Protein AF-0000000066668409 (afdb_homodimer)

Organism: Nocardia brasiliensis (strain ATCC 700358 / HUJEG-1) (NCBI:txid1133849)

Sequence (426 aa):
MSKTYSSAEQAYREVKERILTGTLAGGELISEGEIAADLGTSRTPVREAFLRLETEGWMKLYPKRGALVVPIPPDEAEHVAYARYVVEAAAVRALASTDRTALTTQFRDSLDRQRALAAAGDLDQFALVDTDFHRSYVIAAGNPLLASFYDSLRERQRRMNSVALRHGPIDIDRIIEQHAHLAGLIETGAVDRFASALAEHLSGVHQLELKGLMSKTYSSAEQAYREVKERILTGTLAGGELISEGEIAADLGTSRTPVREAFLRLETEGWMKLYPKRGALVVPIPPDEAEHVAYARYVVEAAAVRALASTDRTALTTQFRDSLDRQRALAAAGDLDQFALVDTDFHRSYVIAAGNPLLASFYDSLRERQRRMNSVALRHGPIDIDRIIEQHAHLAGLIETGAVDRFASALAEHLSGVHQLELKGL

InterPro domains:
  IPR000524 Transcription regulator HTH, GntR [PF00392] (8-69)
  IPR000524 Transcription regulator HTH, GntR [PR00035] (29-43)
  IPR000524 Transcription regulator HTH, GntR [PR00035] (43-59)
  IPR000524 Transcription regulator HTH, GntR [PS50949] (5-72)
  IPR000524 Transcription regulator HTH, GntR [SM00345] (11-69)
  IPR000524 Transcription regulator HTH, GntR [cd07377] (6-69)
  IPR008920 Transcription regulator FadR/GntR, C-terminal [G3DSA:1.20.120.530] (74-211)
  IPR008920 Transcription regulator FadR/GntR, C-terminal [SSF48008] (74-208)
  IPR011711 GntR, C-terminal [PF07729] (83-203)
  IPR011711 GntR, C-terminal [SM00895] (79-204)
  IPR036388 Winged helix-like DNA-binding domain superfamily [G3DSA:1.10.10.10] (3-70)
  IPR036390 Winged helix DNA-binding domain superfamily [SSF46785] (4-73)

Structure (mmCIF, N/CA/C/O backbone):
data_AF-0000000066668409-model_v1
#
loop_
_entity.id
_entity.type
_entity.pdbx_description
1 polymer 'Transcriptional regulator'
#
loop_
_atom_site.group_PDB
_atom_site.id
_atom_site.type_symbol
_atom_site.label_atom_id
_atom_site.label_alt_id
_atom_site.label_comp_id
_atom_site.label_asym_id
_atom_site.label_entity_id
_atom_site.label_seq_id
_atom_site.pdbx_PDB_ins_code
_atom_site.Cartn_x
_atom_site.Cartn_y
_atom_site.Cartn_z
_atom_site.occupancy
_atom_site.B_iso_or_equiv
_atom_site.auth_seq_id
_atom_site.auth_comp_id
_atom_site.auth_asym_id
_atom_site.auth_atom_id
_atom_site.pdbx_PDB_model_num
ATOM 1 N N . MET A 1 1 ? 15.75 -3.617 -28.359 1 33.84 1 MET A N 1
ATOM 2 C CA . MET A 1 1 ? 17.016 -3.471 -27.641 1 33.84 1 MET A CA 1
ATOM 3 C C . MET A 1 1 ? 16.844 -3.73 -26.156 1 33.84 1 MET A C 1
ATOM 5 O O . MET A 1 1 ? 15.891 -3.23 -25.531 1 33.84 1 MET A O 1
ATOM 9 N N . SER A 1 2 ? 17.266 -4.812 -25.594 1 43.72 2 SER A N 1
ATOM 10 C CA . SER A 1 2 ? 17.062 -5.277 -24.219 1 43.72 2 SER A CA 1
ATOM 11 C C . SER A 1 2 ? 17.344 -4.164 -23.219 1 43.72 2 SER A C 1
ATOM 13 O O . SER A 1 2 ? 18.344 -3.459 -23.312 1 43.72 2 SER A O 1
ATOM 15 N N . LYS A 1 3 ? 16.359 -3.512 -22.75 1 54.22 3 LYS A N 1
ATOM 16 C CA . LYS A 1 3 ? 16.578 -2.363 -21.875 1 54.22 3 LYS A CA 1
ATOM 17 C C . LYS A 1 3 ? 17.766 -2.611 -20.938 1 54.22 3 LYS A C 1
ATOM 19 O O . LYS A 1 3 ? 17.734 -3.549 -20.141 1 54.22 3 LYS A O 1
ATOM 24 N N . THR A 1 4 ? 18.906 -2.336 -21.328 1 70.88 4 THR A N 1
ATOM 25 C CA . THR A 1 4 ? 20.125 -2.463 -20.547 1 70.88 4 THR A CA 1
ATOM 26 C C . THR A 1 4 ? 19.969 -1.818 -19.172 1 70.88 4 THR A C 1
ATOM 28 O O . THR A 1 4 ? 19.781 -0.604 -19.062 1 70.88 4 THR A O 1
ATOM 31 N N . TYR A 1 5 ? 19.672 -2.629 -18.203 1 78.88 5 TYR A N 1
ATOM 32 C CA . TYR A 1 5 ? 19.5 -2.162 -16.844 1 78.88 5 TYR A CA 1
ATOM 33 C C . TYR A 1 5 ? 20.828 -1.742 -16.219 1 78.88 5 TYR A C 1
ATOM 35 O O . TYR A 1 5 ? 21.875 -2.314 -16.547 1 78.88 5 TYR A O 1
ATOM 43 N N . SER A 1 6 ? 20.75 -0.658 -15.461 1 87.81 6 SER A N 1
ATOM 44 C CA . SER A 1 6 ? 21.922 -0.335 -14.641 1 87.81 6 SER A CA 1
ATOM 45 C C . SER A 1 6 ? 22.328 -1.515 -13.766 1 87.81 6 SER A C 1
ATOM 47 O O . SER A 1 6 ? 21.531 -2.43 -13.547 1 87.81 6 SER A O 1
ATOM 49 N N . SER A 1 7 ? 23.547 -1.55 -13.406 1 90.75 7 SER A N 1
ATOM 50 C CA . SER A 1 7 ? 24.047 -2.609 -12.531 1 90.75 7 SER A CA 1
ATOM 51 C C . SER A 1 7 ? 23.219 -2.693 -11.25 1 90.75 7 SER A C 1
ATOM 53 O O . SER A 1 7 ? 22.953 -3.787 -10.742 1 90.75 7 SER A O 1
ATOM 55 N N . ALA A 1 8 ? 22.828 -1.558 -10.695 1 91.81 8 ALA A N 1
ATOM 56 C CA . ALA A 1 8 ? 21.984 -1.524 -9.492 1 91.81 8 ALA A CA 1
ATOM 57 C C . ALA A 1 8 ? 20.625 -2.166 -9.75 1 91.81 8 ALA A C 1
ATOM 59 O O . ALA A 1 8 ? 20.125 -2.932 -8.922 1 91.81 8 ALA A O 1
ATOM 60 N N . GLU A 1 9 ? 20.031 -1.838 -10.898 1 94.5 9 GLU A N 1
ATOM 61 C CA . GLU A 1 9 ? 18.75 -2.416 -11.266 1 94.5 9 GLU A CA 1
ATOM 62 C C . GLU A 1 9 ? 18.859 -3.924 -11.484 1 94.5 9 GLU A C 1
ATOM 64 O O . GLU A 1 9 ? 17.984 -4.68 -11.07 1 94.5 9 GLU A O 1
ATOM 69 N N . GLN A 1 10 ? 19.906 -4.316 -12.078 1 95.69 10 GLN A N 1
ATOM 70 C CA . GLN A 1 10 ? 20.141 -5.742 -12.289 1 95.69 10 GLN A CA 1
ATOM 71 C C . GLN A 1 10 ? 20.281 -6.477 -10.961 1 95.69 10 GLN A C 1
ATOM 73 O O . GLN A 1 10 ? 19.688 -7.547 -10.773 1 95.69 10 GLN A O 1
ATOM 78 N N . ALA A 1 11 ? 21.109 -5.922 -10.086 1 97 11 ALA A N 1
ATOM 79 C CA . ALA A 1 11 ? 21.281 -6.512 -8.766 1 97 11 ALA A CA 1
ATOM 80 C C . ALA A 1 11 ? 19.938 -6.602 -8.031 1 97 11 ALA A C 1
ATOM 82 O O . ALA A 1 11 ? 19.625 -7.625 -7.418 1 97 11 ALA A O 1
ATOM 83 N N . TYR A 1 12 ? 19.203 -5.516 -8.102 1 97.56 12 TYR A N 1
ATOM 84 C CA . TYR A 1 12 ? 17.891 -5.461 -7.469 1 97.56 12 TYR A CA 1
ATOM 85 C C . TYR A 1 12 ? 17 -6.578 -7.977 1 97.56 12 TYR A C 1
ATOM 87 O O . TYR A 1 12 ? 16.438 -7.348 -7.184 1 97.56 12 TYR A O 1
ATOM 95 N N . ARG A 1 13 ? 16.844 -6.703 -9.281 1 97.38 13 ARG A N 1
ATOM 96 C CA . ARG A 1 13 ? 15.977 -7.699 -9.891 1 97.38 13 ARG A CA 1
ATOM 97 C C . ARG A 1 13 ? 16.422 -9.117 -9.539 1 97.38 13 ARG A C 1
ATOM 99 O O . ARG A 1 13 ? 15.609 -9.977 -9.219 1 97.38 13 ARG A O 1
ATOM 106 N N . GLU A 1 14 ? 17.688 -9.344 -9.586 1 97.19 14 GLU A N 1
ATOM 107 C CA . GLU A 1 14 ? 18.234 -10.672 -9.328 1 97.19 14 GLU A CA 1
ATOM 108 C C . GLU A 1 14 ? 18.031 -11.086 -7.875 1 97.19 14 GLU A C 1
ATOM 110 O O . GLU A 1 14 ? 17.578 -12.203 -7.598 1 97.19 14 GLU A O 1
ATOM 115 N N . VAL A 1 15 ? 18.359 -10.227 -6.973 1 97.5 15 VAL A N 1
ATOM 116 C CA . VAL A 1 15 ? 18.234 -10.547 -5.555 1 97.5 15 VAL A CA 1
ATOM 117 C C . VAL A 1 15 ? 16.766 -10.727 -5.195 1 97.5 15 VAL A C 1
ATOM 119 O O . VAL A 1 15 ? 16.391 -11.656 -4.473 1 97.5 15 VAL A O 1
ATOM 122 N N . LYS A 1 16 ? 15.969 -9.836 -5.691 1 97.69 16 LYS A N 1
ATOM 123 C CA . LYS A 1 16 ? 14.539 -9.961 -5.434 1 97.69 16 LYS A CA 1
ATOM 124 C C . LYS A 1 16 ? 14.008 -11.305 -5.945 1 97.69 16 LYS A C 1
ATOM 126 O O . LYS A 1 16 ? 13.25 -11.984 -5.246 1 97.69 16 LYS A O 1
ATOM 131 N N . GLU A 1 17 ? 14.367 -11.633 -7.148 1 96.12 17 GLU A N 1
ATOM 132 C CA . GLU A 1 17 ? 13.945 -12.914 -7.723 1 96.12 17 GLU A CA 1
ATOM 133 C C . GLU A 1 17 ? 14.352 -14.078 -6.828 1 96.12 17 GLU A C 1
ATOM 135 O O . GLU A 1 17 ? 13.562 -15 -6.605 1 96.12 17 GLU A O 1
ATOM 140 N N . ARG A 1 18 ? 15.516 -14.023 -6.277 1 95.88 18 ARG A N 1
ATOM 141 C CA . ARG A 1 18 ? 15.992 -15.086 -5.395 1 95.88 18 ARG A CA 1
ATOM 142 C C . ARG A 1 18 ? 15.172 -15.141 -4.109 1 95.88 18 ARG A C 1
ATOM 144 O O . ARG A 1 18 ? 14.945 -16.219 -3.557 1 95.88 18 ARG A O 1
ATOM 151 N N . ILE A 1 19 ? 14.734 -13.984 -3.629 1 96.06 19 ILE A N 1
ATOM 152 C CA . ILE A 1 19 ? 13.891 -13.93 -2.443 1 96.06 19 ILE A CA 1
ATOM 153 C C . ILE A 1 19 ? 12.516 -14.516 -2.76 1 96.06 19 ILE A C 1
ATOM 155 O O . ILE A 1 19 ? 11.992 -15.344 -2.006 1 96.06 19 ILE A O 1
ATOM 159 N N . LEU A 1 20 ? 11.945 -14.148 -3.932 1 93.88 20 LEU A N 1
ATOM 160 C CA . LEU A 1 20 ? 10.586 -14.516 -4.301 1 93.88 20 LEU A CA 1
ATOM 161 C C . LEU A 1 20 ? 10.492 -16 -4.633 1 93.88 20 LEU A C 1
ATOM 163 O O . LEU A 1 20 ? 9.453 -16.625 -4.41 1 93.88 20 LEU A O 1
ATOM 167 N N . THR A 1 21 ? 11.578 -16.578 -5.109 1 90.81 21 THR A N 1
ATOM 168 C CA . THR A 1 21 ? 11.57 -18 -5.492 1 90.81 21 THR A CA 1
ATOM 169 C C . THR A 1 21 ? 12 -18.875 -4.32 1 90.81 21 THR A C 1
ATOM 171 O O . THR A 1 21 ? 11.93 -20.094 -4.402 1 90.81 21 THR A O 1
ATOM 174 N N . GLY A 1 22 ? 12.555 -18.266 -3.25 1 90.69 22 GLY A N 1
ATOM 175 C CA . GLY A 1 22 ? 12.977 -19.016 -2.076 1 90.69 22 GLY A CA 1
ATOM 176 C C . GLY A 1 22 ? 14.43 -19.453 -2.135 1 90.69 22 GLY A C 1
ATOM 177 O O . GLY A 1 22 ? 14.93 -20.078 -1.2 1 90.69 22 GLY A O 1
ATOM 178 N N . THR A 1 23 ? 15.047 -19.141 -3.221 1 92.69 23 THR A N 1
ATOM 179 C CA . THR A 1 23 ? 16.469 -19.422 -3.297 1 92.69 23 THR A CA 1
ATOM 180 C C . THR A 1 23 ? 17.234 -18.719 -2.17 1 92.69 23 THR A C 1
ATOM 182 O O . THR A 1 23 ? 18.188 -19.266 -1.625 1 92.69 23 THR A O 1
ATOM 185 N N . LEU A 1 24 ? 16.906 -17.516 -1.837 1 94.56 24 LEU A N 1
ATOM 186 C CA . LEU A 1 24 ? 17.266 -16.859 -0.585 1 94.56 24 LEU A CA 1
ATOM 187 C C . LEU A 1 24 ? 16.141 -16.984 0.434 1 94.56 24 LEU A C 1
ATOM 189 O O . LEU A 1 24 ? 15.078 -16.375 0.262 1 94.56 24 LEU A O 1
ATOM 193 N N . ALA A 1 25 ? 16.375 -17.734 1.449 1 93.19 25 ALA A N 1
ATOM 194 C CA . ALA A 1 25 ? 15.312 -18.094 2.385 1 93.19 25 ALA A CA 1
ATOM 195 C C . ALA A 1 25 ? 15.07 -16.969 3.389 1 93.19 25 ALA A C 1
ATOM 197 O O . ALA A 1 25 ? 16 -16.266 3.775 1 93.19 25 ALA A O 1
ATOM 198 N N . GLY A 1 26 ? 13.836 -16.875 3.809 1 93.94 26 GLY A N 1
ATOM 199 C CA . GLY A 1 26 ? 13.555 -16 4.93 1 93.94 26 GLY A CA 1
ATOM 200 C C . GLY A 1 26 ? 14.359 -16.328 6.168 1 93.94 26 GLY A C 1
ATOM 201 O O . GLY A 1 26 ? 14.445 -17.5 6.566 1 93.94 26 GLY A O 1
ATOM 202 N N . GLY A 1 27 ? 14.922 -15.266 6.758 1 95.38 27 GLY A N 1
ATOM 203 C CA . GLY A 1 27 ? 15.75 -15.461 7.941 1 95.38 27 GLY A CA 1
ATOM 204 C C . GLY A 1 27 ? 17.219 -15.609 7.617 1 95.38 27 GLY A C 1
ATOM 205 O O . GLY A 1 27 ? 18.062 -15.609 8.516 1 95.38 27 GLY A O 1
ATOM 206 N N . GLU A 1 28 ? 17.562 -15.781 6.434 1 95.62 28 GLU A N 1
ATOM 207 C CA . GLU A 1 28 ? 18.953 -15.906 6.012 1 95.62 28 GLU A CA 1
ATOM 208 C C . GLU A 1 28 ? 19.672 -14.562 6.055 1 95.62 28 GLU A C 1
ATOM 210 O O . GLU A 1 28 ? 19.094 -13.539 5.656 1 95.62 28 GLU A O 1
ATOM 215 N N . LEU A 1 29 ? 20.891 -14.578 6.523 1 96.75 29 LEU A N 1
ATOM 216 C CA . LEU A 1 29 ? 21.766 -13.406 6.516 1 96.75 29 LEU A CA 1
ATOM 217 C C . LEU A 1 29 ? 22.734 -13.469 5.352 1 96.75 29 LEU A C 1
ATOM 219 O O . LEU A 1 29 ? 23.5 -14.438 5.215 1 96.75 29 LEU A O 1
ATOM 223 N N . ILE A 1 30 ? 22.703 -12.461 4.531 1 96.38 30 ILE A N 1
ATOM 224 C CA . ILE A 1 30 ? 23.609 -12.445 3.379 1 96.38 30 ILE A CA 1
ATOM 225 C C . ILE A 1 30 ? 24.453 -11.18 3.404 1 96.38 30 ILE A C 1
ATOM 227 O O . ILE A 1 30 ? 24.109 -10.203 4.074 1 96.38 30 ILE A O 1
ATOM 231 N N . SER A 1 31 ? 25.531 -11.195 2.682 1 95.62 31 SER A N 1
ATOM 232 C CA . SER A 1 31 ? 26.406 -10.023 2.66 1 95.62 31 SER A CA 1
ATOM 233 C C . SER A 1 31 ? 26.453 -9.406 1.269 1 95.62 31 SER A C 1
ATOM 235 O O . SER A 1 31 ? 26.297 -10.102 0.264 1 95.62 31 SER A O 1
ATOM 237 N N . GLU A 1 32 ? 26.672 -8.125 1.232 1 95.19 32 GLU A N 1
ATOM 238 C CA . GLU A 1 32 ? 26.844 -7.395 -0.021 1 95.19 32 GLU A CA 1
ATOM 239 C C . GLU A 1 32 ? 28 -7.949 -0.837 1 95.19 32 GLU A C 1
ATOM 241 O O . GLU A 1 32 ? 27.922 -8.047 -2.064 1 95.19 32 GLU A O 1
ATOM 246 N N . GLY A 1 33 ? 29.062 -8.344 -0.154 1 95.56 33 GLY A N 1
ATOM 247 C CA . GLY A 1 33 ? 30.234 -8.883 -0.82 1 95.56 33 GLY A CA 1
ATOM 248 C C . GLY A 1 33 ? 29.969 -10.18 -1.547 1 95.56 33 GLY A C 1
ATOM 249 O O . GLY A 1 33 ? 30.391 -10.367 -2.688 1 95.56 33 GLY A O 1
ATOM 250 N N . GLU A 1 34 ? 29.328 -11.094 -0.906 1 95 34 GLU A N 1
ATOM 251 C CA . GLU A 1 34 ? 29 -12.383 -1.493 1 95 34 GLU A CA 1
ATOM 252 C C . GLU A 1 34 ? 28.109 -12.211 -2.725 1 95 34 GLU A C 1
ATOM 254 O O . GLU A 1 34 ? 28.344 -12.844 -3.758 1 95 34 GLU A O 1
ATOM 259 N N . ILE A 1 35 ? 27.094 -11.383 -2.625 1 96.25 35 ILE A N 1
ATOM 260 C CA . ILE A 1 35 ? 26.188 -11.156 -3.734 1 96.25 35 ILE A CA 1
ATOM 261 C C . ILE A 1 35 ? 26.906 -10.461 -4.879 1 96.25 35 ILE A C 1
ATOM 263 O O . ILE A 1 35 ? 26.703 -10.789 -6.051 1 96.25 35 ILE A O 1
ATOM 267 N N . ALA A 1 36 ? 27.719 -9.508 -4.559 1 96.88 36 ALA A N 1
ATOM 268 C CA . ALA A 1 36 ? 28.516 -8.812 -5.562 1 96.88 36 ALA A CA 1
ATOM 269 C C . ALA A 1 36 ? 29.391 -9.789 -6.352 1 96.88 36 ALA A C 1
ATOM 271 O O . ALA A 1 36 ? 29.438 -9.727 -7.582 1 96.88 36 ALA A O 1
ATOM 272 N N . ALA A 1 37 ? 30.047 -10.68 -5.672 1 96.94 37 ALA A N 1
ATOM 273 C CA . ALA A 1 37 ? 30.891 -11.695 -6.301 1 96.94 37 ALA A CA 1
ATOM 274 C C . ALA A 1 37 ? 30.062 -12.602 -7.211 1 96.94 37 ALA A C 1
ATOM 276 O O . ALA A 1 37 ? 30.453 -12.875 -8.344 1 96.94 37 ALA A O 1
ATOM 277 N N . ASP A 1 38 ? 28.953 -12.969 -6.719 1 95.31 38 ASP A N 1
ATOM 278 C CA . ASP A 1 38 ? 28.078 -13.859 -7.461 1 95.31 38 ASP A CA 1
ATOM 279 C C . ASP A 1 38 ? 27.594 -13.195 -8.75 1 95.31 38 ASP A C 1
ATOM 281 O O . ASP A 1 38 ? 27.422 -13.867 -9.773 1 95.31 38 ASP A O 1
ATOM 285 N N . LEU A 1 39 ? 27.359 -11.914 -8.672 1 95.44 39 LEU A N 1
ATOM 286 C CA . LEU A 1 39 ? 26.75 -11.211 -9.797 1 95.44 39 LEU A CA 1
ATOM 287 C C . LEU A 1 39 ? 27.828 -10.578 -10.68 1 95.44 39 LEU A C 1
ATOM 289 O O . LEU A 1 39 ? 27.516 -10.016 -11.734 1 95.44 39 LEU A O 1
ATOM 293 N N . GLY A 1 40 ? 29.016 -10.633 -10.273 1 95.75 40 GLY A N 1
ATOM 294 C CA . GLY A 1 40 ? 30.109 -10.055 -11.039 1 95.75 40 GLY A CA 1
ATOM 295 C C . GLY A 1 40 ? 30.078 -8.539 -11.078 1 95.75 40 GLY A C 1
ATOM 296 O O . GLY A 1 40 ? 30.297 -7.934 -12.133 1 95.75 40 GLY A O 1
ATOM 297 N N . THR A 1 41 ? 29.719 -7.922 -10.008 1 95.81 41 THR A N 1
ATOM 298 C CA . THR A 1 41 ? 29.656 -6.469 -9.898 1 95.81 41 THR A CA 1
ATOM 299 C C . THR A 1 41 ? 30.297 -5.996 -8.602 1 95.81 41 THR A C 1
ATOM 301 O O . THR A 1 41 ? 30.797 -6.805 -7.82 1 95.81 41 THR A O 1
ATOM 304 N N . SER A 1 42 ? 30.438 -4.738 -8.461 1 94.69 42 SER A N 1
ATOM 305 C CA . SER A 1 42 ? 30.984 -4.176 -7.234 1 94.69 42 SER A CA 1
ATOM 306 C C . SER A 1 42 ? 29.922 -4.121 -6.133 1 94.69 42 SER A C 1
ATOM 308 O O . SER A 1 42 ? 28.75 -4.398 -6.379 1 94.69 42 SER A O 1
ATOM 310 N N . ARG A 1 43 ? 30.312 -3.701 -4.969 1 94.38 43 ARG A N 1
ATOM 311 C CA . ARG A 1 43 ? 29.438 -3.674 -3.809 1 94.38 43 ARG A CA 1
ATOM 312 C C . ARG A 1 43 ? 28.453 -2.508 -3.891 1 94.38 43 ARG A C 1
ATOM 314 O O . ARG A 1 43 ? 27.344 -2.578 -3.35 1 94.38 43 ARG A O 1
ATOM 321 N N . THR A 1 44 ? 28.797 -1.546 -4.535 1 92.75 44 THR A N 1
ATOM 322 C CA . THR A 1 44 ? 28 -0.324 -4.555 1 92.75 44 THR A CA 1
ATOM 323 C C . THR A 1 44 ? 26.625 -0.586 -5.156 1 92.75 44 THR A C 1
ATOM 325 O O . THR A 1 44 ? 25.609 -0.314 -4.52 1 92.75 44 THR A O 1
ATOM 328 N N . PRO A 1 45 ? 26.531 -1.155 -6.375 1 95.31 45 PRO A N 1
ATOM 329 C CA . PRO A 1 45 ? 25.203 -1.451 -6.93 1 95.31 45 PRO A CA 1
ATOM 330 C C . PRO A 1 45 ? 24.406 -2.43 -6.07 1 95.31 45 PRO A C 1
ATOM 332 O O . PRO A 1 45 ? 23.188 -2.336 -6 1 95.31 45 PRO A O 1
ATOM 335 N N . VAL A 1 46 ? 25.047 -3.318 -5.43 1 96.75 46 VAL A N 1
ATOM 336 C CA . VAL A 1 46 ? 24.391 -4.285 -4.562 1 96.75 46 VAL A CA 1
ATOM 337 C C . VAL A 1 46 ? 23.812 -3.57 -3.338 1 96.75 46 VAL A C 1
ATOM 339 O O . VAL A 1 46 ? 22.688 -3.84 -2.926 1 96.75 46 VAL A O 1
ATOM 342 N N . ARG A 1 47 ? 24.578 -2.691 -2.795 1 94.88 47 ARG A N 1
ATOM 343 C CA . ARG A 1 47 ? 24.094 -1.898 -1.667 1 94.88 47 ARG A CA 1
ATOM 344 C C . ARG A 1 47 ? 22.844 -1.118 -2.037 1 94.88 47 ARG A C 1
ATOM 346 O O . ARG A 1 47 ? 21.891 -1.062 -1.259 1 94.88 47 ARG A O 1
ATOM 353 N N . GLU A 1 48 ? 22.875 -0.53 -3.154 1 95.19 48 GLU A N 1
ATOM 354 C CA . GLU A 1 48 ? 21.719 0.211 -3.627 1 95.19 48 GLU A CA 1
ATOM 355 C C . GLU A 1 48 ? 20.5 -0.705 -3.783 1 95.19 48 GLU A C 1
ATOM 357 O O . GLU A 1 48 ? 19.391 -0.334 -3.416 1 95.19 48 GLU A O 1
ATOM 362 N N . ALA A 1 49 ? 20.719 -1.843 -4.332 1 97.12 49 ALA A N 1
ATOM 363 C CA . ALA A 1 49 ? 19.672 -2.844 -4.461 1 97.12 49 ALA A CA 1
ATOM 364 C C . ALA A 1 49 ? 19.109 -3.24 -3.096 1 97.12 49 ALA A C 1
ATOM 366 O O . ALA A 1 49 ? 17.891 -3.328 -2.914 1 97.12 49 ALA A O 1
ATOM 367 N N . PHE A 1 50 ? 20.031 -3.439 -2.143 1 97.31 50 PHE A N 1
ATOM 368 C CA . PHE A 1 50 ? 19.656 -3.834 -0.793 1 97.31 50 PHE A CA 1
ATOM 369 C C . PHE A 1 50 ? 18.812 -2.75 -0.132 1 97.31 50 PHE A C 1
ATOM 371 O O . PHE A 1 50 ? 17.828 -3.049 0.545 1 97.31 50 PHE A O 1
ATOM 378 N N . LEU A 1 51 ? 19.188 -1.546 -0.335 1 96.25 51 LEU A N 1
ATOM 379 C CA . LEU A 1 51 ? 18.438 -0.432 0.237 1 96.25 51 LEU A CA 1
ATOM 380 C C . LEU A 1 51 ? 17.016 -0.388 -0.319 1 96.25 51 LEU A C 1
ATOM 382 O O . LEU A 1 51 ? 16.062 -0.171 0.428 1 96.25 51 LEU A O 1
ATOM 386 N N . ARG A 1 52 ? 16.859 -0.578 -1.607 1 97.06 52 ARG A N 1
ATOM 387 C CA . ARG A 1 52 ? 15.531 -0.632 -2.225 1 97.06 52 ARG A CA 1
ATOM 388 C C . ARG A 1 52 ? 14.711 -1.787 -1.662 1 97.06 52 ARG A C 1
ATOM 390 O O . ARG A 1 52 ? 13.547 -1.606 -1.29 1 97.06 52 ARG A O 1
ATOM 397 N N . LEU A 1 53 ? 15.344 -2.936 -1.562 1 98.12 53 LEU A N 1
ATOM 398 C CA . LEU A 1 53 ? 14.664 -4.129 -1.069 1 98.12 53 LEU A CA 1
ATOM 399 C C . LEU A 1 53 ? 14.281 -3.973 0.397 1 98.12 53 LEU A C 1
ATOM 401 O O . LEU A 1 53 ? 13.25 -4.496 0.832 1 98.12 53 LEU A O 1
ATOM 405 N N . GLU A 1 54 ? 15.156 -3.256 1.168 1 97.44 54 GLU A N 1
ATOM 406 C CA . GLU A 1 54 ? 14.789 -2.955 2.549 1 97.44 54 GLU A CA 1
ATOM 407 C C . GLU A 1 54 ? 13.57 -2.045 2.613 1 97.44 54 GLU A C 1
ATOM 409 O O . GLU A 1 54 ? 12.648 -2.283 3.402 1 97.44 54 GLU A O 1
ATOM 414 N N . THR A 1 55 ? 13.555 -1.079 1.792 1 96.31 55 THR A N 1
ATOM 415 C CA . THR A 1 55 ? 12.438 -0.142 1.753 1 96.31 55 THR A CA 1
ATOM 416 C C . THR A 1 55 ? 11.141 -0.86 1.386 1 96.31 55 THR A C 1
ATOM 418 O O . THR A 1 55 ? 10.07 -0.533 1.909 1 96.31 55 THR A O 1
ATOM 421 N N . GLU A 1 56 ? 11.227 -1.845 0.503 1 96.69 56 GLU A N 1
ATOM 422 C CA . GLU A 1 56 ? 10.07 -2.617 0.063 1 96.69 56 GLU A CA 1
ATOM 423 C C . GLU A 1 56 ? 9.672 -3.656 1.107 1 96.69 56 GLU A C 1
ATOM 425 O O . GLU A 1 56 ? 8.617 -4.285 0.992 1 96.69 56 GLU A O 1
ATOM 430 N N . GLY A 1 57 ? 10.586 -3.916 2.113 1 96.38 57 GLY A N 1
ATOM 431 C CA . GLY A 1 57 ? 10.234 -4.793 3.223 1 96.38 57 GLY A CA 1
ATOM 432 C C . GLY A 1 57 ? 10.75 -6.211 3.045 1 96.38 57 GLY A C 1
ATOM 433 O O . GLY A 1 57 ? 10.352 -7.113 3.787 1 96.38 57 GLY A O 1
ATOM 434 N N . TRP A 1 58 ? 11.617 -6.445 2.121 1 97.44 58 TRP A N 1
ATOM 435 C CA . TRP A 1 58 ? 12.086 -7.797 1.832 1 97.44 58 TRP A CA 1
ATOM 436 C C . TRP A 1 58 ? 13.328 -8.133 2.65 1 97.44 58 TRP A C 1
ATOM 438 O O . TRP A 1 58 ? 13.656 -9.305 2.846 1 97.44 58 TRP A O 1
ATOM 448 N N . MET A 1 59 ? 14.07 -6.965 3.098 1 97.25 59 MET A N 1
ATOM 449 C CA . MET A 1 59 ? 15.32 -7.148 3.83 1 97.25 59 MET A CA 1
ATOM 450 C C . MET A 1 59 ? 15.422 -6.152 4.98 1 97.25 59 MET A C 1
ATOM 452 O O . MET A 1 59 ? 14.734 -5.133 4.992 1 97.25 59 MET A O 1
ATOM 456 N N . LYS A 1 60 ? 16.219 -6.539 5.902 1 97 60 LYS A N 1
ATOM 457 C CA . LYS A 1 60 ? 16.672 -5.637 6.957 1 97 60 LYS A CA 1
ATOM 458 C C . LYS A 1 60 ? 18.188 -5.527 6.973 1 97 60 LYS A C 1
ATOM 460 O O . LYS A 1 60 ? 18.891 -6.535 7.09 1 97 60 LYS A O 1
ATOM 465 N N . LEU A 1 61 ? 18.641 -4.375 6.824 1 95.75 61 LEU A N 1
ATOM 466 C CA . LEU A 1 61 ? 20.094 -4.164 6.75 1 95.75 61 LEU A CA 1
ATOM 467 C C . LEU A 1 61 ? 20.672 -3.93 8.133 1 95.75 61 LEU A C 1
ATOM 469 O O . LEU A 1 61 ? 20.125 -3.166 8.93 1 95.75 61 LEU A O 1
ATOM 473 N N . TYR A 1 62 ? 21.688 -4.582 8.438 1 93.44 62 TYR A N 1
ATOM 474 C CA . TYR A 1 62 ? 22.453 -4.406 9.664 1 93.44 62 TYR A CA 1
ATOM 475 C C . TYR A 1 62 ? 23.875 -3.955 9.359 1 93.44 62 TYR A C 1
ATOM 477 O O . TYR A 1 62 ? 24.641 -4.695 8.75 1 93.44 62 TYR A O 1
ATOM 485 N N . PRO A 1 63 ? 24.203 -2.807 9.812 1 86.44 63 PRO A N 1
ATOM 486 C CA . PRO A 1 63 ? 25.547 -2.293 9.539 1 86.44 63 PRO A CA 1
ATOM 487 C C . PRO A 1 63 ? 26.641 -3.268 9.953 1 86.44 63 PRO A C 1
ATOM 489 O O . PRO A 1 63 ? 26.641 -3.781 11.07 1 86.44 63 PRO A O 1
ATOM 492 N N . LYS A 1 64 ? 27.531 -3.523 9.078 1 86.19 64 LYS A N 1
ATOM 493 C CA . LYS A 1 64 ? 28.734 -4.324 9.281 1 86.19 64 LYS A CA 1
ATOM 494 C C . LYS A 1 64 ? 28.391 -5.789 9.523 1 86.19 64 LYS A C 1
ATOM 496 O O . LYS A 1 64 ? 29.25 -6.582 9.914 1 86.19 64 LYS A O 1
ATOM 501 N N . ARG A 1 65 ? 27.219 -6.23 9.492 1 90.44 65 ARG A N 1
ATOM 502 C CA . ARG A 1 65 ? 26.812 -7.609 9.734 1 90.44 65 ARG A CA 1
ATOM 503 C C . ARG A 1 65 ? 26.203 -8.227 8.484 1 90.44 65 ARG A C 1
ATOM 505 O O . ARG A 1 65 ? 26.281 -9.445 8.273 1 90.44 65 ARG A O 1
ATOM 512 N N . GLY A 1 66 ? 25.469 -7.387 7.684 1 94.12 66 GLY A N 1
ATOM 513 C CA . GLY A 1 66 ? 24.844 -7.902 6.477 1 94.12 66 GLY A CA 1
ATOM 514 C C . GLY A 1 66 ? 23.375 -7.527 6.355 1 94.12 66 GLY A C 1
ATOM 515 O O . GLY A 1 66 ? 22.953 -6.492 6.871 1 94.12 66 GLY A O 1
ATOM 516 N N . ALA A 1 67 ? 22.703 -8.32 5.484 1 97 67 ALA A N 1
ATOM 517 C CA . ALA A 1 67 ? 21.281 -8.102 5.223 1 97 67 ALA A CA 1
ATOM 518 C C . ALA A 1 67 ? 20.469 -9.359 5.523 1 97 67 ALA A C 1
ATOM 520 O O . ALA A 1 67 ? 20.75 -10.43 4.98 1 97 67 ALA A O 1
ATOM 521 N N . LEU A 1 68 ? 19.531 -9.25 6.414 1 98.06 68 LEU A N 1
ATOM 522 C CA . LEU A 1 68 ? 18.656 -10.359 6.766 1 98.06 68 LEU A CA 1
ATOM 523 C C . LEU A 1 68 ? 17.438 -10.398 5.844 1 98.06 68 LEU A C 1
ATOM 525 O O . LEU A 1 68 ? 16.719 -9.406 5.703 1 98.06 68 LEU A O 1
ATOM 529 N N . VAL A 1 69 ? 17.234 -11.508 5.133 1 97.75 69 VAL A N 1
ATOM 530 C CA . VAL A 1 69 ? 16 -11.695 4.379 1 97.75 69 VAL A CA 1
ATOM 531 C C . VAL A 1 69 ? 14.828 -11.836 5.344 1 97.75 69 VAL A C 1
ATOM 533 O O . VAL A 1 69 ? 14.828 -12.727 6.199 1 97.75 69 VAL A O 1
ATOM 536 N N . VAL A 1 70 ? 13.852 -10.992 5.246 1 97.25 70 VAL A N 1
ATOM 537 C CA . VAL A 1 70 ? 12.734 -10.969 6.184 1 97.25 70 VAL A CA 1
ATOM 538 C C . VAL A 1 70 ? 11.992 -12.305 6.141 1 97.25 70 VAL A C 1
ATOM 540 O O . VAL A 1 70 ? 11.625 -12.781 5.066 1 97.25 70 VAL A O 1
ATOM 543 N N . PRO A 1 71 ? 11.828 -12.945 7.281 1 95.62 71 PRO A N 1
ATOM 544 C CA . PRO A 1 71 ? 11.07 -14.195 7.301 1 95.62 71 PRO A CA 1
ATOM 545 C C . PRO A 1 71 ? 9.609 -14.008 6.902 1 95.62 71 PRO A C 1
ATOM 547 O O . PRO A 1 71 ? 9.086 -12.891 6.961 1 95.62 71 PRO A O 1
ATOM 550 N N . ILE A 1 72 ? 8.969 -15.062 6.492 1 92.31 72 ILE A N 1
ATOM 551 C CA . ILE A 1 72 ? 7.539 -15.047 6.203 1 92.31 72 ILE A CA 1
ATOM 552 C C . ILE A 1 72 ? 6.75 -15.211 7.5 1 92.31 72 ILE A C 1
ATOM 554 O O . ILE A 1 72 ? 6.871 -16.234 8.188 1 92.31 72 ILE A O 1
ATOM 558 N N . PRO A 1 73 ? 6.016 -14.203 7.836 1 92.19 73 PRO A N 1
ATOM 559 C CA . PRO A 1 73 ? 5.211 -14.352 9.047 1 92.19 73 PRO A CA 1
ATOM 560 C C . PRO A 1 73 ? 4.188 -15.484 8.945 1 92.19 73 PRO A C 1
ATOM 562 O O . PRO A 1 73 ? 3.713 -15.789 7.852 1 92.19 73 PRO A O 1
ATOM 565 N N . PRO A 1 74 ? 3.824 -16.109 10.078 1 89.81 74 PRO A N 1
ATOM 566 C CA . PRO A 1 74 ? 2.895 -17.234 10.055 1 89.81 74 PRO A CA 1
ATOM 567 C C . PRO A 1 74 ? 1.523 -16.875 9.5 1 89.81 74 PRO A C 1
ATOM 569 O O . PRO A 1 74 ? 0.846 -17.703 8.898 1 89.81 74 PRO A O 1
ATOM 572 N N . ASP A 1 75 ? 1.117 -15.602 9.68 1 92.5 75 ASP A N 1
ATOM 573 C CA . ASP A 1 75 ? -0.218 -15.195 9.25 1 92.5 75 ASP A CA 1
ATOM 574 C C . ASP A 1 75 ? -0.164 -14.43 7.93 1 92.5 75 ASP A C 1
ATOM 576 O O . ASP A 1 75 ? -1.138 -13.781 7.539 1 92.5 75 ASP A O 1
ATOM 580 N N . GLU A 1 76 ? 0.941 -14.523 7.215 1 92.5 76 GLU A N 1
ATOM 581 C CA . GLU A 1 76 ? 1.141 -13.727 6.008 1 92.5 76 GLU A CA 1
ATOM 582 C C . GLU A 1 76 ? 0.103 -14.07 4.945 1 92.5 76 GLU A C 1
ATOM 584 O O . GLU A 1 76 ? -0.425 -13.18 4.273 1 92.5 76 GLU A O 1
ATOM 589 N N . ALA A 1 77 ? -0.207 -15.367 4.824 1 91.38 77 ALA A N 1
ATOM 590 C CA . ALA A 1 77 ? -1.16 -15.797 3.805 1 91.38 77 ALA A CA 1
ATOM 591 C C . ALA A 1 77 ? -2.531 -15.172 4.035 1 91.38 77 ALA A C 1
ATOM 593 O O . ALA A 1 77 ? -3.166 -14.688 3.094 1 91.38 77 ALA A O 1
ATOM 594 N N . GLU A 1 78 ? -2.949 -15.125 5.266 1 93.56 78 GLU A N 1
ATOM 595 C CA . GLU A 1 78 ? -4.234 -14.531 5.625 1 93.56 78 GLU A CA 1
ATOM 596 C C . GLU A 1 78 ? -4.23 -13.023 5.387 1 93.56 78 GLU A C 1
ATOM 598 O O . GLU A 1 78 ? -5.203 -12.477 4.863 1 93.56 78 GLU A O 1
ATOM 603 N N . HIS A 1 79 ? -3.166 -12.414 5.797 1 95.62 79 HIS A N 1
ATOM 604 C CA . HIS A 1 79 ? -3.043 -10.969 5.621 1 95.62 79 HIS A CA 1
ATOM 605 C C . HIS A 1 79 ? -3.066 -10.594 4.141 1 95.62 79 HIS A C 1
ATOM 607 O O . HIS A 1 79 ? -3.748 -9.648 3.75 1 95.62 79 HIS A O 1
ATOM 613 N N . VAL A 1 80 ? -2.359 -11.352 3.326 1 96.12 80 VAL A N 1
ATOM 614 C CA . VAL A 1 80 ? -2.283 -11.07 1.896 1 96.12 80 VAL A CA 1
ATOM 615 C C . VAL A 1 80 ? -3.646 -11.305 1.25 1 96.12 80 VAL A C 1
ATOM 617 O O . VAL A 1 80 ? -4.137 -10.461 0.493 1 96.12 80 VAL A O 1
ATOM 620 N N . ALA A 1 81 ? -4.285 -12.406 1.547 1 95.56 81 ALA A N 1
ATOM 621 C CA . ALA A 1 81 ? -5.582 -12.742 0.964 1 95.56 81 ALA A CA 1
ATOM 622 C C . ALA A 1 81 ? -6.625 -11.688 1.32 1 95.56 81 ALA A C 1
ATOM 624 O O . ALA A 1 81 ? -7.402 -11.258 0.462 1 95.56 81 ALA A O 1
ATOM 625 N N . TYR A 1 82 ? -6.621 -11.258 2.551 1 96.81 82 TYR A N 1
ATOM 626 C CA . TYR A 1 82 ? -7.586 -10.25 2.977 1 96.81 82 TYR A CA 1
ATOM 627 C C . TYR A 1 82 ? -7.316 -8.906 2.301 1 96.81 82 TYR A C 1
ATOM 629 O O . TYR A 1 82 ? -8.242 -8.219 1.877 1 96.81 82 TYR A O 1
ATOM 637 N N . ALA A 1 83 ? -6.078 -8.516 2.238 1 98.12 83 ALA A N 1
ATOM 638 C CA . ALA A 1 83 ? -5.723 -7.266 1.567 1 98.12 83 ALA A CA 1
ATOM 639 C C . ALA A 1 83 ? -6.105 -7.309 0.09 1 98.12 83 ALA A C 1
ATOM 641 O O . ALA A 1 83 ? -6.578 -6.316 -0.465 1 98.12 83 ALA A O 1
ATOM 642 N N . ARG A 1 84 ? -5.867 -8.438 -0.587 1 98 84 ARG A N 1
ATOM 643 C CA . ARG A 1 84 ? -6.32 -8.609 -1.964 1 98 84 ARG A CA 1
ATOM 644 C C . ARG A 1 84 ? -7.828 -8.414 -2.072 1 98 84 ARG A C 1
ATOM 646 O O . ARG A 1 84 ? -8.305 -7.68 -2.939 1 98 84 ARG A O 1
ATOM 653 N N . TYR A 1 85 ? -8.539 -9.07 -1.178 1 97.88 85 TYR A N 1
ATOM 654 C CA . TYR A 1 85 ? -9.992 -8.938 -1.165 1 97.88 85 TYR A CA 1
ATOM 655 C C . TYR A 1 85 ? -10.398 -7.469 -1.101 1 97.88 85 TYR A C 1
ATOM 657 O O . TYR A 1 85 ? -11.242 -7.016 -1.881 1 97.88 85 TYR A O 1
ATOM 665 N N . VAL A 1 86 ? -9.789 -6.746 -0.183 1 98.19 86 VAL A N 1
ATOM 666 C CA . VAL A 1 86 ? -10.117 -5.348 0.068 1 98.19 86 VAL A CA 1
ATOM 667 C C . VAL A 1 86 ? -9.898 -4.527 -1.201 1 98.19 86 VAL A C 1
ATOM 669 O O . VAL A 1 86 ? -10.789 -3.797 -1.638 1 98.19 86 VAL A O 1
ATOM 672 N N . VAL A 1 87 ? -8.812 -4.656 -1.873 1 98.56 87 VAL A N 1
ATOM 673 C CA . VAL A 1 87 ? -8.445 -3.859 -3.037 1 98.56 87 VAL A CA 1
ATOM 674 C C . VAL A 1 87 ? -9.281 -4.289 -4.242 1 98.56 87 VAL A C 1
ATOM 676 O O . VAL A 1 87 ? -9.797 -3.443 -4.98 1 98.56 87 VAL A O 1
ATOM 679 N N . GLU A 1 88 ? -9.414 -5.574 -4.441 1 98.44 88 GLU A N 1
ATOM 680 C CA . GLU A 1 88 ? -10.125 -6.086 -5.613 1 98.44 88 GLU A CA 1
ATOM 681 C C . GLU A 1 88 ? -11.609 -5.762 -5.543 1 98.44 88 GLU A C 1
ATOM 683 O O . GLU A 1 88 ? -12.219 -5.387 -6.551 1 98.44 88 GLU A O 1
ATOM 688 N N . ALA A 1 89 ? -12.211 -5.922 -4.348 1 97.69 89 ALA A N 1
ATOM 689 C CA . ALA A 1 89 ? -13.617 -5.555 -4.191 1 97.69 89 ALA A CA 1
ATOM 690 C C . ALA A 1 89 ? -13.836 -4.07 -4.461 1 97.69 89 ALA A C 1
ATOM 692 O O . ALA A 1 89 ? -14.805 -3.686 -5.117 1 97.69 89 ALA A O 1
ATOM 693 N N . ALA A 1 90 ? -12.945 -3.266 -3.971 1 97.25 90 ALA A N 1
ATOM 694 C CA . ALA A 1 90 ? -13.031 -1.824 -4.195 1 97.25 90 ALA A CA 1
ATOM 695 C C . ALA A 1 90 ? -12.906 -1.491 -5.68 1 97.25 90 ALA A C 1
ATOM 697 O O . ALA A 1 90 ? -13.586 -0.59 -6.176 1 97.25 90 ALA A O 1
ATOM 698 N N . ALA A 1 91 ? -11.969 -2.152 -6.375 1 97.56 91 ALA A N 1
ATOM 699 C CA . ALA A 1 91 ? -11.781 -1.932 -7.809 1 97.56 91 ALA A CA 1
ATOM 700 C C . ALA A 1 91 ? -13.07 -2.178 -8.578 1 97.56 91 ALA A C 1
ATOM 702 O O . ALA A 1 91 ? -13.469 -1.364 -9.414 1 97.56 91 ALA A O 1
ATOM 703 N N . VAL A 1 92 ? -13.75 -3.24 -8.273 1 97.69 92 VAL A N 1
ATOM 704 C CA . VAL A 1 92 ? -14.961 -3.609 -8.992 1 97.69 92 VAL A CA 1
ATOM 705 C C . VAL A 1 92 ? -16.078 -2.623 -8.664 1 97.69 92 VAL A C 1
ATOM 707 O O . VAL A 1 92 ? -16.875 -2.271 -9.539 1 97.69 92 VAL A O 1
ATOM 710 N N . ARG A 1 93 ? -16.125 -2.166 -7.402 1 96.19 93 ARG A N 1
ATOM 711 C CA . ARG A 1 93 ? -17.094 -1.126 -7.047 1 96.19 93 ARG A CA 1
ATOM 712 C C . ARG A 1 93 ? -16.875 0.129 -7.887 1 96.19 93 ARG A C 1
ATOM 714 O O . ARG A 1 93 ? -17.844 0.726 -8.375 1 96.19 93 ARG A O 1
ATOM 721 N N . ALA A 1 94 ? -15.68 0.514 -8.039 1 95.06 94 ALA A N 1
ATOM 722 C CA . ALA A 1 94 ? -15.352 1.705 -8.812 1 95.06 94 ALA A CA 1
ATOM 723 C C . ALA A 1 94 ? -15.727 1.521 -10.281 1 95.06 94 ALA A C 1
ATOM 725 O O . ALA A 1 94 ? -16.094 2.482 -10.969 1 95.06 94 ALA A O 1
ATOM 726 N N . LEU A 1 95 ? -15.625 0.314 -10.781 1 95.94 95 LEU A N 1
ATOM 727 C CA . LEU A 1 95 ? -15.844 0.012 -12.195 1 95.94 95 LEU A CA 1
ATOM 728 C C . LEU A 1 95 ? -17.328 -0.102 -12.5 1 95.94 95 LEU A C 1
ATOM 730 O O . LEU A 1 95 ? -17.734 -0.071 -13.672 1 95.94 95 LEU A O 1
ATOM 734 N N . ALA A 1 96 ? -18.141 -0.26 -11.477 1 93.19 96 ALA A N 1
ATOM 735 C CA . ALA A 1 96 ? -19.547 -0.591 -11.656 1 93.19 96 ALA A CA 1
ATOM 736 C C . ALA A 1 96 ? -20.266 0.478 -12.484 1 93.19 96 ALA A C 1
ATOM 738 O O . ALA A 1 96 ? -21.219 0.182 -13.203 1 93.19 96 ALA A O 1
ATOM 739 N N . SER A 1 97 ? -19.797 1.708 -12.453 1 89.06 97 SER A N 1
ATOM 740 C CA . SER A 1 97 ? -20.484 2.795 -13.148 1 89.06 97 SER A CA 1
ATOM 741 C C . SER A 1 97 ? -19.734 3.209 -14.406 1 89.06 97 SER A C 1
ATOM 743 O O . SER A 1 97 ? -19.984 4.281 -14.961 1 89.06 97 SER A O 1
ATOM 745 N N . THR A 1 98 ? -18.812 2.457 -14.812 1 91.81 98 THR A N 1
ATOM 746 C CA . THR A 1 98 ? -18 2.789 -15.984 1 91.81 98 THR A CA 1
ATOM 747 C C . THR A 1 98 ? -18.266 1.801 -17.109 1 91.81 98 THR A C 1
ATOM 749 O O . THR A 1 98 ? -18.953 0.794 -16.922 1 91.81 98 THR A O 1
ATOM 752 N N . ASP A 1 99 ? -17.828 2.195 -18.312 1 91.44 99 ASP A N 1
ATOM 753 C CA . ASP A 1 99 ? -17.844 1.272 -19.453 1 91.44 99 ASP A CA 1
ATOM 754 C C . ASP A 1 99 ? -16.828 0.149 -19.25 1 91.44 99 ASP A C 1
ATOM 756 O O . ASP A 1 99 ? -15.648 0.409 -19.062 1 91.44 99 ASP A O 1
ATOM 760 N N . ARG A 1 100 ? -17.312 -1.097 -19.281 1 93.94 100 ARG A N 1
ATOM 761 C CA . ARG A 1 100 ? -16.469 -2.244 -18.969 1 93.94 100 ARG A CA 1
ATOM 762 C C . ARG A 1 100 ? -16.266 -3.127 -20.203 1 93.94 100 ARG A C 1
ATOM 764 O O . ARG A 1 100 ? -15.789 -4.258 -20.094 1 93.94 100 ARG A O 1
ATOM 771 N N . THR A 1 101 ? -16.578 -2.676 -21.344 1 94.44 101 THR A N 1
ATOM 772 C CA . THR A 1 101 ? -16.547 -3.477 -22.562 1 94.44 101 THR A CA 1
ATOM 773 C C . THR A 1 101 ? -15.125 -3.969 -22.844 1 94.44 101 THR A C 1
ATOM 775 O O . THR A 1 101 ? -14.914 -5.152 -23.109 1 94.44 101 THR A O 1
ATOM 778 N N . ALA A 1 102 ? -14.18 -3.08 -22.828 1 94.81 102 ALA A N 1
ATOM 779 C CA . ALA A 1 102 ? -12.789 -3.453 -23.062 1 94.81 102 ALA A CA 1
ATOM 780 C C . ALA A 1 102 ? -12.305 -4.477 -22.047 1 94.81 102 ALA A C 1
ATOM 782 O O . ALA A 1 102 ? -11.602 -5.426 -22.391 1 94.81 102 ALA A O 1
ATOM 783 N N . LEU A 1 103 ? -12.695 -4.27 -20.844 1 96.12 103 LEU A N 1
ATOM 784 C CA . LEU A 1 103 ? -12.305 -5.172 -19.766 1 96.12 103 LEU A CA 1
ATOM 785 C C . LEU A 1 103 ? -12.93 -6.551 -19.953 1 96.12 103 LEU A C 1
ATOM 787 O O . LEU A 1 103 ? -12.281 -7.57 -19.734 1 96.12 103 LEU A O 1
ATOM 791 N N . THR A 1 104 ? -14.125 -6.613 -20.406 1 95.5 104 THR A N 1
ATOM 792 C CA . THR A 1 104 ? -14.828 -7.871 -20.641 1 95.5 104 THR A CA 1
ATOM 793 C C . THR A 1 104 ? -14.148 -8.664 -21.75 1 95.5 104 THR A C 1
ATOM 795 O O . THR A 1 104 ? -14.016 -9.891 -21.672 1 95.5 104 THR A O 1
ATOM 798 N N . THR A 1 105 ? -13.734 -7.984 -22.75 1 96.69 105 THR A N 1
ATOM 799 C CA . THR A 1 105 ? -12.992 -8.633 -23.828 1 96.69 105 THR A CA 1
ATOM 800 C C . THR A 1 105 ? -11.672 -9.203 -23.312 1 96.69 105 THR A C 1
ATOM 802 O O . THR A 1 105 ? -11.305 -10.336 -23.641 1 96.69 105 THR A O 1
ATOM 805 N N . GLN A 1 106 ? -10.961 -8.445 -22.516 1 97.12 106 GLN A N 1
ATOM 806 C CA . GLN A 1 106 ? -9.719 -8.906 -21.891 1 97.12 106 GLN A CA 1
ATOM 807 C C . GLN A 1 106 ? -9.953 -10.164 -21.062 1 97.12 106 GLN A C 1
ATOM 809 O O . GLN A 1 106 ? -9.109 -11.062 -21.031 1 97.12 106 GLN A O 1
ATOM 814 N N . PHE A 1 107 ? -11.125 -10.25 -20.344 1 97.69 107 PHE A N 1
ATOM 815 C CA . PHE A 1 107 ? -11.438 -11.414 -19.531 1 97.69 107 PHE A CA 1
ATOM 816 C C . PHE A 1 107 ? -11.594 -12.664 -20.391 1 97.69 107 PHE A C 1
ATOM 818 O O . PHE A 1 107 ? -11.086 -13.734 -20.047 1 97.69 107 PHE A O 1
ATOM 825 N N . ARG A 1 108 ? -12.273 -12.523 -21.5 1 96.94 108 ARG A N 1
ATOM 826 C CA . ARG A 1 108 ? -12.477 -13.664 -22.391 1 96.94 108 ARG A CA 1
ATOM 827 C C . ARG A 1 108 ? -11.148 -14.219 -22.875 1 96.94 108 ARG A C 1
ATOM 829 O O . ARG A 1 108 ? -10.914 -15.43 -22.828 1 96.94 108 ARG A O 1
ATOM 836 N N . ASP A 1 109 ? -10.328 -13.336 -23.312 1 98 109 ASP A N 1
ATOM 837 C CA . ASP A 1 109 ? -9 -13.742 -23.781 1 98 109 ASP A CA 1
ATOM 838 C C . ASP A 1 109 ? -8.211 -14.422 -22.672 1 98 109 ASP A C 1
ATOM 840 O O . ASP A 1 109 ? -7.559 -15.438 -22.891 1 98 109 ASP A O 1
ATOM 844 N N . SER A 1 110 ? -8.227 -13.844 -21.531 1 98.25 110 SER A N 1
ATOM 845 C CA . SER A 1 110 ? -7.5 -14.375 -20.391 1 98.25 110 SER A CA 1
ATOM 846 C C . SER A 1 110 ? -8.008 -15.766 -20 1 98.25 110 SER A C 1
ATOM 848 O O . SER A 1 110 ? -7.219 -16.672 -19.734 1 98.25 110 SER A O 1
ATOM 850 N N . LEU A 1 111 ? -9.344 -15.922 -19.969 1 98.25 111 LEU A N 1
ATOM 851 C CA . LEU A 1 111 ? -9.938 -17.203 -19.594 1 98.25 111 LEU A CA 1
ATOM 852 C C . LEU A 1 111 ? -9.602 -18.281 -20.625 1 98.25 111 LEU A C 1
ATOM 854 O O . LEU A 1 111 ? -9.328 -19.422 -20.25 1 98.25 111 LEU A O 1
ATOM 858 N N . ASP A 1 112 ? -9.625 -17.906 -21.875 1 98.38 112 ASP A N 1
ATOM 859 C CA . ASP A 1 112 ? -9.219 -18.844 -22.922 1 98.38 112 ASP A CA 1
ATOM 860 C C . ASP A 1 112 ? -7.77 -19.281 -22.719 1 98.38 112 ASP A C 1
ATOM 862 O O . ASP A 1 112 ? -7.453 -20.469 -22.859 1 98.38 112 ASP A O 1
ATOM 866 N N . ARG A 1 113 ? -6.922 -18.375 -22.453 1 98.31 113 ARG A N 1
ATOM 867 C CA . ARG A 1 113 ? -5.52 -18.688 -22.203 1 98.31 113 ARG A CA 1
ATOM 868 C C . ARG A 1 113 ? -5.371 -19.594 -20.984 1 98.31 113 ARG A C 1
ATOM 870 O O . ARG A 1 113 ? -4.566 -20.516 -20.984 1 98.31 113 ARG A O 1
ATOM 877 N N . GLN A 1 114 ? -6.117 -19.328 -19.938 1 97.56 114 GLN A N 1
ATOM 878 C CA . GLN A 1 114 ? -6.078 -20.156 -18.75 1 97.56 114 GLN A CA 1
ATOM 879 C C . GLN A 1 114 ? -6.461 -21.609 -19.062 1 97.56 114 GLN A C 1
ATOM 881 O O . GLN A 1 114 ? -5.777 -22.547 -18.641 1 97.56 114 GLN A O 1
ATOM 886 N N . ARG A 1 115 ? -7.488 -21.766 -19.797 1 98.06 115 ARG A N 1
ATOM 887 C CA . ARG A 1 115 ? -7.941 -23.094 -20.188 1 98.06 115 ARG A CA 1
ATOM 888 C C . ARG A 1 115 ? -6.883 -23.812 -21.016 1 98.06 115 ARG A C 1
ATOM 890 O O . ARG A 1 115 ? -6.625 -25 -20.812 1 98.06 115 ARG A O 1
ATOM 897 N N . ALA A 1 116 ? -6.309 -23.094 -21.938 1 98.25 116 ALA A N 1
ATOM 898 C CA . ALA A 1 116 ? -5.27 -23.672 -22.781 1 98.25 116 ALA A CA 1
ATOM 899 C C . ALA A 1 116 ? -4.07 -24.125 -21.953 1 98.25 116 ALA A C 1
ATOM 901 O O . ALA A 1 116 ? -3.51 -25.188 -22.188 1 98.25 116 ALA A O 1
ATOM 902 N N . LEU A 1 117 ? -3.65 -23.312 -21.016 1 96.81 117 LEU A N 1
ATOM 903 C CA . LEU A 1 117 ? -2.502 -23.609 -20.172 1 96.81 117 LEU A CA 1
ATOM 904 C C . LEU A 1 117 ? -2.807 -24.781 -19.234 1 96.81 117 LEU A C 1
ATOM 906 O O . LEU A 1 117 ? -1.946 -25.625 -19 1 96.81 117 LEU A O 1
ATOM 910 N N . ALA A 1 118 ? -4.043 -24.766 -18.734 1 95 118 ALA A N 1
ATOM 911 C CA . ALA A 1 118 ? -4.469 -25.891 -17.906 1 95 118 ALA A CA 1
ATOM 912 C C . ALA A 1 118 ? -4.406 -27.203 -18.688 1 95 118 ALA A C 1
ATOM 914 O O . ALA A 1 118 ? -3.881 -28.203 -18.203 1 95 118 ALA A O 1
ATOM 915 N N . ALA A 1 119 ? -4.898 -27.188 -19.906 1 96.56 119 ALA A N 1
ATOM 916 C CA . ALA A 1 119 ? -4.895 -28.359 -20.766 1 96.56 119 ALA A CA 1
ATOM 917 C C . ALA A 1 119 ? -3.471 -28.812 -21.094 1 96.56 119 ALA A C 1
ATOM 919 O O . ALA A 1 119 ? -3.199 -30 -21.203 1 96.56 119 ALA A O 1
ATOM 920 N N . ALA A 1 120 ? -2.594 -27.859 -21.219 1 96.69 120 ALA A N 1
ATOM 921 C CA . ALA A 1 120 ? -1.199 -28.141 -21.547 1 96.69 120 ALA A CA 1
ATOM 922 C C . ALA A 1 120 ? -0.407 -28.531 -20.312 1 96.69 120 ALA A C 1
ATOM 924 O O . ALA A 1 120 ? 0.735 -28.984 -20.406 1 96.69 120 ALA A O 1
ATOM 925 N N . GLY A 1 121 ? -0.962 -28.359 -19.156 1 92.81 121 GLY A N 1
ATOM 926 C CA . GLY A 1 121 ? -0.285 -28.656 -17.906 1 92.81 121 GLY A CA 1
ATOM 927 C C . GLY A 1 121 ? 0.826 -27.688 -17.578 1 92.81 121 GLY A C 1
ATOM 928 O O . GLY A 1 121 ? 1.753 -28.016 -16.844 1 92.81 121 GLY A O 1
ATOM 929 N N . ASP A 1 122 ? 0.795 -26.547 -18.188 1 93.19 122 ASP A N 1
ATOM 930 C CA . ASP A 1 122 ? 1.786 -25.5 -17.906 1 93.19 122 ASP A CA 1
ATOM 931 C C . ASP A 1 122 ? 1.38 -24.656 -16.703 1 93.19 122 ASP A C 1
ATOM 933 O O . ASP A 1 122 ? 0.898 -23.531 -16.859 1 93.19 122 ASP A O 1
ATOM 937 N N . LEU A 1 123 ? 1.662 -25.156 -15.539 1 86.75 123 LEU A N 1
ATOM 938 C CA . LEU A 1 123 ? 1.194 -24.562 -14.289 1 86.75 123 LEU A CA 1
ATOM 939 C C . LEU A 1 123 ? 1.919 -23.25 -14 1 86.75 123 LEU A C 1
ATOM 941 O O . LEU A 1 123 ? 1.339 -22.328 -13.414 1 86.75 123 LEU A O 1
ATOM 945 N N . ASP A 1 124 ? 3.137 -23.172 -14.398 1 85.56 124 ASP A N 1
ATOM 946 C CA . ASP A 1 124 ? 3.9 -21.938 -14.172 1 85.56 124 ASP A CA 1
ATOM 947 C C . ASP A 1 124 ? 3.293 -20.766 -14.945 1 85.56 124 ASP A C 1
ATOM 949 O O . ASP A 1 124 ? 3.066 -19.703 -14.375 1 85.56 124 ASP A O 1
ATOM 953 N N . GLN A 1 125 ? 3.074 -21.016 -16.172 1 92.88 125 GLN A N 1
ATOM 954 C CA . GLN A 1 125 ? 2.459 -19.953 -16.969 1 92.88 125 GLN A CA 1
ATOM 955 C C . GLN A 1 125 ? 1.026 -19.688 -16.516 1 92.88 125 GLN A C 1
ATOM 957 O O . GLN A 1 125 ? 0.557 -18.547 -16.578 1 92.88 125 GLN A O 1
ATOM 962 N N . PHE A 1 126 ? 0.295 -20.703 -16.094 1 93.19 126 PHE A N 1
ATOM 963 C CA . PHE A 1 126 ? -1.05 -20.516 -15.562 1 93.19 126 PHE A CA 1
ATOM 964 C C . PHE A 1 126 ? -1.037 -19.547 -14.391 1 93.19 126 PHE A C 1
ATOM 966 O O . PHE A 1 126 ? -1.881 -18.656 -14.305 1 93.19 126 PHE A O 1
ATOM 973 N N . ALA A 1 127 ? -0.078 -19.703 -13.484 1 89.19 127 ALA A N 1
ATOM 974 C CA . ALA A 1 127 ? 0.018 -18.844 -12.312 1 89.19 127 ALA A CA 1
ATOM 975 C C . ALA A 1 127 ? 0.182 -17.375 -12.711 1 89.19 127 ALA A C 1
ATOM 977 O O . ALA A 1 127 ? -0.394 -16.484 -12.086 1 89.19 127 ALA A O 1
ATOM 978 N N . LEU A 1 128 ? 0.965 -17.125 -13.742 1 91.31 128 LEU A N 1
ATOM 979 C CA . LEU A 1 128 ? 1.187 -15.766 -14.227 1 91.31 128 LEU A CA 1
ATOM 980 C C . LEU A 1 128 ? -0.097 -15.18 -14.812 1 91.31 128 LEU A C 1
ATOM 982 O O . LEU A 1 128 ? -0.463 -14.047 -14.492 1 91.31 128 LEU A O 1
ATOM 986 N N . VAL A 1 129 ? -0.78 -15.953 -15.602 1 95.31 129 VAL A N 1
ATOM 987 C CA . VAL A 1 129 ? -2.014 -15.508 -16.234 1 95.31 129 VAL A CA 1
ATOM 988 C C . VAL A 1 129 ? -3.102 -15.312 -15.188 1 95.31 129 VAL A C 1
ATOM 990 O O . VAL A 1 129 ? -3.93 -14.406 -15.297 1 95.31 129 VAL A O 1
ATOM 993 N N . ASP A 1 130 ? -3.135 -16.156 -14.195 1 94.19 130 ASP A N 1
ATOM 994 C CA . ASP A 1 130 ? -4.039 -16.047 -13.055 1 94.19 130 ASP A CA 1
ATOM 995 C C . ASP A 1 130 ? -3.854 -14.711 -12.344 1 94.19 130 ASP A C 1
ATOM 997 O O . ASP A 1 130 ? -4.82 -13.984 -12.109 1 94.19 130 ASP A O 1
ATOM 1001 N N . THR A 1 131 ? -2.668 -14.383 -12.008 1 93.81 131 THR A N 1
ATOM 1002 C CA . THR A 1 131 ? -2.359 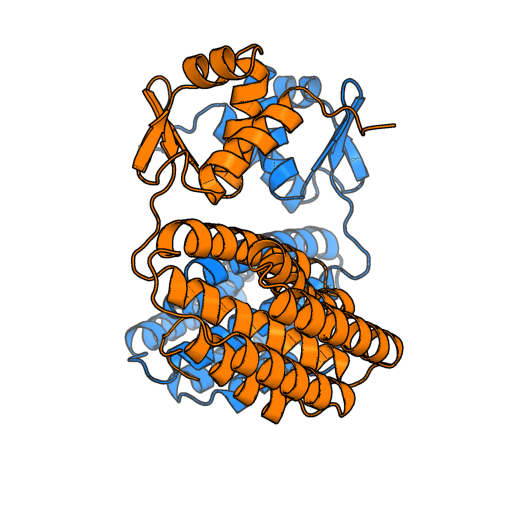-13.133 -11.32 1 93.81 131 THR A CA 1
ATOM 1003 C C . THR A 1 131 ? -2.729 -11.938 -12.188 1 93.81 131 THR A C 1
ATOM 1005 O O . THR A 1 131 ? -3.234 -10.93 -11.68 1 93.81 131 THR A O 1
ATOM 1008 N N . ASP A 1 132 ? -2.455 -12.031 -13.453 1 96.44 132 ASP A N 1
ATOM 1009 C CA . ASP A 1 132 ? -2.762 -10.945 -14.383 1 96.44 132 ASP A CA 1
ATOM 1010 C C . ASP A 1 132 ? -4.27 -10.734 -14.492 1 96.44 132 ASP A C 1
ATOM 1012 O O . ASP A 1 132 ? -4.727 -9.602 -14.68 1 96.44 132 ASP A O 1
ATOM 1016 N N . PHE A 1 133 ? -5.027 -11.836 -14.438 1 98.12 133 PHE A N 1
ATOM 1017 C CA . PHE A 1 133 ? -6.484 -11.75 -14.469 1 98.12 133 PHE A CA 1
ATOM 1018 C C . PHE A 1 133 ? -6.996 -10.844 -13.359 1 98.12 133 PHE A C 1
ATOM 1020 O O . PHE A 1 133 ? -7.734 -9.891 -13.617 1 98.12 133 PHE A O 1
ATOM 1027 N N . HIS A 1 134 ? -6.562 -11.016 -12.18 1 98.19 134 HIS A N 1
ATOM 1028 C CA . HIS A 1 134 ? -7.008 -10.227 -11.039 1 98.19 134 HIS A CA 1
ATOM 1029 C C . HIS A 1 134 ? -6.496 -8.789 -11.133 1 98.19 134 HIS A C 1
ATOM 1031 O O . HIS A 1 134 ? -7.227 -7.844 -10.828 1 98.19 134 HIS A O 1
ATOM 1037 N N . ARG A 1 135 ? -5.305 -8.641 -11.547 1 98.06 135 ARG A N 1
ATOM 1038 C CA . ARG A 1 135 ? -4.684 -7.32 -11.656 1 98.06 135 ARG A CA 1
ATOM 1039 C C . ARG A 1 135 ? -5.406 -6.457 -12.688 1 98.06 135 ARG A C 1
ATOM 1041 O O . ARG A 1 135 ? -5.484 -5.238 -12.531 1 98.06 135 ARG A O 1
ATOM 1048 N N . SER A 1 136 ? -5.918 -7.07 -13.734 1 98 136 SER A N 1
ATOM 1049 C CA . SER A 1 136 ? -6.473 -6.34 -14.867 1 98 136 SER A CA 1
ATOM 1050 C C . SER A 1 136 ? -7.598 -5.41 -14.43 1 98 136 SER A C 1
ATOM 1052 O O . SER A 1 136 ? -7.645 -4.25 -14.844 1 98 136 SER A O 1
ATOM 1054 N N . TYR A 1 137 ? -8.492 -5.84 -13.602 1 98.19 137 TYR A N 1
ATOM 1055 C CA . TYR A 1 137 ? -9.594 -4.965 -13.219 1 98.19 137 TYR A CA 1
ATOM 1056 C C . TYR A 1 137 ? -9.164 -4.004 -12.117 1 98.19 137 TYR A C 1
ATOM 1058 O O . TYR A 1 137 ? -9.789 -2.957 -11.922 1 98.19 137 TYR A O 1
ATOM 1066 N N . VAL A 1 138 ? -8.148 -4.32 -11.328 1 98.25 138 VAL A N 1
ATOM 1067 C CA . VAL A 1 138 ? -7.586 -3.373 -10.375 1 98.25 138 VAL A CA 1
ATOM 1068 C C . VAL A 1 138 ? -6.988 -2.182 -11.117 1 98.25 138 VAL A C 1
ATOM 1070 O O . VAL A 1 138 ? -7.227 -1.028 -10.75 1 98.25 138 VAL A O 1
ATOM 1073 N N . ILE A 1 139 ? -6.258 -2.451 -12.203 1 97.69 139 ILE A N 1
ATOM 1074 C CA . ILE A 1 139 ? -5.672 -1.401 -13.023 1 97.69 139 ILE A CA 1
ATOM 1075 C C . ILE A 1 139 ? -6.777 -0.593 -13.703 1 97.69 139 ILE A C 1
ATOM 1077 O O . ILE A 1 139 ? -6.734 0.639 -13.719 1 97.69 139 ILE A O 1
ATOM 1081 N N . ALA A 1 140 ? -7.758 -1.258 -14.188 1 97.12 140 ALA A N 1
ATOM 1082 C CA . ALA A 1 140 ? -8.844 -0.614 -14.922 1 97.12 140 ALA A CA 1
ATOM 1083 C C . ALA A 1 140 ? -9.617 0.343 -14.016 1 97.12 140 ALA A C 1
ATOM 1085 O O . ALA A 1 140 ? -10.219 1.309 -14.5 1 97.12 140 ALA A O 1
ATOM 1086 N N . ALA A 1 141 ? -9.641 0.062 -12.703 1 96.38 141 ALA A N 1
ATOM 1087 C CA . ALA A 1 141 ? -10.391 0.875 -11.742 1 96.38 141 ALA A CA 1
ATOM 1088 C C . ALA A 1 141 ? -9.789 2.273 -11.633 1 96.38 141 ALA A C 1
ATOM 1090 O O . ALA A 1 141 ? -10.43 3.189 -11.102 1 96.38 141 ALA A O 1
ATOM 1091 N N . GLY A 1 142 ? -8.5 2.467 -11.992 1 95.19 142 GLY A N 1
ATOM 1092 C CA . GLY A 1 142 ? -7.973 3.789 -12.289 1 95.19 142 GLY A CA 1
ATOM 1093 C C . GLY A 1 142 ? -7.387 4.484 -11.078 1 95.19 142 GLY A C 1
ATOM 1094 O O . GLY A 1 142 ? -7.129 5.691 -11.109 1 95.19 142 GLY A O 1
ATOM 1095 N N . ASN A 1 143 ? -7.203 3.902 -9.945 1 96.94 143 ASN A N 1
ATOM 1096 C CA . ASN A 1 143 ? -6.504 4.469 -8.797 1 96.94 143 ASN A CA 1
ATOM 1097 C C . ASN A 1 143 ? -5.07 3.957 -8.703 1 96.94 143 ASN A C 1
ATOM 1099 O O . ASN A 1 143 ? -4.84 2.812 -8.312 1 96.94 143 ASN A O 1
ATOM 1103 N N . PRO A 1 144 ? -4.125 4.766 -9.023 1 97.12 144 PRO A N 1
ATOM 1104 C CA . PRO A 1 144 ? -2.744 4.281 -9.109 1 97.12 144 PRO A CA 1
ATOM 1105 C C . PRO A 1 144 ? -2.174 3.881 -7.75 1 97.12 144 PRO A C 1
ATOM 1107 O O . PRO A 1 144 ? -1.283 3.029 -7.676 1 97.12 144 PRO A O 1
ATOM 1110 N N . LEU A 1 145 ? -2.627 4.441 -6.625 1 97.69 145 LEU A N 1
ATOM 1111 C CA . LEU A 1 145 ? -2.166 4.078 -5.289 1 97.69 145 LEU A CA 1
ATOM 1112 C C . LEU A 1 145 ? -2.6 2.662 -4.93 1 97.69 145 LEU A C 1
ATOM 1114 O O . LEU A 1 145 ? -1.787 1.861 -4.461 1 97.69 145 LEU A O 1
ATOM 1118 N N . LEU A 1 146 ? -3.818 2.34 -5.227 1 98.44 146 LEU A N 1
ATOM 1119 C CA . LEU A 1 146 ? -4.324 0.993 -4.98 1 98.44 146 LEU A CA 1
ATOM 1120 C C . LEU A 1 146 ? -3.654 -0.016 -5.906 1 98.44 146 LEU A C 1
ATOM 1122 O O . LEU A 1 14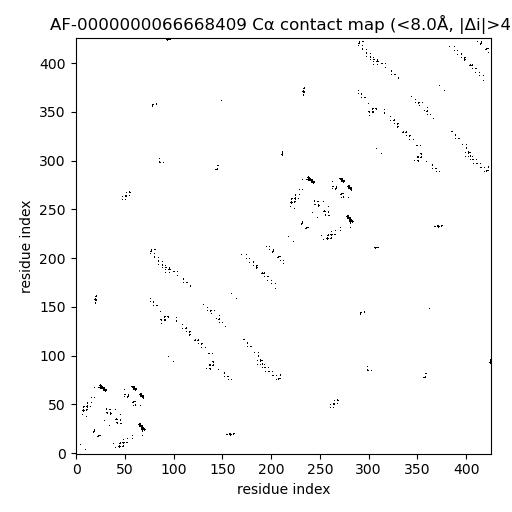6 ? -3.361 -1.142 -5.5 1 98.44 146 LEU A O 1
ATOM 1126 N N . ALA A 1 147 ? -3.416 0.404 -7.164 1 98.25 147 ALA A N 1
ATOM 1127 C CA . ALA A 1 147 ? -2.748 -0.474 -8.125 1 98.25 147 ALA A CA 1
ATOM 1128 C C . ALA A 1 147 ? -1.332 -0.809 -7.66 1 98.25 147 ALA A C 1
ATOM 1130 O O . ALA A 1 147 ? -0.913 -1.968 -7.715 1 98.25 147 ALA A O 1
ATOM 1131 N N . SER A 1 148 ? -0.646 0.185 -7.195 1 97.56 148 SER A N 1
ATOM 1132 C CA . SER A 1 148 ? 0.717 -0.024 -6.719 1 97.56 148 SER A CA 1
ATOM 1133 C C . SER A 1 148 ? 0.736 -0.91 -5.477 1 97.56 148 SER A C 1
ATOM 1135 O O . SER A 1 148 ? 1.579 -1.802 -5.355 1 97.56 148 SER A O 1
ATOM 1137 N N . PHE A 1 149 ? -0.134 -0.664 -4.527 1 98.38 149 PHE A N 1
ATOM 1138 C CA . PHE A 1 149 ? -0.251 -1.514 -3.348 1 98.38 149 PHE A CA 1
ATOM 1139 C C . PHE A 1 149 ? -0.557 -2.953 -3.746 1 98.38 149 PHE A C 1
ATOM 1141 O O . PHE A 1 149 ? 0.062 -3.889 -3.234 1 98.38 149 PHE A O 1
ATOM 1148 N N . TYR A 1 150 ? -1.455 -3.164 -4.715 1 98.62 150 TYR A N 1
ATOM 1149 C CA . TYR A 1 150 ? -1.833 -4.492 -5.188 1 98.62 150 TYR A CA 1
ATOM 1150 C C . TYR A 1 150 ? -0.631 -5.227 -5.77 1 98.62 150 TYR A C 1
ATOM 1152 O O . TYR A 1 150 ? -0.473 -6.434 -5.562 1 98.62 150 TYR A O 1
ATOM 1160 N N . ASP A 1 151 ? 0.194 -4.52 -6.543 1 97.56 151 ASP A N 1
ATOM 1161 C CA . ASP A 1 151 ? 1.393 -5.121 -7.121 1 97.56 151 ASP A CA 1
ATOM 1162 C C . ASP A 1 151 ? 2.316 -5.664 -6.035 1 97.56 151 ASP A C 1
ATOM 1164 O O . ASP A 1 151 ? 2.949 -6.703 -6.215 1 97.56 151 ASP A O 1
ATOM 1168 N N . SER A 1 152 ? 2.385 -4.922 -4.906 1 97.12 152 SER A N 1
ATOM 1169 C CA . SER A 1 152 ? 3.199 -5.418 -3.805 1 97.12 152 SER A CA 1
ATOM 1170 C C . SER A 1 152 ? 2.609 -6.695 -3.213 1 97.12 152 SER A C 1
ATOM 1172 O O . SER A 1 152 ? 3.346 -7.582 -2.781 1 97.12 152 SER A O 1
ATOM 1174 N N . LEU A 1 153 ? 1.272 -6.812 -3.172 1 97.44 153 LEU A N 1
ATOM 1175 C CA . LEU A 1 153 ? 0.605 -8.016 -2.689 1 97.44 153 LEU A CA 1
ATOM 1176 C C . LEU A 1 153 ? 0.891 -9.203 -3.605 1 97.44 153 LEU A C 1
ATOM 1178 O O . LEU A 1 153 ? 1.084 -10.328 -3.135 1 97.44 153 LEU A O 1
ATOM 1182 N N . ARG A 1 154 ? 0.918 -8.906 -4.902 1 94.75 154 ARG A N 1
ATOM 1183 C CA . ARG A 1 154 ? 1.216 -9.938 -5.895 1 94.75 154 ARG A CA 1
ATOM 1184 C C . ARG A 1 154 ? 2.594 -10.539 -5.652 1 94.75 154 ARG A C 1
ATOM 1186 O O . ARG A 1 154 ? 2.771 -11.758 -5.773 1 94.75 154 ARG A O 1
ATOM 1193 N N . GLU A 1 155 ? 3.52 -9.766 -5.316 1 95.06 155 GLU A N 1
ATOM 1194 C CA . GLU A 1 155 ? 4.871 -10.25 -5.043 1 95.06 155 GLU A CA 1
ATOM 1195 C C . GLU A 1 155 ? 4.898 -11.133 -3.797 1 95.06 155 GLU A C 1
ATOM 1197 O O . GLU A 1 155 ? 5.566 -12.164 -3.777 1 95.06 155 GLU A O 1
ATOM 1202 N N . ARG A 1 156 ? 4.191 -10.75 -2.795 1 94.44 156 ARG A N 1
ATOM 1203 C CA . ARG A 1 156 ? 4.117 -11.555 -1.584 1 94.44 156 ARG A CA 1
ATOM 1204 C C . ARG A 1 156 ? 3.432 -12.891 -1.859 1 94.44 156 ARG A C 1
ATOM 1206 O O . ARG A 1 156 ? 3.854 -13.93 -1.345 1 94.44 156 ARG A O 1
ATOM 1213 N N . GLN A 1 157 ? 2.432 -12.805 -2.662 1 91 157 GLN A N 1
ATOM 1214 C CA . GLN A 1 157 ? 1.738 -14.023 -3.059 1 91 157 GLN A CA 1
ATOM 1215 C C . GLN A 1 157 ? 2.666 -14.961 -3.834 1 91 157 GLN A C 1
ATOM 1217 O O . GLN A 1 157 ? 2.664 -16.172 -3.613 1 91 157 GLN A O 1
ATOM 1222 N N . ARG A 1 158 ? 3.383 -14.383 -4.77 1 89.94 158 ARG A N 1
ATOM 1223 C CA . ARG A 1 158 ? 4.344 -15.18 -5.523 1 89.94 158 ARG A CA 1
ATOM 1224 C C . ARG A 1 158 ? 5.332 -15.875 -4.594 1 89.94 158 ARG A C 1
ATOM 1226 O O . ARG A 1 158 ? 5.617 -17.062 -4.758 1 89.94 158 ARG A O 1
ATOM 1233 N N . ARG A 1 159 ? 5.832 -15.148 -3.625 1 91 159 ARG A N 1
ATOM 1234 C CA . ARG A 1 159 ? 6.754 -15.734 -2.656 1 91 159 ARG A CA 1
ATOM 1235 C C . ARG A 1 159 ? 6.102 -16.891 -1.915 1 91 159 ARG A C 1
ATOM 1237 O O . ARG A 1 159 ? 6.703 -17.969 -1.774 1 91 159 ARG A O 1
ATOM 1244 N N . MET A 1 160 ? 4.93 -16.719 -1.468 1 86.31 160 MET A N 1
ATOM 1245 C CA . MET A 1 160 ? 4.207 -17.734 -0.723 1 86.31 160 MET A CA 1
ATOM 1246 C C . MET A 1 160 ? 3.998 -18.984 -1.577 1 86.31 160 MET A C 1
ATOM 1248 O O . MET A 1 160 ? 4.16 -20.109 -1.096 1 86.31 160 MET A O 1
ATOM 1252 N N . ASN A 1 161 ? 3.59 -18.75 -2.771 1 82.44 161 ASN A N 1
ATOM 1253 C CA . ASN A 1 161 ? 3.346 -19.859 -3.676 1 82.44 161 ASN A CA 1
ATOM 1254 C C . ASN A 1 161 ? 4.633 -20.625 -3.982 1 82.44 161 ASN A C 1
ATOM 1256 O O . ASN A 1 161 ? 4.609 -21.844 -4.16 1 82.44 161 ASN A O 1
ATOM 1260 N N . SER A 1 162 ? 5.648 -19.984 -4.137 1 80.19 162 SER A N 1
ATOM 1261 C CA . SER A 1 162 ? 6.93 -20.609 -4.457 1 80.19 162 SER A CA 1
ATOM 1262 C C . SER A 1 162 ? 7.449 -21.438 -3.287 1 80.19 162 SER A C 1
ATOM 1264 O O . SER A 1 162 ? 8.016 -22.516 -3.486 1 80.19 162 SER A O 1
ATOM 1266 N N . VAL A 1 163 ? 7.172 -20.938 -2.092 1 72 163 VAL A 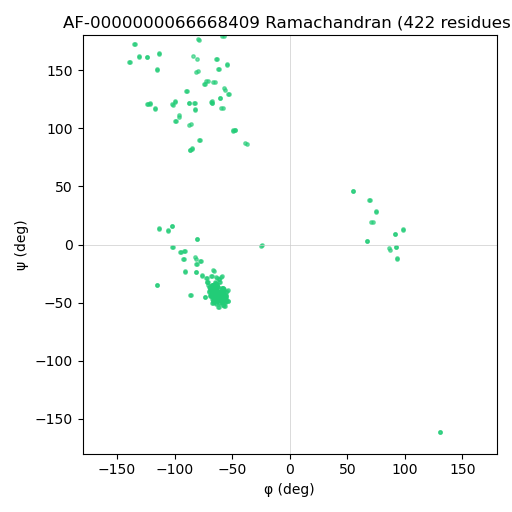N 1
ATOM 1267 C CA . VAL A 1 163 ? 7.676 -21.625 -0.91 1 72 163 VAL A CA 1
ATOM 1268 C C . VAL A 1 163 ? 6.699 -22.719 -0.492 1 72 163 VAL A C 1
ATOM 1270 O O . VAL A 1 163 ? 7.113 -23.797 -0.03 1 72 163 VAL A O 1
ATOM 1273 N N . ALA A 1 164 ? 5.305 -22.359 -0.519 1 57.88 164 ALA A N 1
ATOM 1274 C CA . ALA A 1 164 ? 4.254 -23.312 -0.185 1 57.88 164 ALA A CA 1
ATOM 1275 C C . ALA A 1 164 ? 4.105 -24.375 -1.28 1 57.88 164 ALA A C 1
ATOM 1277 O O . ALA A 1 164 ? 3.402 -25.359 -1.101 1 57.88 164 ALA A O 1
ATOM 1278 N N . LEU A 1 165 ? 4.312 -23.969 -2.611 1 53.94 165 LEU A N 1
ATOM 1279 C CA . LEU A 1 165 ? 4.191 -25.031 -3.596 1 53.94 165 LEU A CA 1
ATOM 1280 C C . LEU A 1 165 ? 4.484 -26.391 -2.963 1 53.94 165 LEU A C 1
ATOM 1282 O O . LEU A 1 165 ? 4.246 -27.438 -3.58 1 53.94 165 LEU A O 1
ATOM 1286 N N . ARG A 1 166 ? 4.82 -26.359 -1.62 1 50.09 166 ARG A N 1
ATOM 1287 C CA . ARG A 1 166 ? 4.723 -27.688 -0.999 1 50.09 166 ARG A CA 1
ATOM 1288 C C . ARG A 1 166 ? 3.277 -28.016 -0.65 1 50.09 166 ARG A C 1
ATOM 1290 O O . ARG A 1 166 ? 3.004 -29.062 -0.044 1 50.09 166 ARG A O 1
ATOM 1297 N N . HIS A 1 167 ? 2.434 -27.031 -1.106 1 52 167 HIS A N 1
ATOM 1298 C CA . HIS A 1 167 ? 1.075 -27.359 -0.686 1 52 167 HIS A CA 1
ATOM 1299 C C . HIS A 1 167 ? 0.414 -28.328 -1.653 1 52 167 HIS A C 1
ATOM 1301 O O . HIS A 1 167 ? 0.867 -28.484 -2.789 1 52 167 HIS A O 1
ATOM 1307 N N . GLY A 1 168 ? -0.675 -29 -1.248 1 56.66 168 GLY A N 1
ATOM 1308 C CA . GLY A 1 168 ? -1.439 -30.094 -1.825 1 56.66 168 GLY A CA 1
ATOM 1309 C C . GLY A 1 168 ? -2.002 -29.781 -3.197 1 56.66 168 GLY A C 1
ATOM 1310 O O . GLY A 1 168 ? -1.771 -28.688 -3.727 1 56.66 168 GLY A O 1
ATOM 1311 N N . PRO A 1 169 ? -2.688 -30.562 -3.906 1 64 169 PRO A N 1
ATOM 1312 C CA . PRO A 1 169 ? -3.213 -30.484 -5.27 1 64 169 PRO A CA 1
ATOM 1313 C C . PRO A 1 169 ? -4.152 -29.297 -5.469 1 64 169 PRO A C 1
ATOM 1315 O O . PRO A 1 169 ? -4.992 -29.016 -4.613 1 64 169 PRO A O 1
ATOM 1318 N N . ILE A 1 170 ? -3.781 -28.375 -6.34 1 74.56 170 ILE A N 1
ATOM 1319 C CA . ILE A 1 170 ? -4.621 -27.25 -6.746 1 74.56 170 ILE A CA 1
ATOM 1320 C C . ILE A 1 170 ? -5.586 -27.703 -7.84 1 74.56 170 ILE A C 1
ATOM 1322 O O . ILE A 1 170 ? -5.18 -28.359 -8.805 1 74.56 170 ILE A O 1
ATOM 1326 N N . ASP A 1 171 ? -6.93 -27.547 -7.57 1 87.81 171 ASP A N 1
ATOM 1327 C CA . ASP A 1 171 ? -7.949 -27.812 -8.578 1 87.81 171 ASP A CA 1
ATOM 1328 C C . ASP A 1 171 ? -8.047 -26.656 -9.578 1 87.81 171 ASP A C 1
ATOM 1330 O O . ASP A 1 171 ? -8.875 -25.766 -9.422 1 87.81 171 ASP A O 1
ATOM 1334 N N . ILE A 1 172 ? -7.273 -26.734 -10.641 1 91.81 172 ILE A N 1
ATOM 1335 C CA . ILE A 1 172 ? -7.117 -25.672 -11.617 1 91.81 172 ILE A CA 1
ATOM 1336 C C . ILE A 1 172 ? -8.445 -25.422 -12.336 1 91.81 172 ILE A C 1
ATOM 1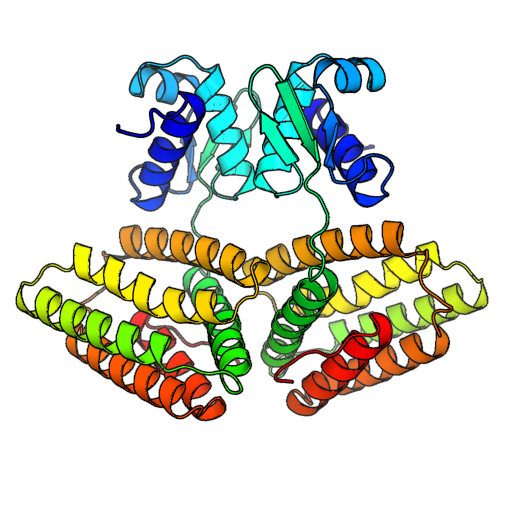338 O O . ILE A 1 172 ? -8.797 -24.281 -12.641 1 91.81 172 ILE A O 1
ATOM 1342 N N . ASP A 1 173 ? -9.148 -26.484 -12.594 1 93.81 173 ASP A N 1
ATOM 1343 C CA . ASP A 1 173 ? -10.43 -26.359 -13.273 1 93.81 173 ASP A CA 1
ATOM 1344 C C . ASP A 1 173 ? -11.422 -25.562 -12.43 1 93.81 173 ASP A C 1
ATOM 1346 O O . ASP A 1 173 ? -12.156 -24.719 -12.945 1 93.81 173 ASP A O 1
ATOM 1350 N N . ARG A 1 174 ? -11.422 -25.859 -11.227 1 94.62 174 ARG A N 1
ATOM 1351 C CA . ARG A 1 174 ? -12.289 -25.109 -10.32 1 94.62 174 ARG A CA 1
ATOM 1352 C C . ARG A 1 174 ? -11.898 -23.641 -10.289 1 94.62 174 ARG A C 1
ATOM 1354 O O . ARG A 1 174 ? -12.773 -22.766 -10.281 1 94.62 174 ARG A O 1
ATOM 1361 N N . ILE A 1 175 ? -10.688 -23.375 -10.281 1 95.5 175 ILE A N 1
ATOM 1362 C CA . ILE A 1 175 ? -10.195 -22 -10.25 1 95.5 175 ILE A CA 1
ATOM 1363 C C . ILE A 1 175 ? -10.648 -21.266 -11.508 1 95.5 175 ILE A C 1
ATOM 1365 O O . ILE A 1 175 ? -11.125 -20.125 -11.43 1 95.5 175 ILE A O 1
ATOM 1369 N N . ILE A 1 176 ? -10.516 -21.906 -12.625 1 97.5 176 ILE A N 1
ATOM 1370 C CA . ILE A 1 176 ? -10.906 -21.297 -13.891 1 97.5 176 ILE A CA 1
ATOM 1371 C C . ILE A 1 176 ? -12.406 -21.016 -13.891 1 97.5 176 ILE A C 1
ATOM 1373 O O . ILE A 1 176 ? -12.852 -19.953 -14.344 1 97.5 176 ILE A O 1
ATOM 1377 N N . GLU A 1 177 ? -13.188 -21.938 -13.352 1 97.56 177 GLU A N 1
ATOM 1378 C CA . GLU A 1 177 ? -14.625 -21.734 -13.234 1 97.56 177 GLU A CA 1
ATOM 1379 C C . GLU A 1 177 ? -14.945 -20.547 -12.336 1 97.56 177 GLU A C 1
ATOM 1381 O O . GLU A 1 177 ? -15.852 -19.766 -12.625 1 97.56 177 GLU A O 1
ATOM 1386 N N . GLN A 1 178 ? -14.273 -20.469 -11.305 1 97.75 178 GLN A N 1
ATOM 1387 C CA . GLN A 1 178 ? -14.453 -19.344 -10.398 1 97.75 178 GLN A CA 1
ATOM 1388 C C . GLN A 1 178 ? -14.078 -18.016 -11.062 1 97.75 178 GLN A C 1
ATOM 1390 O O . GLN A 1 178 ? -14.766 -17.016 -10.891 1 97.75 178 GLN A O 1
ATOM 1395 N N . HIS A 1 179 ? -12.961 -18 -11.812 1 98.44 179 HIS A N 1
ATOM 1396 C CA . HIS A 1 179 ? -12.594 -16.797 -12.555 1 98.44 179 HIS A CA 1
ATOM 1397 C C . HIS A 1 179 ? -13.68 -16.422 -13.547 1 98.44 179 HIS A C 1
ATOM 1399 O O . HIS A 1 179 ? -14.008 -15.234 -13.688 1 98.44 179 HIS A O 1
ATOM 1405 N N . ALA A 1 180 ? -14.18 -17.406 -14.219 1 98.5 180 ALA A N 1
ATOM 1406 C CA . ALA A 1 180 ? -15.258 -17.156 -15.164 1 98.5 180 ALA A CA 1
ATOM 1407 C C . ALA A 1 180 ? -16.469 -16.531 -14.461 1 98.5 180 ALA A C 1
ATOM 1409 O O . ALA A 1 180 ? -17.078 -15.594 -14.977 1 98.5 180 ALA A O 1
ATOM 1410 N N . HIS A 1 181 ? -16.828 -17.078 -13.344 1 98.5 181 HIS A N 1
ATOM 1411 C CA . HIS A 1 181 ? -17.938 -16.547 -12.539 1 98.5 181 HIS A CA 1
ATOM 1412 C C . HIS A 1 181 ? -17.656 -15.109 -12.125 1 98.5 181 HIS A C 1
ATOM 1414 O O . HIS A 1 181 ? -18.531 -14.242 -12.25 1 98.5 181 HIS A O 1
ATOM 1420 N N . LEU A 1 182 ? -16.484 -14.797 -11.625 1 98.56 182 LEU A N 1
ATOM 1421 C CA . LEU A 1 182 ? -16.094 -13.453 -11.227 1 98.56 182 LEU A CA 1
ATOM 1422 C C . LEU A 1 182 ? -16.172 -12.484 -12.406 1 98.56 182 LEU A C 1
ATOM 1424 O O . LEU A 1 182 ? -16.688 -11.375 -12.266 1 98.56 182 LEU A O 1
ATOM 1428 N N . ALA A 1 183 ? -15.641 -12.938 -13.562 1 98.44 183 ALA A N 1
ATOM 1429 C CA . ALA A 1 183 ? -15.695 -12.109 -14.766 1 98.44 183 ALA A CA 1
ATOM 1430 C C . ALA A 1 183 ? -17.141 -11.742 -15.117 1 98.44 183 ALA A C 1
ATOM 1432 O O . ALA A 1 183 ? -17.422 -10.594 -15.461 1 98.44 183 ALA A O 1
ATOM 1433 N N . GLY A 1 184 ? -18 -12.719 -15.047 1 98 184 GLY A N 1
ATOM 1434 C CA . GLY A 1 184 ? -19.406 -12.477 -15.312 1 98 184 GLY A CA 1
ATOM 1435 C C . GLY A 1 184 ? -20.016 -11.461 -14.367 1 98 184 GLY A C 1
ATOM 1436 O O . GLY A 1 184 ? -20.812 -10.609 -14.789 1 98 184 GLY A O 1
ATOM 1437 N N . LEU A 1 185 ? -19.672 -11.523 -13.094 1 98.06 185 LEU A N 1
ATOM 1438 C CA . LEU A 1 185 ? -20.188 -10.602 -12.094 1 98.06 185 LEU A CA 1
ATOM 1439 C C . LEU A 1 185 ? -19.672 -9.18 -12.344 1 98.06 185 LEU A C 1
ATOM 1441 O O . LEU A 1 185 ? -20.406 -8.211 -12.141 1 98.06 185 LEU A O 1
ATOM 1445 N N . ILE A 1 186 ? -18.438 -9.031 -12.758 1 97.88 186 ILE A N 1
ATOM 1446 C CA . ILE A 1 186 ? -17.891 -7.719 -13.102 1 97.88 186 ILE A CA 1
ATOM 1447 C C . ILE A 1 186 ? -18.641 -7.148 -14.305 1 97.88 186 ILE A C 1
ATOM 1449 O O . ILE A 1 186 ? -19.016 -5.977 -14.312 1 97.88 186 ILE A O 1
ATOM 1453 N N . GLU A 1 187 ? -18.859 -7.957 -15.305 1 96.31 187 GLU A N 1
ATOM 1454 C CA . GLU A 1 187 ? -19.516 -7.539 -16.531 1 96.31 187 GLU A CA 1
ATOM 1455 C C . GLU A 1 187 ? -20.922 -6.992 -16.25 1 96.31 187 GLU A C 1
ATOM 1457 O O . GLU A 1 187 ? -21.328 -6 -16.844 1 96.31 187 GLU A O 1
ATOM 1462 N N . THR A 1 188 ? -21.609 -7.605 -15.328 1 95 188 THR A N 1
ATOM 1463 C CA . THR A 1 188 ? -23 -7.223 -15.062 1 95 188 THR A CA 1
ATOM 1464 C C . THR A 1 188 ? -23.047 -6.156 -13.969 1 95 188 THR A C 1
ATOM 1466 O O . THR A 1 188 ? -24.141 -5.676 -13.625 1 95 188 THR A O 1
ATOM 1469 N N . GLY A 1 189 ? -21.938 -5.863 -13.406 1 94.19 189 GLY A N 1
ATOM 1470 C CA . GLY A 1 189 ? -21.891 -4.84 -12.375 1 94.19 189 GLY A CA 1
ATOM 1471 C C . GLY A 1 189 ? -22.453 -5.297 -11.047 1 94.19 189 GLY A C 1
ATOM 1472 O O . GLY A 1 189 ? -23 -4.488 -10.289 1 94.19 189 GLY A O 1
ATOM 1473 N N . ALA A 1 190 ? -22.406 -6.547 -10.742 1 96.5 190 ALA A N 1
ATOM 1474 C CA . ALA A 1 190 ? -22.922 -7.121 -9.508 1 96.5 190 ALA A CA 1
ATOM 1475 C C . ALA A 1 190 ? -21.891 -7.059 -8.391 1 96.5 190 ALA A C 1
ATOM 1477 O O . ALA A 1 190 ? -21.375 -8.094 -7.949 1 96.5 190 ALA A O 1
ATOM 1478 N N . VAL A 1 191 ? -21.781 -5.922 -7.762 1 96.62 191 VAL A N 1
ATOM 1479 C CA . VAL A 1 191 ? -20.688 -5.582 -6.871 1 96.62 191 VAL A CA 1
ATOM 1480 C C . VAL A 1 191 ? -20.734 -6.461 -5.625 1 96.62 191 VAL A C 1
ATOM 1482 O O . VAL A 1 191 ? -19.734 -7.082 -5.254 1 96.62 191 VAL A O 1
ATOM 1485 N N . ASP A 1 192 ? -21.875 -6.559 -4.965 1 95.88 192 ASP A N 1
ATOM 1486 C CA . ASP A 1 192 ? -21.984 -7.305 -3.717 1 95.88 192 ASP A CA 1
ATOM 1487 C C . ASP A 1 192 ? -21.781 -8.797 -3.953 1 95.88 192 ASP A C 1
ATOM 1489 O O . ASP A 1 192 ? -21.109 -9.477 -3.168 1 95.88 192 ASP A O 1
ATOM 1493 N N . ARG A 1 193 ? -22.359 -9.32 -4.992 1 97.88 193 ARG A N 1
ATOM 1494 C CA . ARG A 1 193 ? -22.188 -10.727 -5.328 1 97.88 193 ARG A CA 1
ATOM 1495 C C . ARG A 1 193 ? -20.734 -11.016 -5.691 1 97.88 193 ARG A C 1
ATOM 1497 O O . ARG A 1 193 ? -20.203 -12.086 -5.355 1 97.88 193 ARG A O 1
ATOM 1504 N N . PHE A 1 194 ? -20.109 -10.117 -6.402 1 98.31 194 PHE A N 1
ATOM 1505 C CA . PHE A 1 194 ? -18.688 -10.266 -6.703 1 98.31 194 PHE A CA 1
ATOM 1506 C C . PHE A 1 194 ? -17.875 -10.406 -5.426 1 98.31 194 PHE A C 1
ATOM 1508 O O . PHE A 1 194 ? -17.031 -11.289 -5.312 1 98.31 194 PHE A O 1
ATOM 1515 N N . ALA A 1 195 ? -18.078 -9.477 -4.449 1 97.31 195 ALA A N 1
ATOM 1516 C CA . ALA A 1 195 ? -17.328 -9.5 -3.197 1 97.31 195 ALA A CA 1
ATOM 1517 C C . ALA A 1 195 ? -17.469 -10.844 -2.496 1 97.31 195 ALA A C 1
ATOM 1519 O O . ALA A 1 195 ? -16.469 -11.406 -2.018 1 97.31 195 ALA A O 1
ATOM 1520 N N . SER A 1 196 ? -18.641 -11.336 -2.467 1 97.5 196 SER A N 1
ATOM 1521 C CA . SER A 1 196 ? -18.875 -12.633 -1.841 1 97.5 196 SER A CA 1
ATOM 1522 C C . SER A 1 196 ? -18.156 -13.75 -2.596 1 97.5 196 SER A C 1
ATOM 1524 O O . SER A 1 196 ? -17.516 -14.617 -1.983 1 97.5 196 SER A O 1
ATOM 1526 N N . ALA A 1 197 ? -18.266 -13.742 -3.898 1 98.12 197 ALA A N 1
ATOM 1527 C CA . ALA A 1 197 ? -17.625 -14.75 -4.73 1 98.12 197 ALA A CA 1
ATOM 1528 C C . ALA A 1 197 ? -16.094 -14.68 -4.605 1 98.12 197 ALA A C 1
ATOM 1530 O O . ALA A 1 197 ? -15.422 -15.711 -4.59 1 98.12 197 ALA A O 1
ATOM 1531 N N . LEU A 1 198 ? -15.562 -13.484 -4.562 1 97.94 198 LEU A N 1
ATOM 1532 C CA . LEU A 1 198 ? -14.125 -13.297 -4.414 1 97.94 198 LEU A CA 1
ATOM 1533 C C . LEU A 1 198 ? -13.641 -13.844 -3.08 1 97.94 198 LEU A C 1
ATOM 1535 O O . LEU A 1 198 ? -12.594 -14.5 -3.018 1 97.94 198 LEU A O 1
ATOM 1539 N N . ALA A 1 199 ? -14.375 -13.555 -2.008 1 96.38 199 ALA A N 1
ATOM 1540 C CA . ALA A 1 199 ? -14.023 -14.086 -0.695 1 96.38 199 ALA A CA 1
ATOM 1541 C C . ALA A 1 199 ? -13.938 -15.609 -0.732 1 96.38 199 ALA A C 1
ATOM 1543 O O . ALA A 1 199 ? -12.992 -16.203 -0.206 1 96.38 199 ALA A O 1
ATOM 1544 N N . GLU A 1 200 ? -14.906 -16.203 -1.348 1 95.19 200 GLU A N 1
ATOM 1545 C CA . GLU A 1 200 ? -14.922 -17.656 -1.483 1 95.19 200 GLU A CA 1
ATOM 1546 C C . GLU A 1 200 ? -13.734 -18.156 -2.305 1 95.19 200 GLU A C 1
ATOM 1548 O O . GLU A 1 200 ? -13.078 -19.125 -1.936 1 95.19 200 GLU A O 1
ATOM 1553 N N . HIS A 1 201 ? -13.469 -17.516 -3.422 1 95.69 201 HIS A N 1
ATOM 1554 C CA . HIS A 1 201 ? -12.367 -17.875 -4.305 1 95.69 201 HIS A CA 1
ATOM 1555 C C . HIS A 1 201 ? -11.023 -17.797 -3.574 1 95.69 201 HIS A C 1
ATOM 1557 O O . HIS A 1 201 ? -10.266 -18.766 -3.574 1 95.69 201 HIS A O 1
ATOM 1563 N N . LEU A 1 202 ? -10.75 -16.672 -2.871 1 94.12 202 LEU A N 1
ATOM 1564 C CA . LEU A 1 202 ? -9.477 -16.469 -2.188 1 94.12 202 LEU A CA 1
ATOM 1565 C C . LEU A 1 202 ? -9.328 -17.406 -1.004 1 94.12 202 LEU A C 1
ATOM 1567 O O . LEU A 1 202 ? -8.234 -17.922 -0.739 1 94.12 202 LEU A O 1
ATOM 1571 N N . SER A 1 203 ? -10.438 -17.641 -0.293 1 91 203 SER A N 1
ATOM 1572 C CA . SER A 1 203 ? -10.414 -18.594 0.812 1 91 203 SER A CA 1
ATOM 1573 C C . SER A 1 203 ? -10.07 -20 0.322 1 91 203 SER A C 1
ATOM 1575 O O . SER A 1 203 ? -9.305 -20.703 0.965 1 91 203 SER A O 1
ATOM 1577 N N . GLY A 1 204 ? -10.664 -20.391 -0.734 1 84.81 204 GLY A N 1
ATOM 1578 C CA . GLY A 1 204 ? -10.445 -21.719 -1.295 1 84.81 204 GLY A CA 1
ATOM 1579 C C . GLY A 1 204 ? -9.031 -21.922 -1.807 1 84.81 204 GLY A C 1
ATOM 1580 O O . GLY A 1 204 ? -8.383 -22.906 -1.482 1 84.81 204 GLY A O 1
ATOM 1581 N N . VAL A 1 205 ? -8.539 -20.984 -2.598 1 83.44 205 VAL A N 1
ATOM 1582 C CA . VAL A 1 205 ? -7.234 -21.109 -3.246 1 83.44 205 VAL A CA 1
ATOM 1583 C C . VAL A 1 205 ? -6.133 -21.141 -2.191 1 83.44 205 VAL A C 1
ATOM 1585 O O . VAL A 1 205 ? -5.141 -21.859 -2.342 1 83.44 205 VAL A O 1
ATOM 1588 N N . HIS A 1 206 ? -6.355 -20.422 -1.119 1 79.44 206 HIS A N 1
ATOM 1589 C CA . HIS A 1 206 ? -5.312 -20.328 -0.104 1 79.44 206 HIS A CA 1
ATOM 1590 C C . HIS A 1 206 ? -5.617 -21.234 1.086 1 79.44 206 HIS A C 1
ATOM 1592 O O . HIS A 1 206 ? -4.828 -21.312 2.031 1 79.44 206 HIS A O 1
ATOM 1598 N N . GLN A 1 207 ? -6.766 -21.875 0.997 1 78.25 207 GLN A N 1
ATOM 1599 C CA . GLN A 1 207 ? -7.191 -22.781 2.049 1 78.25 207 GLN A CA 1
ATOM 1600 C C . GLN A 1 207 ? -7.207 -22.094 3.408 1 78.25 207 GLN A C 1
ATOM 1602 O O . GLN A 1 207 ? -6.617 -22.594 4.371 1 78.25 207 GLN A O 1
ATOM 1607 N N . LEU A 1 208 ? -7.785 -20.906 3.408 1 82.69 208 LEU A N 1
ATOM 1608 C CA . LEU A 1 208 ? -7.844 -20.078 4.605 1 82.69 208 LEU A CA 1
ATOM 1609 C C . LEU A 1 208 ? -9.266 -19.562 4.848 1 82.69 208 LEU A C 1
ATOM 1611 O O . LEU A 1 208 ? -10.141 -19.734 3.99 1 82.69 208 LEU A O 1
ATOM 1615 N N . GLU A 1 209 ? -9.477 -19.125 6.121 1 76.38 209 GLU A N 1
ATOM 1616 C CA . GLU A 1 209 ? -10.695 -18.406 6.457 1 76.38 209 GLU A CA 1
ATOM 1617 C C . GLU A 1 209 ? -10.438 -16.906 6.559 1 76.38 209 GLU A C 1
ATOM 1619 O O . GLU A 1 209 ? -9.523 -16.469 7.27 1 76.38 209 GLU A O 1
ATOM 1624 N N . LEU A 1 210 ? -11.133 -16.203 5.762 1 83.69 210 LEU A N 1
ATOM 1625 C CA . LEU A 1 210 ? -11.039 -14.75 5.852 1 83.69 210 LEU A CA 1
ATOM 1626 C C . LEU A 1 210 ? -12.031 -14.203 6.875 1 83.69 210 LEU A C 1
ATOM 1628 O O . LEU A 1 210 ? -13.234 -14.133 6.602 1 83.69 210 LEU A O 1
ATOM 1632 N N . LYS A 1 211 ? -11.469 -13.891 7.98 1 74.62 211 LYS A N 1
ATOM 1633 C CA . LYS A 1 211 ? -12.305 -13.461 9.102 1 74.62 211 LYS A CA 1
ATOM 1634 C C . LYS A 1 211 ? -13.016 -12.148 8.789 1 74.62 211 LYS A C 1
ATOM 1636 O O . LYS A 1 211 ? -12.422 -11.242 8.195 1 74.62 211 LYS A O 1
ATOM 1641 N N . GLY A 1 212 ? -14.305 -12.078 9.211 1 70.94 212 GLY A N 1
ATOM 1642 C CA . GLY A 1 212 ? -15.117 -10.883 9.039 1 70.94 212 GLY A CA 1
ATOM 1643 C C . GLY A 1 212 ? -15.82 -10.836 7.695 1 70.94 212 GLY A C 1
ATOM 1644 O O . GLY A 1 212 ? -16.484 -9.852 7.371 1 70.94 212 GLY A O 1
ATOM 1645 N N . LEU A 1 213 ? -15.484 -11.852 6.871 1 81.38 213 LEU A N 1
ATOM 1646 C CA . LEU A 1 213 ? -16.125 -11.875 5.562 1 81.38 213 LEU A CA 1
ATOM 1647 C C . LEU A 1 213 ? -17.094 -13.039 5.453 1 81.38 213 LEU A C 1
ATOM 1649 O O . LEU A 1 213 ? -16.922 -14.07 6.113 1 81.38 213 LEU A O 1
ATOM 1653 N N . MET B 1 1 ? 17.531 8.766 25.609 1 33.91 1 MET B N 1
ATOM 1654 C CA . MET B 1 1 ? 18.672 9 24.719 1 33.91 1 MET B CA 1
ATOM 1655 C C . MET B 1 1 ? 18.203 9.156 23.281 1 33.91 1 MET B C 1
ATOM 1657 O O . MET B 1 1 ? 17.391 8.367 22.797 1 33.91 1 MET B O 1
ATOM 1661 N N . SER B 1 2 ? 18.203 10.312 22.688 1 43.94 2 SER B N 1
ATOM 1662 C CA . SER B 1 2 ? 17.703 10.656 21.359 1 43.94 2 SER B CA 1
ATOM 1663 C C . SER B 1 2 ? 18.188 9.664 20.312 1 43.94 2 SER B C 1
ATOM 1665 O O . SER B 1 2 ? 19.359 9.32 20.266 1 43.94 2 SER B O 1
ATOM 1667 N N . LYS B 1 3 ? 17.406 8.727 19.953 1 54.09 3 LYS B N 1
ATOM 1668 C CA . LYS B 1 3 ? 17.875 7.688 19.031 1 54.09 3 LYS B CA 1
ATOM 1669 C C . LYS B 1 3 ? 18.781 8.273 17.953 1 54.09 3 LYS B C 1
ATOM 1671 O O . LYS B 1 3 ? 18.359 9.141 17.188 1 54.09 3 LYS B O 1
ATOM 1676 N N . THR B 1 4 ? 20 8.375 18.172 1 70.62 4 THR B N 1
ATOM 1677 C CA . THR B 1 4 ? 21 8.867 17.234 1 70.62 4 THR B CA 1
ATOM 1678 C C . THR B 1 4 ? 20.859 8.18 15.883 1 70.62 4 THR B C 1
ATOM 1680 O O . THR B 1 4 ? 21.062 6.965 15.773 1 70.62 4 THR B O 1
ATOM 1683 N N . TYR B 1 5 ? 20.219 8.836 14.977 1 78.88 5 TYR B N 1
ATOM 1684 C CA . TYR B 1 5 ? 20 8.312 13.633 1 78.88 5 TYR B CA 1
ATOM 1685 C C . TYR B 1 5 ? 21.297 8.328 12.828 1 78.88 5 TYR B C 1
ATOM 1687 O O . TYR B 1 5 ? 22.141 9.211 13.008 1 78.88 5 TYR B O 1
ATOM 1695 N N . SER B 1 6 ? 21.453 7.258 12.055 1 87.69 6 SER B N 1
ATOM 1696 C CA . SER B 1 6 ? 22.531 7.309 11.07 1 87.69 6 SER B CA 1
ATOM 1697 C C . SER B 1 6 ? 22.422 8.539 10.172 1 87.69 6 SER B C 1
ATOM 1699 O O . SER B 1 6 ? 21.344 9.148 10.094 1 87.69 6 SER B O 1
ATOM 1701 N N . SER B 1 7 ? 23.516 8.945 9.664 1 90.81 7 SER B N 1
ATOM 1702 C CA . SER B 1 7 ? 23.516 10.086 8.75 1 90.81 7 SER B CA 1
ATOM 1703 C C . SER B 1 7 ? 22.531 9.875 7.602 1 90.81 7 SER B C 1
ATOM 1705 O O . SER B 1 7 ? 21.859 10.812 7.164 1 90.81 7 SER B O 1
ATOM 1707 N N . ALA B 1 8 ? 22.438 8.664 7.086 1 91.81 8 ALA B N 1
ATOM 1708 C CA . ALA B 1 8 ? 21.5 8.336 6.016 1 91.81 8 ALA B CA 1
ATOM 1709 C C . ALA B 1 8 ? 20.062 8.523 6.477 1 91.81 8 ALA B C 1
ATOM 1711 O O . ALA B 1 8 ? 19.234 9.062 5.742 1 91.81 8 ALA B O 1
ATOM 1712 N N . GLU B 1 9 ? 19.781 8.047 7.684 1 94.44 9 GLU B N 1
ATOM 1713 C CA . GLU B 1 9 ? 18.438 8.188 8.242 1 94.44 9 GLU B CA 1
ATOM 1714 C C . GLU B 1 9 ? 18.094 9.656 8.477 1 94.44 9 GLU B C 1
ATOM 1716 O O . GLU B 1 9 ? 16.969 10.086 8.211 1 94.44 9 GLU B O 1
ATOM 1721 N N . GLN B 1 10 ? 19.031 10.391 8.93 1 95.69 10 GLN B N 1
ATOM 1722 C CA . GLN B 1 10 ? 18.828 11.812 9.141 1 95.69 10 GLN B CA 1
ATOM 1723 C C . GLN B 1 10 ? 18.531 12.523 7.816 1 95.69 10 GLN B C 1
ATOM 1725 O O . GLN B 1 10 ? 17.625 13.352 7.738 1 95.69 10 GLN B O 1
ATOM 1730 N N . ALA B 1 11 ? 19.359 12.234 6.816 1 97 11 ALA B N 1
ATOM 1731 C CA . ALA B 1 11 ? 19.141 12.82 5.496 1 97 11 ALA B CA 1
ATOM 1732 C C . ALA B 1 11 ? 17.766 12.461 4.957 1 97 11 ALA B C 1
ATOM 1734 O O . ALA B 1 11 ? 17.062 13.32 4.422 1 97 11 ALA B O 1
ATOM 1735 N N . TYR B 1 12 ? 17.422 11.203 5.109 1 97.56 12 TYR B N 1
ATOM 1736 C CA . TYR B 1 12 ? 16.125 10.719 4.664 1 97.56 12 TYR B CA 1
ATOM 1737 C C . TYR B 1 12 ? 15 11.508 5.32 1 97.56 12 TYR B C 1
ATOM 1739 O O . TYR B 1 12 ? 14.125 12.039 4.633 1 97.56 12 TYR B O 1
ATOM 1747 N N . ARG B 1 13 ? 15.008 11.609 6.637 1 97.38 13 ARG B N 1
ATOM 1748 C CA . ARG B 1 13 ? 13.961 12.289 7.387 1 97.38 13 ARG B CA 1
ATOM 1749 C C . ARG B 1 13 ? 13.883 13.766 7.008 1 97.38 13 ARG B C 1
ATOM 1751 O O . ARG B 1 13 ? 12.789 14.305 6.824 1 97.38 13 ARG B O 1
ATOM 1758 N N . GLU B 1 14 ? 14.992 14.375 6.883 1 97.12 14 GLU B N 1
ATOM 1759 C CA . GLU B 1 14 ? 15.055 15.805 6.582 1 97.12 14 GLU B CA 1
ATOM 1760 C C . GLU B 1 14 ? 14.523 16.094 5.18 1 97.12 14 GLU B C 1
ATOM 1762 O O . GLU B 1 14 ? 13.703 17 4.996 1 97.12 14 GLU B O 1
ATOM 1767 N N . VAL B 1 15 ? 14.984 15.359 4.211 1 97.44 15 VAL B N 1
ATOM 1768 C CA . VAL B 1 15 ? 14.562 15.594 2.834 1 97.44 15 VAL B CA 1
ATOM 1769 C C . VAL B 1 15 ? 13.078 15.289 2.688 1 97.44 15 VAL B C 1
ATOM 1771 O O . VAL B 1 15 ? 12.336 16.031 2.043 1 97.44 15 VAL B O 1
ATOM 1774 N N . LYS B 1 16 ? 12.648 14.211 3.264 1 97.75 16 LYS B N 1
ATOM 1775 C CA . LYS B 1 16 ? 11.227 13.875 3.215 1 97.75 16 LYS B CA 1
ATOM 1776 C C . LYS B 1 16 ? 10.383 14.984 3.826 1 97.75 16 LYS B C 1
ATOM 1778 O O . LYS B 1 16 ? 9.352 15.367 3.264 1 97.75 16 LYS B O 1
ATOM 1783 N N . GLU B 1 17 ? 10.812 15.445 4.977 1 96.06 17 GLU B N 1
ATOM 1784 C CA . GLU B 1 17 ? 10.086 16.531 5.633 1 96.06 17 GLU B CA 1
ATOM 1785 C C . GLU B 1 17 ? 9.977 17.75 4.715 1 96.06 17 GLU B C 1
ATOM 1787 O O . GLU B 1 17 ? 8.914 18.375 4.633 1 96.06 17 GLU B O 1
ATOM 1792 N N . ARG B 1 18 ? 11.016 18.047 4.004 1 95.94 18 ARG B N 1
ATOM 1793 C CA . ARG B 1 18 ? 11 19.172 3.088 1 95.94 18 ARG B CA 1
ATOM 1794 C C . ARG B 1 18 ? 10.031 18.938 1.934 1 95.94 18 ARG B C 1
ATOM 1796 O O . ARG B 1 18 ? 9.398 19.875 1.443 1 95.94 18 ARG B O 1
ATOM 1803 N N . ILE B 1 19 ? 9.914 17.703 1.504 1 96.06 19 ILE B N 1
ATOM 1804 C CA . ILE B 1 19 ? 8.969 17.344 0.448 1 96.06 19 ILE B CA 1
ATOM 1805 C C . ILE B 1 19 ? 7.543 17.469 0.97 1 96.06 19 ILE B C 1
ATOM 1807 O O . ILE B 1 19 ? 6.688 18.078 0.316 1 96.06 19 ILE B O 1
ATOM 1811 N N . LEU B 1 20 ? 7.297 16.984 2.203 1 93.88 20 LEU B N 1
ATOM 1812 C CA . LEU B 1 20 ? 5.953 16.906 2.77 1 93.88 20 LEU B CA 1
ATOM 1813 C C . LEU B 1 20 ? 5.441 18.297 3.141 1 93.88 20 LEU B C 1
ATOM 1815 O O . LEU B 1 20 ? 4.238 18.547 3.082 1 93.88 20 LEU B O 1
ATOM 1819 N N . THR B 1 21 ? 6.332 19.203 3.465 1 90.88 21 THR B N 1
ATOM 1820 C CA . THR B 1 21 ? 5.93 20.531 3.875 1 90.88 21 THR B CA 1
ATOM 1821 C C . THR B 1 21 ? 5.895 21.484 2.676 1 90.88 21 THR B C 1
ATOM 1823 O O . THR B 1 21 ? 5.453 22.625 2.793 1 90.88 21 THR B O 1
ATOM 1826 N N . GLY B 1 22 ? 6.457 21.062 1.526 1 90.75 22 GLY B N 1
ATOM 1827 C CA . GLY B 1 22 ? 6.449 21.875 0.321 1 90.75 22 GLY B CA 1
ATOM 1828 C C . GLY B 1 22 ? 7.684 22.75 0.182 1 90.75 22 GLY B C 1
ATOM 1829 O O . GLY B 1 22 ? 7.82 23.484 -0.796 1 90.75 22 GLY B O 1
ATOM 1830 N N . THR B 1 23 ? 8.508 22.656 1.166 1 92.69 23 THR B N 1
ATOM 1831 C CA . THR B 1 23 ? 9.773 23.391 1.049 1 92.69 23 THR B CA 1
ATOM 1832 C C . THR B 1 23 ? 10.539 22.938 -0.191 1 92.69 23 THR B C 1
ATOM 1834 O O . THR B 1 23 ? 11.195 23.75 -0.853 1 92.69 23 THR B O 1
ATOM 1837 N N . LEU B 1 24 ? 10.57 21.688 -0.503 1 94.62 24 LEU B N 1
ATOM 1838 C CA . LEU B 1 24 ? 10.945 21.141 -1.81 1 94.62 24 LEU B CA 1
ATOM 1839 C C . LEU B 1 24 ? 9.703 20.875 -2.656 1 94.62 24 LEU B C 1
ATOM 1841 O O . LEU B 1 24 ? 8.922 19.969 -2.35 1 94.62 24 LEU B O 1
ATOM 1845 N N . ALA B 1 25 ? 9.547 21.672 -3.668 1 93.12 25 ALA B N 1
ATOM 1846 C CA . ALA B 1 25 ? 8.305 21.641 -4.438 1 93.12 25 ALA B CA 1
ATOM 1847 C C . ALA B 1 25 ? 8.297 20.484 -5.422 1 93.12 25 ALA B C 1
ATOM 1849 O O . ALA B 1 25 ? 9.336 20.094 -5.949 1 93.12 25 ALA B O 1
ATOM 1850 N N . GLY B 1 26 ? 7.102 20 -5.676 1 93.88 26 GLY B N 1
ATOM 1851 C CA . GLY B 1 26 ? 6.961 19.047 -6.766 1 93.88 26 GLY B CA 1
ATOM 1852 C C . GLY B 1 26 ? 7.438 19.594 -8.094 1 93.88 26 GLY B C 1
ATOM 1853 O O . GLY B 1 26 ? 7.094 20.719 -8.477 1 93.88 26 GLY B O 1
ATOM 1854 N N . GLY B 1 27 ? 8.211 18.734 -8.781 1 95.38 27 GLY B N 1
ATOM 1855 C CA . GLY B 1 27 ? 8.758 19.172 -10.062 1 95.38 27 GLY B CA 1
ATOM 1856 C C . GLY B 1 27 ? 10.141 19.781 -9.945 1 95.38 27 GLY B C 1
ATOM 1857 O O . GLY B 1 27 ? 10.797 20.031 -10.961 1 95.38 27 GLY B O 1
ATOM 1858 N N . GLU B 1 28 ? 10.562 20.062 -8.805 1 95.62 28 GLU B N 1
ATOM 1859 C CA . GLU B 1 28 ? 11.891 20.641 -8.578 1 95.62 28 GLU B CA 1
ATOM 1860 C C . GLU B 1 28 ? 12.984 19.578 -8.75 1 95.62 28 GLU B C 1
ATOM 1862 O O . GLU B 1 28 ? 12.828 18.438 -8.297 1 95.62 28 GLU B O 1
ATOM 1867 N N . LEU B 1 29 ? 14.055 19.984 -9.398 1 96.81 29 LEU B N 1
ATOM 1868 C CA . LEU B 1 29 ? 15.242 19.156 -9.539 1 96.81 29 LEU B CA 1
ATOM 1869 C C . LEU B 1 29 ? 16.312 19.547 -8.523 1 96.81 29 LEU B C 1
ATOM 1871 O O . LEU B 1 29 ? 16.719 20.703 -8.469 1 96.81 29 LEU B O 1
ATOM 1875 N N . ILE B 1 30 ? 16.734 18.594 -7.73 1 96.31 30 ILE B N 1
ATOM 1876 C CA . ILE B 1 30 ? 17.734 18.891 -6.715 1 96.31 30 ILE B CA 1
ATOM 1877 C C . ILE B 1 30 ? 18.938 17.969 -6.887 1 96.31 30 ILE B C 1
ATOM 1879 O O . ILE B 1 30 ? 18.828 16.922 -7.52 1 96.31 30 ILE B O 1
ATOM 1883 N N . SER B 1 31 ? 20.031 18.344 -6.324 1 95.69 31 SER B N 1
ATOM 1884 C CA . SER B 1 31 ? 21.234 17.516 -6.449 1 95.69 31 SER B CA 1
ATOM 1885 C C . SER B 1 31 ? 21.672 16.969 -5.094 1 95.69 31 SER B C 1
ATOM 1887 O O . SER B 1 31 ? 21.438 17.609 -4.062 1 95.69 31 SER B O 1
ATOM 1889 N N . GLU B 1 32 ? 22.281 15.828 -5.117 1 95.19 32 GLU B N 1
ATOM 1890 C CA . GLU B 1 32 ? 22.844 15.219 -3.916 1 95.19 32 GLU B CA 1
ATOM 1891 C C . GLU B 1 32 ? 23.875 16.141 -3.262 1 95.19 32 GLU B C 1
ATOM 1893 O O . GLU B 1 32 ? 23.938 16.234 -2.033 1 95.19 32 GLU B O 1
ATOM 1898 N N . GLY B 1 33 ? 24.656 16.828 -4.082 1 95.56 33 GLY B N 1
ATOM 1899 C CA . GLY B 1 33 ? 25.672 17.734 -3.578 1 95.56 33 GLY B CA 1
ATOM 1900 C C . GLY B 1 33 ? 25.109 18.906 -2.789 1 95.56 33 GLY B C 1
ATOM 1901 O O . GLY B 1 33 ? 25.609 19.234 -1.716 1 95.56 33 GLY B O 1
ATOM 1902 N N . GLU B 1 34 ? 24.141 19.547 -3.307 1 95.06 34 GLU B N 1
ATOM 1903 C CA . GLU B 1 34 ? 23.484 20.672 -2.646 1 95.06 34 GLU B CA 1
ATOM 1904 C C . GLU B 1 34 ? 22.891 20.25 -1.307 1 95.06 34 GLU B C 1
ATOM 1906 O O . GLU B 1 34 ? 23.047 20.953 -0.302 1 95.06 34 GLU B O 1
ATOM 1911 N N . ILE B 1 35 ? 22.188 19.141 -1.274 1 96.31 35 ILE B N 1
ATOM 1912 C CA . ILE B 1 35 ? 21.547 18.656 -0.051 1 96.31 35 ILE B CA 1
ATOM 1913 C C . ILE B 1 35 ? 22.625 18.266 0.961 1 96.31 35 ILE B C 1
ATOM 1915 O O . ILE B 1 35 ? 22.484 18.531 2.156 1 96.31 35 ILE B O 1
ATOM 1919 N N . ALA B 1 36 ? 23.641 17.609 0.494 1 96.94 36 ALA B N 1
ATOM 1920 C CA . ALA B 1 36 ? 24.75 17.219 1.36 1 96.94 36 ALA B CA 1
ATOM 1921 C C . ALA B 1 36 ? 25.359 18.438 2.041 1 96.94 36 ALA B C 1
ATOM 1923 O O . ALA B 1 36 ? 25.625 18.422 3.248 1 96.94 36 ALA B O 1
ATOM 1924 N N . ALA B 1 37 ? 25.609 19.469 1.289 1 97 37 ALA B N 1
ATOM 1925 C CA . ALA B 1 37 ? 26.156 20.719 1.815 1 97 37 ALA B CA 1
ATOM 1926 C C . ALA B 1 37 ? 25.234 21.344 2.857 1 97 37 ALA B C 1
ATOM 1928 O O . ALA B 1 37 ? 25.672 21.75 3.932 1 97 37 ALA B O 1
ATOM 1929 N N . ASP B 1 38 ? 24.016 21.328 2.549 1 95.38 38 ASP B N 1
ATOM 1930 C CA . ASP B 1 38 ? 23 21.906 3.432 1 95.38 38 ASP B CA 1
ATOM 1931 C C . ASP B 1 38 ? 22.938 21.156 4.762 1 95.38 38 ASP B C 1
ATOM 1933 O O . ASP B 1 38 ? 22.719 21.766 5.812 1 95.38 38 ASP B O 1
ATOM 1937 N N . LEU B 1 39 ? 23.125 19.859 4.684 1 95.5 39 LEU B N 1
ATOM 1938 C CA . LEU B 1 39 ? 22.938 19.031 5.867 1 95.5 39 LEU B CA 1
ATOM 1939 C C . LEU B 1 39 ? 24.266 18.797 6.574 1 95.5 39 LEU B C 1
ATOM 1941 O O . LEU B 1 39 ? 24.312 18.188 7.641 1 95.5 39 LEU B O 1
ATOM 1945 N N . GLY B 1 40 ? 25.312 19.219 6.008 1 95.69 40 GLY B N 1
ATOM 1946 C CA . GLY B 1 40 ? 26.625 19.047 6.605 1 95.69 40 GLY B CA 1
ATOM 1947 C C . GLY B 1 40 ? 27.078 17.594 6.609 1 95.69 40 GLY B C 1
ATOM 1948 O O . GLY B 1 40 ? 27.625 17.125 7.602 1 95.69 40 GLY B O 1
ATOM 1949 N N . THR B 1 41 ? 26.797 16.875 5.582 1 95.81 41 THR B N 1
ATOM 1950 C CA . THR B 1 41 ? 27.172 15.469 5.453 1 95.81 41 THR B CA 1
ATOM 1951 C C . THR B 1 41 ? 27.75 15.188 4.066 1 95.81 41 THR B C 1
ATOM 1953 O O . THR B 1 41 ? 27.844 16.094 3.236 1 95.81 41 THR B O 1
ATOM 1956 N N . SER B 1 42 ? 28.25 14.047 3.881 1 94.62 42 SER B N 1
ATOM 1957 C CA . SER B 1 42 ? 28.766 13.648 2.574 1 94.62 42 SER B CA 1
ATOM 1958 C C . SER B 1 42 ? 27.641 13.242 1.631 1 94.62 42 SER B C 1
ATOM 1960 O O . SER B 1 42 ? 26.484 13.141 2.045 1 94.62 42 SER B O 1
ATOM 1962 N N . ARG B 1 43 ? 27.969 12.938 0.417 1 94.38 43 ARG B N 1
ATOM 1963 C CA . ARG B 1 43 ? 26.984 12.609 -0.611 1 94.38 43 ARG B CA 1
ATOM 1964 C C . ARG B 1 43 ? 26.453 11.195 -0.418 1 94.38 43 ARG B C 1
ATOM 1966 O O . ARG B 1 43 ? 25.328 10.898 -0.792 1 94.38 43 ARG B O 1
ATOM 1973 N N . THR B 1 44 ? 27.203 10.406 0.14 1 92.75 44 THR B N 1
ATOM 1974 C CA . THR B 1 44 ? 26.844 8.992 0.244 1 92.75 44 THR B CA 1
ATOM 1975 C C . THR B 1 44 ? 25.547 8.82 1.037 1 92.75 44 THR B C 1
ATOM 1977 O O . THR B 1 44 ? 24.594 8.219 0.547 1 92.75 44 THR B O 1
ATOM 1980 N N . PRO B 1 45 ? 25.438 9.359 2.273 1 95.31 45 PRO B N 1
ATOM 1981 C CA . PRO B 1 45 ? 24.188 9.227 3.016 1 95.31 45 PRO B CA 1
ATOM 1982 C C . PRO B 1 45 ? 23 9.883 2.301 1 95.31 45 PRO B C 1
ATOM 1984 O O . PRO B 1 45 ? 21.875 9.406 2.398 1 95.31 45 PRO B O 1
ATOM 1987 N N . VAL B 1 46 ? 23.234 10.914 1.592 1 96.75 46 VAL B N 1
ATOM 1988 C CA . VAL B 1 46 ? 22.188 11.594 0.848 1 96.75 46 VAL B CA 1
ATOM 1989 C C . VAL B 1 46 ? 21.703 10.711 -0.298 1 96.75 46 VAL B C 1
ATOM 1991 O O . VAL B 1 46 ? 20.5 10.602 -0.542 1 96.75 46 VAL B O 1
ATOM 1994 N N . ARG B 1 47 ? 22.625 10.102 -0.952 1 94.94 47 ARG B N 1
ATOM 1995 C CA . ARG B 1 47 ? 22.266 9.172 -2.02 1 94.94 47 ARG B CA 1
ATOM 1996 C C . ARG B 1 47 ? 21.391 8.047 -1.494 1 94.94 47 ARG B C 1
ATOM 1998 O O . ARG B 1 47 ? 20.391 7.672 -2.131 1 94.94 47 ARG B O 1
ATOM 2005 N N . GLU B 1 48 ? 21.766 7.527 -0.414 1 95.12 48 GLU B N 1
ATOM 2006 C CA . GLU B 1 48 ? 20.969 6.469 0.2 1 95.12 48 GLU B CA 1
ATOM 2007 C C . GLU B 1 48 ? 19.562 6.957 0.545 1 95.12 48 GLU B C 1
ATOM 2009 O O . GLU B 1 48 ? 18.578 6.242 0.332 1 95.12 48 GLU B O 1
ATOM 2014 N N . ALA B 1 49 ? 19.484 8.109 1.084 1 97.19 49 ALA B N 1
ATOM 2015 C CA . ALA B 1 49 ? 18.188 8.727 1.385 1 97.19 49 ALA B CA 1
ATOM 2016 C C . ALA B 1 49 ? 17.359 8.898 0.119 1 97.19 49 ALA B C 1
ATOM 2018 O O . ALA B 1 49 ? 16.156 8.586 0.112 1 97.19 49 ALA B O 1
ATOM 2019 N N . PHE B 1 50 ? 18.031 9.352 -0.947 1 97.25 50 PHE B N 1
ATOM 2020 C CA . PHE B 1 50 ? 17.359 9.578 -2.219 1 97.25 50 PHE B CA 1
ATOM 2021 C C . PHE B 1 50 ? 16.812 8.266 -2.781 1 97.25 50 PHE B C 1
ATOM 2023 O O . PHE B 1 50 ? 15.703 8.219 -3.307 1 97.25 50 PHE B O 1
ATOM 2030 N N . LEU B 1 51 ? 17.578 7.25 -2.662 1 96.25 51 LEU B N 1
ATOM 2031 C CA . LEU B 1 51 ? 17.141 5.945 -3.148 1 96.25 51 LEU B CA 1
ATOM 2032 C C . LEU B 1 51 ? 15.906 5.465 -2.396 1 96.25 51 LEU B C 1
ATOM 2034 O O . LEU B 1 51 ? 14.969 4.938 -3.004 1 96.25 51 LEU B O 1
ATOM 2038 N N . ARG B 1 52 ? 15.875 5.625 -1.092 1 97.06 52 ARG B N 1
ATOM 2039 C CA . ARG B 1 52 ? 14.703 5.27 -0.292 1 97.06 52 ARG B CA 1
ATOM 2040 C C . ARG B 1 52 ? 13.492 6.094 -0.705 1 97.06 52 ARG B C 1
ATOM 2042 O O . ARG B 1 52 ? 12.406 5.543 -0.913 1 97.06 52 ARG B O 1
ATOM 2049 N N . LEU B 1 53 ? 13.711 7.379 -0.871 1 98.12 53 LEU B N 1
ATOM 2050 C CA . LEU B 1 53 ? 12.625 8.289 -1.235 1 98.12 53 LEU B CA 1
ATOM 2051 C C . LEU B 1 53 ? 12.102 7.977 -2.635 1 98.12 53 LEU B C 1
ATOM 2053 O O . LEU B 1 53 ? 10.914 8.133 -2.908 1 98.12 53 LEU B O 1
ATOM 2057 N N . GLU B 1 54 ? 13.047 7.555 -3.535 1 97.38 54 GLU B N 1
ATOM 2058 C CA . GLU B 1 54 ? 12.602 7.121 -4.855 1 97.38 54 GLU B CA 1
ATOM 2059 C C . GLU B 1 54 ? 11.734 5.867 -4.766 1 97.38 54 GLU B C 1
ATOM 2061 O O . GLU B 1 54 ? 10.688 5.785 -5.41 1 97.38 54 GLU B O 1
ATOM 2066 N N . THR B 1 55 ? 12.148 4.973 -3.973 1 96.25 55 THR B N 1
ATOM 2067 C CA . THR B 1 55 ? 11.406 3.729 -3.797 1 96.25 55 THR B CA 1
ATOM 2068 C C . THR B 1 55 ? 10.016 4.008 -3.234 1 96.25 55 THR B C 1
ATOM 2070 O O . THR B 1 55 ? 9.047 3.346 -3.611 1 96.25 55 THR B O 1
ATOM 2073 N N . GLU B 1 56 ? 9.914 4.98 -2.352 1 96.62 56 GLU B N 1
ATOM 2074 C CA . GLU B 1 56 ? 8.641 5.355 -1.733 1 96.62 56 GLU B CA 1
ATOM 2075 C C . GLU B 1 56 ? 7.785 6.184 -2.689 1 96.62 56 GLU B C 1
ATOM 2077 O O . GLU B 1 56 ? 6.613 6.449 -2.412 1 96.62 56 GLU B O 1
ATOM 2082 N N . GLY B 1 57 ? 8.414 6.703 -3.816 1 96.31 57 GLY B N 1
ATOM 2083 C CA . GLY B 1 57 ? 7.652 7.395 -4.844 1 96.31 57 GLY B CA 1
ATOM 2084 C C . GLY B 1 57 ? 7.703 8.906 -4.711 1 96.31 57 GLY B C 1
ATOM 2085 O O . GLY B 1 57 ? 6.945 9.617 -5.371 1 96.31 57 GLY B O 1
ATOM 2086 N N . TRP B 1 58 ? 8.578 9.43 -3.912 1 97.38 58 TRP B N 1
ATOM 2087 C CA . TRP B 1 58 ? 8.625 10.867 -3.662 1 97.38 58 TRP B CA 1
ATOM 2088 C C . TRP B 1 58 ? 9.562 11.555 -4.637 1 97.38 58 TRP B C 1
ATOM 2090 O O . TRP B 1 58 ? 9.469 12.766 -4.852 1 97.38 58 TRP B O 1
ATOM 2100 N N . MET B 1 59 ? 10.57 10.68 -5.207 1 97.19 59 MET B N 1
ATOM 2101 C CA . MET B 1 59 ? 11.578 11.234 -6.105 1 97.19 59 MET B CA 1
ATOM 2102 C C . MET B 1 59 ? 11.828 10.305 -7.281 1 97.19 59 MET B C 1
ATOM 2104 O O . MET B 1 59 ? 11.508 9.117 -7.223 1 97.19 59 MET B O 1
ATOM 2108 N N . LYS B 1 60 ? 12.32 10.898 -8.297 1 97 60 LYS B N 1
ATOM 2109 C CA . LYS B 1 60 ? 12.883 10.164 -9.43 1 97 60 LYS B CA 1
ATOM 2110 C C . LYS B 1 60 ? 14.344 10.539 -9.664 1 97 60 LYS B C 1
ATOM 2112 O O . LYS B 1 60 ? 14.656 11.719 -9.852 1 97 60 LYS B O 1
ATOM 2117 N N . LEU B 1 61 ? 15.156 9.594 -9.602 1 95.81 61 LEU B N 1
ATOM 2118 C CA . LEU B 1 61 ? 16.594 9.852 -9.734 1 95.81 61 LEU B CA 1
ATOM 2119 C C . LEU B 1 61 ? 17.016 9.781 -11.195 1 95.81 61 LEU B C 1
ATOM 2121 O O . LEU B 1 61 ? 16.625 8.867 -11.922 1 95.81 61 LEU B O 1
ATOM 2125 N N . TYR B 1 62 ? 17.719 10.719 -11.617 1 93.56 62 TYR B N 1
ATOM 2126 C CA . TYR B 1 62 ? 18.328 10.766 -12.945 1 93.56 62 TYR B CA 1
ATOM 2127 C C . TYR B 1 62 ? 19.844 10.797 -12.844 1 93.56 62 TYR B C 1
ATOM 2129 O O . TYR B 1 62 ? 20.422 11.758 -12.336 1 93.56 62 TYR B O 1
ATOM 2137 N N . PRO B 1 63 ? 20.469 9.797 -13.352 1 86.44 63 PRO B N 1
ATOM 2138 C CA . PRO B 1 63 ? 21.938 9.742 -13.281 1 86.44 63 PRO B CA 1
ATOM 2139 C C . PRO B 1 63 ? 22.594 11.008 -13.828 1 86.44 63 PRO B C 1
ATOM 2141 O O . PRO B 1 63 ? 22.266 11.453 -14.93 1 86.44 63 PRO B O 1
ATOM 2144 N N . LYS B 1 64 ? 23.469 11.555 -13.078 1 86.12 64 LYS B N 1
ATOM 2145 C CA . LYS B 1 64 ? 24.312 12.688 -13.43 1 86.12 64 LYS B CA 1
ATOM 2146 C C . LYS B 1 64 ? 23.5 13.961 -13.602 1 86.12 64 LYS B C 1
ATOM 2148 O O . LYS B 1 64 ? 24 14.977 -14.086 1 86.12 64 LYS B O 1
ATOM 2153 N N . ARG B 1 65 ? 22.25 14.008 -13.398 1 90.44 65 ARG B N 1
ATOM 2154 C CA . ARG B 1 65 ? 21.406 15.188 -13.555 1 90.44 65 ARG B CA 1
ATOM 2155 C C . ARG B 1 65 ? 20.812 15.609 -12.219 1 90.44 65 ARG B C 1
ATOM 2157 O O . ARG B 1 65 ? 20.531 16.797 -12 1 90.44 65 ARG B O 1
ATOM 2164 N N . GLY B 1 66 ? 20.5 14.602 -11.344 1 94.12 66 GLY B N 1
ATOM 2165 C CA . GLY B 1 66 ? 19.906 14.922 -10.055 1 94.12 66 GLY B CA 1
ATOM 2166 C C . GLY B 1 66 ? 18.672 14.102 -9.734 1 94.12 66 GLY B C 1
ATOM 2167 O O . GLY B 1 66 ? 18.531 12.969 -10.203 1 94.12 66 GLY B O 1
ATOM 2168 N N . ALA B 1 67 ? 17.906 14.656 -8.773 1 97 67 ALA B N 1
ATOM 2169 C CA . ALA B 1 67 ? 16.688 14 -8.32 1 97 67 ALA B CA 1
ATOM 2170 C C . ALA B 1 67 ? 15.477 14.93 -8.469 1 97 67 ALA B C 1
ATOM 2172 O O . ALA B 1 67 ? 15.477 16.047 -7.945 1 97 67 ALA B O 1
ATOM 2173 N N . LEU B 1 68 ? 14.5 14.508 -9.219 1 98.06 68 LEU B N 1
ATOM 2174 C CA . LEU B 1 68 ? 13.273 15.273 -9.422 1 98.06 68 LEU B CA 1
ATOM 2175 C C . LEU B 1 68 ? 12.25 14.953 -8.336 1 98.06 68 LEU B C 1
ATOM 2177 O O . LEU B 1 68 ? 11.914 13.789 -8.117 1 98.06 68 LEU B O 1
ATOM 2181 N N . VAL B 1 69 ? 11.805 15.953 -7.582 1 97.81 69 VAL B N 1
ATOM 2182 C CA . VAL B 1 69 ? 10.695 15.75 -6.656 1 97.81 69 VAL B CA 1
ATOM 2183 C C . VAL B 1 69 ? 9.414 15.492 -7.441 1 97.81 69 VAL B C 1
ATOM 2185 O O . VAL B 1 69 ? 9.008 16.312 -8.273 1 97.81 69 VAL B O 1
ATOM 2188 N N . VAL B 1 70 ? 8.781 14.383 -7.219 1 97.25 70 VAL B N 1
ATOM 2189 C CA . VAL B 1 70 ? 7.602 13.984 -7.988 1 97.25 70 VAL B CA 1
ATOM 2190 C C . VAL B 1 70 ? 6.492 15.023 -7.805 1 97.25 70 VAL B C 1
ATOM 2192 O O . VAL B 1 70 ? 6.148 15.383 -6.676 1 97.25 70 VAL B O 1
ATOM 2195 N N . PRO B 1 71 ? 5.965 15.547 -8.891 1 95.5 71 PRO B N 1
ATOM 2196 C CA . PRO B 1 71 ? 4.855 16.5 -8.773 1 95.5 71 PRO B CA 1
ATOM 2197 C C . PRO B 1 71 ? 3.6 15.867 -8.18 1 95.5 71 PRO B C 1
ATOM 2199 O O . PRO B 1 71 ? 3.451 14.641 -8.203 1 95.5 71 PRO B O 1
ATOM 2202 N N . ILE B 1 72 ? 2.729 16.672 -7.656 1 92.06 72 ILE B N 1
ATOM 2203 C CA . ILE B 1 72 ? 1.432 16.203 -7.172 1 92.06 72 ILE B CA 1
ATOM 2204 C C . ILE B 1 72 ? 0.461 16.078 -8.344 1 92.06 72 ILE B C 1
ATOM 2206 O O . ILE B 1 72 ? 0.152 17.062 -9.016 1 92.06 72 ILE B O 1
ATOM 2210 N N . PRO B 1 73 ? 0.042 14.883 -8.594 1 91.94 73 PRO B N 1
ATOM 2211 C CA . PRO B 1 73 ? -0.929 14.742 -9.68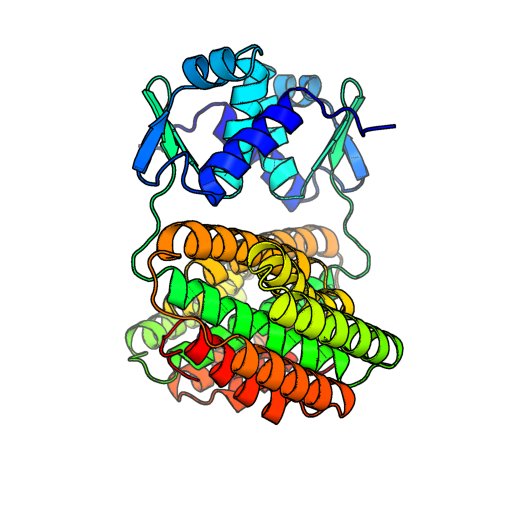8 1 91.94 73 PRO B CA 1
ATOM 2212 C C . PRO B 1 73 ? -2.234 15.484 -9.414 1 91.94 73 PRO B C 1
ATOM 2214 O O . PRO B 1 73 ? -2.625 15.648 -8.258 1 91.94 73 PRO B O 1
ATOM 2217 N N . PRO B 1 74 ? -2.938 15.938 -10.477 1 89.62 74 PRO B N 1
ATOM 2218 C CA . PRO B 1 74 ? -4.168 16.703 -10.297 1 89.62 74 PRO B CA 1
ATOM 2219 C C . PRO B 1 74 ? -5.258 15.922 -9.562 1 89.62 74 PRO B C 1
ATOM 2221 O O . PRO B 1 74 ? -6.082 16.516 -8.867 1 89.62 74 PRO B O 1
ATOM 2224 N N . ASP B 1 75 ? -5.25 14.586 -9.711 1 92.38 75 ASP B N 1
ATOM 2225 C CA . ASP B 1 75 ? -6.312 13.781 -9.117 1 92.38 75 ASP B CA 1
ATOM 2226 C C . ASP B 1 75 ? -5.832 13.109 -7.828 1 92.38 75 ASP B C 1
ATOM 2228 O O . ASP B 1 75 ? -6.473 12.188 -7.332 1 92.38 75 ASP B O 1
ATOM 2232 N N . GLU B 1 76 ? -4.727 13.57 -7.266 1 92.38 76 GLU B N 1
ATOM 2233 C CA . GLU B 1 76 ? -4.113 12.906 -6.113 1 92.38 76 GLU B CA 1
ATOM 2234 C C . GLU B 1 76 ? -5.047 12.922 -4.906 1 92.38 76 GLU B C 1
ATOM 2236 O O . GLU B 1 76 ? -5.168 11.93 -4.195 1 92.38 76 GLU B O 1
ATOM 2241 N N . ALA B 1 77 ? -5.734 14.07 -4.719 1 91.44 77 ALA B N 1
ATOM 2242 C CA . ALA B 1 77 ? -6.625 14.195 -3.566 1 91.44 77 ALA B CA 1
ATOM 2243 C C . ALA B 1 77 ? -7.738 13.156 -3.619 1 91.44 77 ALA B C 1
ATOM 2245 O O . ALA B 1 77 ? -8.047 12.516 -2.611 1 91.44 77 ALA B O 1
ATOM 2246 N N . GLU B 1 78 ? -8.289 12.961 -4.781 1 93.62 78 GLU B N 1
ATOM 2247 C CA . GLU B 1 78 ? -9.352 11.977 -4.973 1 93.62 78 GLU B CA 1
ATOM 2248 C C . GLU B 1 78 ? -8.836 10.555 -4.77 1 93.62 78 GLU B C 1
ATOM 2250 O O . GLU B 1 78 ? -9.5 9.734 -4.129 1 93.62 78 GLU B O 1
ATOM 2255 N N . HIS B 1 79 ? -7.707 10.297 -5.34 1 95.69 79 HIS B N 1
ATOM 2256 C CA . HIS B 1 79 ? -7.109 8.977 -5.211 1 95.69 79 HIS B CA 1
ATOM 2257 C C . HIS B 1 79 ? -6.805 8.648 -3.754 1 95.69 79 HIS B C 1
ATOM 2259 O O . HIS B 1 79 ? -7.082 7.539 -3.293 1 95.69 79 HIS B O 1
ATOM 2265 N N . VAL B 1 80 ? -6.254 9.609 -3.027 1 96.19 80 VAL B N 1
ATOM 2266 C CA . VAL B 1 80 ? -5.895 9.398 -1.629 1 96.19 80 VAL B CA 1
ATOM 2267 C C . VAL B 1 80 ? -7.156 9.203 -0.794 1 96.19 80 VAL B C 1
ATOM 2269 O O . VAL B 1 80 ? -7.242 8.273 0.006 1 96.19 80 VAL B O 1
ATOM 2272 N N . ALA B 1 81 ? -8.148 10.047 -0.978 1 95.62 81 ALA B N 1
ATOM 2273 C CA . ALA B 1 81 ? -9.391 9.953 -0.213 1 95.62 81 ALA B CA 1
ATOM 2274 C C . ALA B 1 81 ? -10.086 8.617 -0.446 1 95.62 81 ALA B C 1
ATOM 2276 O O . ALA B 1 81 ? -10.555 7.98 0.501 1 95.62 81 ALA B O 1
ATOM 2277 N N . TYR B 1 82 ? -10.109 8.18 -1.67 1 96.81 82 TYR B N 1
ATOM 2278 C CA . TYR B 1 82 ? -10.758 6.91 -1.981 1 96.81 82 TYR B CA 1
ATOM 2279 C C . TYR B 1 82 ? -9.984 5.742 -1.379 1 96.81 82 TYR B C 1
ATOM 2281 O O . TYR B 1 82 ? -10.578 4.805 -0.845 1 96.81 82 TYR B O 1
ATOM 2289 N N . ALA B 1 83 ? -8.688 5.762 -1.503 1 98.12 83 ALA B N 1
ATOM 2290 C CA . ALA B 1 83 ? -7.867 4.707 -0.916 1 98.12 83 ALA B CA 1
ATOM 2291 C C . ALA B 1 83 ? -8.039 4.66 0.601 1 98.12 83 ALA B C 1
ATOM 2293 O O . ALA B 1 83 ? -8.086 3.58 1.193 1 98.12 83 ALA B O 1
ATOM 2294 N N . ARG B 1 84 ? -8.086 5.824 1.267 1 98.06 84 ARG B N 1
ATOM 2295 C CA . ARG B 1 84 ? -8.375 5.875 2.695 1 98.06 84 ARG B CA 1
ATOM 2296 C C . ARG B 1 84 ? -9.711 5.211 3.006 1 98.06 84 ARG B C 1
ATOM 2298 O O . ARG B 1 84 ? -9.805 4.387 3.916 1 98.06 84 ARG B O 1
ATOM 2305 N N . TYR B 1 85 ? -10.703 5.582 2.229 1 97.81 85 TYR B N 1
ATOM 2306 C CA . TYR B 1 85 ? -12.023 4.988 2.412 1 97.81 85 TYR B CA 1
ATOM 2307 C C . TYR B 1 85 ? -11.945 3.467 2.371 1 97.81 85 TYR B C 1
ATOM 2309 O O . TYR B 1 85 ? -12.477 2.787 3.25 1 97.81 85 TYR B O 1
ATOM 2317 N N . VAL B 1 86 ? -11.273 2.953 1.371 1 98.19 86 VAL B N 1
ATOM 2318 C CA . VAL B 1 86 ? -11.172 1.517 1.137 1 98.19 86 VAL B CA 1
ATOM 2319 C C . VAL B 1 86 ? -10.531 0.839 2.346 1 98.19 86 VAL B C 1
ATOM 2321 O O . VAL B 1 86 ? -11.07 -0.128 2.885 1 98.19 86 VAL B O 1
ATOM 2324 N N . VAL B 1 87 ? -9.453 1.331 2.865 1 98.56 87 VAL B N 1
ATOM 2325 C CA . VAL B 1 87 ? -8.695 0.716 3.949 1 98.56 87 VAL B CA 1
ATOM 2326 C C . VAL B 1 87 ? -9.445 0.882 5.266 1 98.56 87 VAL B C 1
ATOM 2328 O O . VAL B 1 87 ? -9.562 -0.065 6.051 1 98.56 87 VAL B O 1
ATOM 2331 N N . GLU B 1 88 ? -9.953 2.066 5.512 1 98.44 88 GLU B N 1
ATOM 2332 C CA . GLU B 1 88 ? -10.617 2.35 6.781 1 98.44 88 GLU B CA 1
ATOM 2333 C C . GLU B 1 88 ? -11.922 1.565 6.906 1 98.44 88 GLU B C 1
ATOM 2335 O O . GLU B 1 88 ? -12.234 1.039 7.977 1 98.44 88 GLU B O 1
ATOM 2340 N N . ALA B 1 89 ? -12.695 1.487 5.816 1 97.69 89 ALA B N 1
ATOM 2341 C CA . ALA B 1 89 ? -13.922 0.689 5.848 1 97.69 89 ALA B CA 1
ATOM 2342 C C . ALA B 1 89 ? -13.609 -0.782 6.109 1 97.69 89 ALA B C 1
ATOM 2344 O O . ALA B 1 89 ? -14.305 -1.442 6.883 1 97.69 89 ALA B O 1
ATOM 2345 N N . ALA B 1 90 ? -12.586 -1.267 5.48 1 97.25 90 ALA B N 1
ATOM 2346 C CA . ALA B 1 90 ? -12.172 -2.654 5.68 1 97.25 90 ALA B CA 1
ATOM 2347 C C . ALA B 1 90 ? -11.75 -2.898 7.125 1 97.25 90 ALA B C 1
ATOM 2349 O O . ALA B 1 90 ? -12.031 -3.957 7.691 1 97.25 90 ALA B O 1
ATOM 2350 N N . ALA B 1 91 ? -10.984 -1.954 7.703 1 97.5 91 ALA B N 1
ATOM 2351 C CA . ALA B 1 91 ? -10.539 -2.07 9.086 1 97.5 91 ALA B CA 1
ATOM 2352 C C . ALA B 1 91 ? -11.727 -2.234 10.031 1 97.5 91 ALA B C 1
ATOM 2354 O O . ALA B 1 91 ? -11.719 -3.113 10.898 1 97.5 91 ALA B O 1
ATOM 2355 N N . VAL B 1 92 ? -12.742 -1.447 9.852 1 97.69 92 VAL B N 1
ATOM 2356 C CA . VAL B 1 92 ? -13.898 -1.469 10.742 1 97.69 92 VAL B CA 1
ATOM 2357 C C . VAL B 1 92 ? -14.672 -2.77 10.555 1 97.69 92 VAL B C 1
ATOM 2359 O O . VAL B 1 92 ? -15.195 -3.338 11.516 1 97.69 92 VAL B O 1
ATOM 2362 N N . ARG B 1 93 ? -14.758 -3.248 9.297 1 96.25 93 ARG B N 1
ATOM 2363 C CA . ARG B 1 93 ? -15.375 -4.547 9.055 1 96.25 93 ARG B CA 1
ATOM 2364 C C . ARG B 1 93 ? -14.656 -5.648 9.828 1 96.25 93 ARG B C 1
ATOM 2366 O O . ARG B 1 93 ? -15.297 -6.512 10.43 1 96.25 93 ARG B O 1
ATOM 2373 N N . ALA B 1 94 ? -13.391 -5.629 9.805 1 95.06 94 ALA B N 1
ATOM 2374 C CA . ALA B 1 94 ? -12.594 -6.637 10.5 1 95.06 94 ALA B CA 1
ATOM 2375 C C . ALA B 1 94 ? -12.797 -6.547 12.016 1 95.06 94 ALA B C 1
ATOM 2377 O O . ALA B 1 94 ? -12.734 -7.562 12.711 1 95.06 94 ALA B O 1
ATOM 2378 N N . LEU B 1 95 ? -13.023 -5.359 12.516 1 95.88 95 LEU B N 1
ATOM 2379 C CA . LEU B 1 95 ? -13.125 -5.113 13.953 1 95.88 95 LEU B CA 1
ATOM 2380 C C . LEU B 1 95 ? -14.516 -5.473 14.469 1 95.88 95 LEU B C 1
ATOM 2382 O O . LEU B 1 95 ? -14.711 -5.605 15.672 1 95.88 95 LEU B O 1
ATOM 2386 N N . ALA B 1 96 ? -15.453 -5.605 13.57 1 93.12 96 ALA B N 1
ATOM 2387 C CA . ALA B 1 96 ? -16.859 -5.734 13.953 1 93.12 96 ALA B CA 1
ATOM 2388 C C . ALA B 1 96 ? -17.062 -6.957 14.844 1 93.12 96 ALA B C 1
ATOM 2390 O O . ALA B 1 96 ? -17.969 -6.969 15.695 1 93.12 96 ALA B O 1
ATOM 2391 N N . SER B 1 97 ? -16.25 -7.973 14.727 1 89.12 97 SER B N 1
ATOM 2392 C CA . SER B 1 97 ? -16.438 -9.203 15.477 1 89.12 97 SER B CA 1
ATOM 2393 C C . SER B 1 97 ? -15.43 -9.328 16.609 1 89.12 97 SER B C 1
ATOM 2395 O O . SER B 1 97 ? -15.242 -10.414 17.172 1 89.12 97 SER B O 1
ATOM 2397 N N . THR B 1 98 ? -14.758 -8.32 16.891 1 91.75 98 THR B N 1
ATOM 2398 C CA . THR B 1 98 ? -13.727 -8.344 17.938 1 91.75 98 THR B CA 1
ATOM 2399 C C . THR B 1 98 ? -14.125 -7.461 19.109 1 91.75 98 THR B C 1
ATOM 2401 O O . THR B 1 98 ? -15.102 -6.723 19.031 1 91.75 98 THR B O 1
ATOM 2404 N N . ASP B 1 99 ? -13.43 -7.676 20.234 1 91.38 99 ASP B N 1
ATOM 2405 C CA . ASP B 1 99 ? -13.578 -6.777 21.375 1 91.38 99 ASP B CA 1
ATOM 2406 C C . ASP B 1 99 ? -13.016 -5.395 21.062 1 91.38 99 ASP B C 1
ATOM 2408 O O . ASP B 1 99 ? -11.852 -5.262 20.688 1 91.38 99 ASP B O 1
ATOM 2412 N N . ARG B 1 100 ? -13.867 -4.367 21.203 1 94.12 100 ARG B N 1
ATOM 2413 C CA . ARG B 1 100 ? -13.492 -3.016 20.812 1 94.12 100 ARG B CA 1
ATOM 2414 C C . ARG B 1 100 ? -13.406 -2.09 22.016 1 94.12 100 ARG B C 1
ATOM 2416 O O . ARG B 1 100 ? -13.344 -0.868 21.859 1 94.12 100 ARG B O 1
ATOM 2423 N N . THR B 1 101 ? -13.398 -2.592 23.172 1 94.44 101 THR B N 1
ATOM 2424 C CA . THR B 1 101 ? -13.438 -1.796 24.406 1 94.44 101 THR B CA 1
ATOM 2425 C C . THR B 1 101 ? -12.227 -0.872 24.484 1 94.44 101 THR B C 1
ATOM 2427 O O . THR B 1 101 ? -12.367 0.324 24.75 1 94.44 101 THR B O 1
ATOM 2430 N N . ALA B 1 102 ? -11.062 -1.411 24.297 1 94.88 102 ALA B N 1
ATOM 2431 C CA . ALA B 1 102 ? -9.844 -0.61 24.359 1 94.88 102 ALA B CA 1
ATOM 2432 C C . ALA B 1 102 ? -9.859 0.495 23.312 1 94.88 102 ALA B C 1
ATOM 2434 O O . ALA B 1 102 ? -9.445 1.625 23.578 1 94.88 102 ALA B O 1
ATOM 2435 N N . LEU B 1 103 ? -10.32 0.149 22.172 1 96.06 103 LEU B N 1
ATOM 2436 C CA . LEU B 1 103 ? -10.398 1.107 21.078 1 96.06 103 LEU B CA 1
ATOM 2437 C C . LEU B 1 103 ? -11.398 2.217 21.391 1 96.06 103 LEU B C 1
ATOM 2439 O O . LEU B 1 103 ? -11.148 3.387 21.094 1 96.06 103 LEU B O 1
ATOM 2443 N N . THR B 1 104 ? -12.484 1.907 22.016 1 95.44 104 THR B N 1
ATOM 2444 C CA . THR B 1 104 ? -13.508 2.881 22.375 1 95.44 104 THR B CA 1
ATOM 2445 C C . THR B 1 104 ? -12.961 3.873 23.406 1 95.44 104 THR B C 1
ATOM 2447 O O . THR B 1 104 ? -13.242 5.07 23.328 1 95.44 104 THR B O 1
ATOM 2450 N N . THR B 1 105 ? -12.203 3.383 24.312 1 96.62 105 THR B N 1
ATOM 2451 C CA . THR B 1 105 ? -11.562 4.258 25.281 1 96.62 105 THR B CA 1
ATOM 2452 C C . THR B 1 105 ? -10.586 5.207 24.594 1 96.62 105 THR B C 1
ATOM 2454 O O . THR B 1 105 ? -10.555 6.402 24.891 1 96.62 105 THR B O 1
ATOM 2457 N N . GLN B 1 106 ? -9.797 4.688 23.688 1 97.12 106 GLN B N 1
ATOM 2458 C CA . GLN B 1 106 ? -8.859 5.504 22.922 1 97.12 106 GLN B CA 1
ATOM 2459 C C . GLN B 1 106 ? -9.594 6.605 22.156 1 97.12 106 GLN B C 1
ATOM 2461 O O . GLN B 1 106 ? -9.094 7.723 22.031 1 97.12 106 GLN B O 1
ATOM 2466 N N . PHE B 1 107 ? -10.828 6.305 21.609 1 97.75 107 PHE B N 1
ATOM 2467 C CA . PHE B 1 107 ? -11.617 7.285 20.875 1 97.75 107 PHE B CA 1
ATOM 2468 C C . PHE B 1 107 ? -12.039 8.438 21.781 1 97.75 107 PHE B C 1
ATOM 2470 O O . PHE B 1 107 ? -11.953 9.602 21.391 1 97.75 107 PHE B O 1
ATOM 2477 N N . ARG B 1 108 ? -12.477 8.117 22.969 1 96.94 108 ARG B N 1
ATOM 2478 C CA . ARG B 1 108 ? -12.906 9.148 23.906 1 96.94 108 ARG B CA 1
ATOM 2479 C C . ARG B 1 108 ? -11.766 10.117 24.219 1 96.94 108 ARG B C 1
ATOM 2481 O O . ARG B 1 108 ? -11.945 11.336 24.172 1 96.94 108 ARG B O 1
ATOM 2488 N N . ASP B 1 109 ? -10.641 9.539 24.516 1 98.06 109 ASP B N 1
ATOM 2489 C CA . ASP B 1 109 ? -9.469 10.359 24.797 1 98.06 109 ASP B CA 1
ATOM 2490 C C . ASP B 1 109 ? -9.102 11.227 23.594 1 98.06 109 ASP B C 1
ATOM 2492 O O . ASP B 1 109 ? -8.781 12.414 23.75 1 98.06 109 ASP B O 1
ATOM 2496 N N . SER B 1 110 ? -9.094 10.656 22.469 1 98.31 110 SER B N 1
ATOM 2497 C CA . SER B 1 110 ? -8.742 11.359 21.234 1 98.31 110 SER B CA 1
ATOM 2498 C C . SER B 1 110 ? -9.719 12.508 20.969 1 98.31 110 SER B C 1
ATOM 2500 O O . SER B 1 110 ? -9.297 13.609 20.609 1 98.31 110 SER B O 1
ATOM 2502 N N . LEU B 1 111 ? -11.023 12.242 21.125 1 98.25 111 LEU B N 1
ATOM 2503 C CA . LEU B 1 111 ? -12.039 13.258 20.859 1 98.25 111 LEU B CA 1
ATOM 2504 C C . LEU B 1 111 ? -11.922 14.406 21.859 1 98.25 111 LEU B C 1
ATOM 2506 O O . LEU B 1 111 ? -12.078 15.57 21.484 1 98.25 111 LEU B O 1
ATOM 2510 N N . ASP B 1 112 ? -11.656 14.07 23.094 1 98.38 112 ASP B N 1
ATOM 2511 C CA . ASP B 1 112 ? -11.43 15.102 24.094 1 98.38 112 ASP B CA 1
ATOM 2512 C C . ASP B 1 112 ? -10.242 15.984 23.703 1 98.38 112 ASP B C 1
ATOM 2514 O O . ASP B 1 112 ? -10.305 17.219 23.828 1 98.38 112 ASP B O 1
ATOM 2518 N N . ARG B 1 113 ? -9.195 15.391 23.297 1 98.38 113 ARG B N 1
ATOM 2519 C CA . ARG B 1 113 ? -8.016 16.125 22.859 1 98.38 113 ARG B CA 1
ATOM 2520 C C . ARG B 1 113 ? -8.328 17 21.641 1 98.38 113 ARG B C 1
ATOM 2522 O O . ARG B 1 113 ? -7.871 18.141 21.562 1 98.38 113 ARG B O 1
ATOM 2529 N N . GLN B 1 114 ? -9.094 16.484 20.719 1 97.62 114 GLN B N 1
ATOM 2530 C CA . GLN B 1 114 ? -9.492 17.266 19.547 1 97.62 114 GLN B CA 1
ATOM 2531 C C . GLN B 1 114 ? -10.266 18.516 19.953 1 97.62 114 GLN B C 1
ATOM 2533 O O . GLN B 1 114 ? -9.984 19.609 19.469 1 97.62 114 GLN B O 1
ATOM 2538 N N . ARG B 1 115 ? -11.18 18.344 20.828 1 98.06 115 ARG B N 1
ATOM 2539 C CA . ARG B 1 115 ? -11.977 19.469 21.297 1 98.06 115 ARG B CA 1
ATOM 2540 C C . ARG B 1 115 ? -11.102 20.516 22 1 98.06 115 ARG B C 1
ATOM 2542 O O . ARG B 1 115 ? -11.266 21.719 21.781 1 98.06 115 ARG B O 1
ATOM 2549 N N . ALA B 1 116 ? -10.195 20.047 22.812 1 98.31 116 ALA B N 1
ATOM 2550 C CA . ALA B 1 116 ? -9.297 20.938 23.516 1 98.31 116 ALA B CA 1
ATOM 2551 C C . ALA B 1 116 ? -8.422 21.719 22.547 1 98.31 116 ALA B C 1
ATOM 2553 O O . ALA B 1 116 ? -8.211 22.922 22.719 1 98.31 116 ALA B O 1
ATOM 2554 N N . LEU B 1 117 ? -7.902 21.078 21.531 1 96.88 117 LEU B N 1
ATOM 2555 C CA . LEU B 1 117 ? -7.043 21.703 20.547 1 96.88 117 LEU B CA 1
ATOM 2556 C C . LEU B 1 117 ? -7.832 22.688 19.688 1 96.88 117 LEU B C 1
ATOM 2558 O O . LEU B 1 117 ? -7.328 23.766 19.344 1 96.88 117 LEU B O 1
ATOM 2562 N N . ALA B 1 118 ? -9.062 22.266 19.359 1 95.12 118 ALA B N 1
ATOM 2563 C CA . ALA B 1 118 ? -9.93 23.188 18.625 1 95.12 118 ALA B CA 1
ATOM 2564 C C . ALA B 1 118 ? -10.188 24.453 19.438 1 95.12 118 ALA B C 1
ATOM 2566 O O . ALA B 1 118 ? -10.078 25.562 18.891 1 95.12 118 ALA B O 1
ATOM 2567 N N . ALA B 1 119 ? -10.477 24.312 20.688 1 96.62 119 ALA B N 1
ATOM 2568 C CA . ALA B 1 119 ? -10.727 25.453 21.578 1 96.62 119 ALA B CA 1
ATOM 2569 C C . ALA B 1 119 ? -9.492 26.328 21.703 1 96.62 119 ALA B C 1
ATOM 2571 O O . ALA B 1 119 ? -9.602 27.562 21.812 1 96.62 119 ALA B O 1
ATOM 2572 N N . ALA B 1 120 ? -8.336 25.719 21.688 1 96.75 120 ALA B N 1
ATOM 2573 C CA . ALA B 1 120 ? -7.074 26.438 21.828 1 96.75 120 ALA B CA 1
ATOM 2574 C C . ALA B 1 120 ? -6.629 27.047 20.5 1 96.75 120 ALA B C 1
ATOM 2576 O O . ALA B 1 120 ? -5.688 27.828 20.453 1 96.75 120 ALA B O 1
ATOM 2577 N N . GLY B 1 121 ? -7.258 26.656 19.438 1 92.94 121 GLY B N 1
ATOM 2578 C CA . GLY B 1 121 ? -6.891 27.141 18.109 1 92.94 121 GLY B CA 1
ATOM 2579 C C . GLY B 1 121 ? -5.578 26.562 17.609 1 92.94 121 GLY B C 1
ATOM 2580 O O . GLY B 1 121 ? -4.914 27.156 16.766 1 92.94 121 GLY B O 1
ATOM 2581 N N . ASP B 1 122 ? -5.16 25.484 18.188 1 93.38 122 ASP B N 1
ATOM 2582 C CA . ASP B 1 122 ? -3.941 24.812 17.75 1 93.38 122 ASP B CA 1
ATOM 2583 C C . ASP B 1 122 ? -4.219 23.859 16.594 1 93.38 122 ASP B C 1
ATOM 2585 O O . ASP B 1 122 ? -4.293 22.641 16.781 1 93.38 122 ASP B O 1
ATOM 2589 N N . LEU B 1 123 ? -4.258 24.391 15.414 1 87 123 LEU B N 1
ATOM 2590 C CA . LEU B 1 123 ? -4.676 23.656 14.227 1 87 123 LEU B CA 1
ATOM 2591 C C . LEU B 1 123 ? -3.619 22.641 13.812 1 87 123 LEU B C 1
ATOM 2593 O O . LEU B 1 123 ? -3.949 21.562 13.297 1 87 123 LEU B O 1
ATOM 2597 N N . ASP B 1 124 ? -2.404 22.938 14.039 1 86 124 ASP B N 1
ATOM 2598 C CA . ASP B 1 124 ? -1.327 22.016 13.695 1 86 124 ASP B CA 1
ATOM 2599 C C . ASP B 1 124 ? -1.417 20.734 14.508 1 86 124 ASP B C 1
ATOM 2601 O O . ASP B 1 124 ? -1.373 19.641 13.953 1 86 124 ASP B O 1
ATOM 2605 N N . GLN B 1 125 ? -1.526 20.938 15.766 1 93.12 125 GLN B N 1
ATOM 2606 C CA . GLN B 1 125 ? -1.659 19.75 16.625 1 93.12 125 GLN B CA 1
ATOM 2607 C C . GLN B 1 125 ? -2.979 19.031 16.359 1 93.12 125 GLN B C 1
ATOM 2609 O O . GLN B 1 125 ? -3.051 17.812 16.453 1 93.12 125 GLN B O 1
ATOM 2614 N N . PHE B 1 126 ? -4.051 19.75 16.047 1 93.44 126 PHE B N 1
ATOM 2615 C CA . PHE B 1 126 ? -5.324 19.125 15.711 1 93.44 126 PHE B CA 1
ATOM 2616 C C . PHE B 1 126 ? -5.164 18.188 14.523 1 93.44 126 PHE B C 1
ATOM 2618 O O . PHE B 1 126 ? -5.68 17.062 14.531 1 93.44 126 PHE B O 1
ATOM 2625 N N . ALA B 1 127 ? -4.434 18.625 13.5 1 89.44 127 ALA B N 1
ATOM 2626 C CA . ALA B 1 127 ? -4.23 17.812 12.305 1 89.44 127 ALA B CA 1
ATOM 2627 C C . ALA B 1 127 ? -3.557 16.484 12.648 1 89.44 127 ALA B C 1
ATOM 2629 O O . ALA B 1 127 ? -3.902 15.438 12.086 1 89.44 127 ALA B O 1
ATOM 2630 N N . LEU B 1 128 ? -2.604 16.516 13.547 1 91.62 128 LEU B N 1
ATOM 2631 C CA . LEU B 1 128 ? -1.896 15.312 13.969 1 91.62 128 LEU B CA 1
ATOM 2632 C C . LEU B 1 128 ? -2.836 14.359 14.703 1 91.62 128 LEU B C 1
ATOM 2634 O O . LEU B 1 128 ? -2.863 13.164 14.414 1 91.62 128 LEU B O 1
ATOM 2638 N N . VAL B 1 129 ? -3.607 14.898 15.602 1 95.5 129 VAL B N 1
ATOM 2639 C CA . VAL B 1 129 ? -4.535 14.094 16.391 1 95.5 129 VAL B CA 1
ATOM 2640 C C . VAL B 1 129 ? -5.637 13.547 15.492 1 95.5 129 VAL B C 1
ATOM 2642 O O . VAL B 1 129 ? -6.113 12.422 15.695 1 95.5 129 VAL B O 1
ATOM 2645 N N . ASP B 1 130 ? -6.074 14.312 14.531 1 94.31 130 ASP B N 1
ATOM 2646 C CA . ASP B 1 130 ? -7.043 13.898 13.531 1 94.31 130 ASP B CA 1
ATOM 2647 C C . ASP B 1 130 ? -6.547 12.672 12.766 1 94.31 130 ASP B C 1
ATOM 2649 O O . ASP B 1 130 ? -7.258 11.664 12.664 1 94.31 130 ASP B O 1
ATOM 2653 N N . THR B 1 131 ? -5.395 12.727 12.266 1 94 131 THR B N 1
ATOM 2654 C CA . THR B 1 131 ? -4.812 11.625 11.508 1 94 131 THR B CA 1
ATOM 2655 C C . THR B 1 131 ? -4.652 10.391 12.391 1 94 131 THR B C 1
ATOM 2657 O O . THR B 1 131 ? -4.871 9.258 11.938 1 94 131 THR B O 1
ATOM 2660 N N . ASP B 1 132 ? -4.234 10.602 13.609 1 96.56 132 ASP B N 1
ATOM 2661 C CA . ASP B 1 132 ? -4.047 9.5 14.547 1 96.56 132 ASP B CA 1
ATOM 2662 C C . ASP B 1 132 ? -5.375 8.812 14.867 1 96.56 132 ASP B C 1
ATOM 2664 O O . ASP B 1 132 ? -5.418 7.605 15.086 1 96.56 132 ASP B O 1
ATOM 2668 N N . PHE B 1 133 ? -6.449 9.625 14.945 1 98.12 133 PHE B N 1
ATOM 2669 C CA . PHE B 1 133 ? -7.781 9.078 15.18 1 98.12 133 PHE B CA 1
ATOM 2670 C C . PHE B 1 133 ? -8.125 8.031 14.125 1 98.12 133 PHE B C 1
ATOM 2672 O O . PHE B 1 133 ? -8.477 6.898 14.461 1 98.12 133 PHE B O 1
ATOM 2679 N N . HIS B 1 134 ? -7.938 8.297 12.898 1 98.19 134 HIS B N 1
ATOM 2680 C CA . HIS B 1 134 ? -8.258 7.383 11.812 1 98.19 134 HIS B CA 1
ATOM 2681 C C . HIS B 1 134 ? -7.309 6.188 11.805 1 98.19 134 HIS B C 1
ATOM 2683 O O . HIS B 1 134 ? -7.734 5.051 11.586 1 98.19 134 HIS B O 1
ATOM 2689 N N . ARG B 1 135 ? -6.09 6.43 12.047 1 98.06 135 ARG B N 1
ATOM 2690 C CA . ARG B 1 135 ? -5.074 5.387 12.039 1 98.06 135 ARG B CA 1
ATOM 2691 C C . ARG B 1 135 ? -5.332 4.359 13.141 1 98.06 135 ARG B C 1
ATOM 2693 O O . ARG B 1 135 ? -5.039 3.176 12.969 1 98.06 135 ARG B O 1
ATOM 2700 N N . SER B 1 136 ? -5.863 4.809 14.266 1 98.06 136 SER B N 1
ATOM 2701 C CA . SER B 1 136 ? -5.988 3.963 15.445 1 98.06 136 SER B CA 1
ATOM 2702 C C . SER B 1 136 ? -6.805 2.711 15.148 1 98.06 136 SER B C 1
ATOM 2704 O O . SER B 1 136 ? -6.422 1.605 15.531 1 98.06 136 SER B O 1
ATOM 2706 N N . TYR B 1 137 ? -7.902 2.816 14.469 1 98.19 137 TYR B N 1
ATOM 2707 C CA . TYR B 1 137 ? -8.703 1.625 14.219 1 98.19 137 TYR B CA 1
ATOM 2708 C C . TYR B 1 137 ? -8.148 0.826 13.047 1 98.19 137 TYR B C 1
ATOM 2710 O O . TYR B 1 137 ? -8.414 -0.372 12.922 1 98.19 137 TYR B O 1
ATOM 2718 N N . VAL B 1 138 ? -7.41 1.428 12.125 1 98.25 138 VAL B N 1
ATOM 2719 C CA . VAL B 1 138 ? -6.711 0.687 11.086 1 98.25 138 VAL B CA 1
ATOM 2720 C C . VAL B 1 138 ? -5.668 -0.234 11.711 1 98.25 138 VAL B C 1
ATOM 2722 O O . VAL B 1 138 ? -5.57 -1.409 11.352 1 98.25 138 VAL B O 1
ATOM 2725 N N . ILE B 1 139 ? -4.922 0.287 12.688 1 97.69 139 ILE B N 1
ATOM 2726 C CA . ILE B 1 139 ? -3.922 -0.501 13.398 1 97.69 139 ILE B CA 1
ATOM 2727 C C . ILE B 1 139 ? -4.609 -1.604 14.203 1 97.69 139 ILE B C 1
ATOM 2729 O O . ILE B 1 139 ? -4.172 -2.758 14.18 1 97.69 139 ILE B O 1
ATOM 2733 N N . ALA B 1 140 ? -5.664 -1.28 14.844 1 97.12 140 ALA B N 1
ATOM 2734 C CA . ALA B 1 140 ? -6.375 -2.223 15.703 1 97.12 140 ALA B CA 1
ATOM 2735 C C . ALA B 1 140 ? -6.922 -3.396 14.891 1 97.12 140 ALA B C 1
ATOM 2737 O O . ALA B 1 140 ? -7.105 -4.492 15.422 1 97.12 140 ALA B O 1
ATOM 2738 N N . ALA B 1 141 ? -7.227 -3.172 13.602 1 96.38 141 ALA B N 1
ATOM 2739 C CA . ALA B 1 141 ? -7.797 -4.203 12.734 1 96.38 141 ALA B CA 1
ATOM 2740 C C . ALA B 1 141 ? -6.805 -5.34 12.508 1 96.38 141 ALA B C 1
ATOM 2742 O O . ALA B 1 141 ? -7.188 -6.422 12.055 1 96.38 141 ALA B O 1
ATOM 2743 N N . GLY B 1 142 ? -5.48 -5.098 12.672 1 95.19 142 GLY B N 1
ATOM 2744 C CA . GLY B 1 142 ? -4.523 -6.176 12.867 1 95.19 142 GLY B CA 1
ATOM 2745 C C . GLY B 1 142 ? -3.922 -6.68 11.562 1 95.19 142 GLY B C 1
ATOM 2746 O O . GLY B 1 142 ? -3.291 -7.738 11.539 1 95.19 142 GLY B O 1
ATOM 2747 N N . ASN B 1 143 ? -4.102 -6.102 10.438 1 96.94 143 ASN B N 1
ATOM 2748 C CA . ASN B 1 143 ? -3.428 -6.441 9.188 1 96.94 143 ASN B CA 1
ATOM 2749 C C . ASN B 1 143 ? -2.258 -5.5 8.914 1 96.94 143 ASN B C 1
ATOM 2751 O O . ASN B 1 143 ? -2.461 -4.352 8.516 1 96.94 143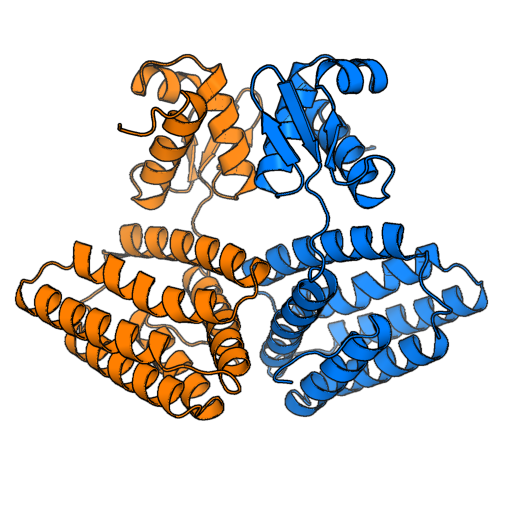 ASN B O 1
ATOM 2755 N N . PRO B 1 144 ? -1.067 -5.953 9.07 1 97.19 144 PRO B N 1
ATOM 2756 C CA . PRO B 1 144 ? 0.084 -5.055 8.977 1 97.19 144 PRO B CA 1
ATOM 2757 C C . PRO B 1 144 ? 0.301 -4.523 7.559 1 97.19 144 PRO B C 1
ATOM 2759 O O . PRO B 1 144 ? 0.855 -3.434 7.383 1 97.19 144 PRO B O 1
ATOM 2762 N N . LEU B 1 145 ? -0.103 -5.219 6.504 1 97.75 145 LEU B N 1
ATOM 2763 C CA . LEU B 1 145 ? 0.029 -4.762 5.125 1 97.75 145 LEU B CA 1
ATOM 2764 C C . LEU B 1 145 ? -0.876 -3.561 4.863 1 97.75 145 LEU B C 1
ATOM 2766 O O . LEU B 1 145 ? -0.435 -2.555 4.305 1 97.75 145 LEU B O 1
ATOM 2770 N N . LEU B 1 146 ? -2.082 -3.635 5.332 1 98.44 146 LEU B N 1
ATOM 2771 C CA . LEU B 1 146 ? -3.016 -2.523 5.191 1 98.44 146 LEU B CA 1
ATOM 2772 C C . LEU B 1 146 ? -2.578 -1.335 6.039 1 98.44 146 LEU B C 1
ATOM 2774 O O . LEU B 1 146 ? -2.715 -0.183 5.621 1 98.44 146 LEU B O 1
ATOM 2778 N N . ALA B 1 147 ? -2.043 -1.631 7.238 1 98.25 147 ALA B N 1
ATOM 2779 C CA . ALA B 1 147 ? -1.562 -0.566 8.117 1 98.25 147 ALA B CA 1
ATOM 2780 C C . ALA B 1 147 ? -0.403 0.191 7.473 1 98.25 147 ALA B C 1
ATOM 2782 O O . ALA B 1 147 ? -0.369 1.424 7.496 1 98.25 147 ALA B O 1
ATOM 2783 N N . SER B 1 148 ? 0.486 -0.546 6.887 1 97.62 148 SER B N 1
ATOM 2784 C CA . SER B 1 148 ? 1.632 0.072 6.227 1 97.62 148 SER B CA 1
ATOM 2785 C C . SER B 1 148 ? 1.197 0.892 5.02 1 97.62 148 SER B C 1
ATOM 2787 O O . SER B 1 148 ? 1.688 2.002 4.805 1 97.62 148 SER B O 1
ATOM 2789 N N . PHE B 1 149 ? 0.325 0.36 4.199 1 98.38 149 PHE B N 1
ATOM 2790 C CA . PHE B 1 149 ? -0.219 1.104 3.07 1 98.38 149 PHE B CA 1
ATOM 2791 C C . PHE B 1 149 ? -0.904 2.381 3.541 1 98.38 149 PHE B C 1
ATOM 2793 O O . PHE B 1 149 ? -0.695 3.451 2.967 1 98.38 149 PHE B O 1
ATOM 2800 N N . TYR B 1 150 ? -1.676 2.326 4.633 1 98.62 150 TYR B N 1
ATOM 2801 C CA . TYR B 1 150 ? -2.387 3.473 5.18 1 98.62 150 TYR B CA 1
ATOM 2802 C C . TYR B 1 150 ? -1.414 4.562 5.609 1 98.62 150 TYR B C 1
ATOM 2804 O O . TYR B 1 150 ? -1.68 5.754 5.418 1 98.62 150 TYR B O 1
ATOM 2812 N N . ASP B 1 151 ? -0.301 4.168 6.238 1 97.62 151 ASP B N 1
ATOM 2813 C CA . ASP B 1 151 ? 0.715 5.129 6.656 1 97.62 151 ASP B CA 1
ATOM 2814 C C . ASP B 1 151 ? 1.255 5.914 5.461 1 97.62 151 ASP B C 1
ATOM 2816 O O . ASP B 1 151 ? 1.539 7.109 5.574 1 97.62 151 ASP B O 1
ATOM 2820 N N . SER B 1 152 ? 1.394 5.219 4.316 1 97.12 152 SER B N 1
ATOM 2821 C CA . SER B 1 152 ? 1.841 5.922 3.119 1 97.12 152 SER B CA 1
ATOM 2822 C C . SER B 1 152 ? 0.798 6.93 2.65 1 97.12 152 SER B C 1
ATOM 2824 O O . SER B 1 152 ? 1.145 7.996 2.137 1 97.12 152 SER B O 1
ATOM 2826 N N . LEU B 1 153 ? -0.503 6.617 2.809 1 97.44 153 LEU B N 1
ATOM 2827 C CA . LEU B 1 153 ? -1.581 7.531 2.457 1 97.44 153 LEU B CA 1
ATOM 2828 C C . LEU B 1 153 ? -1.56 8.766 3.352 1 97.44 153 LEU B C 1
ATOM 2830 O O . LEU B 1 153 ? -1.807 9.883 2.887 1 97.44 153 LEU B O 1
ATOM 2834 N N . ARG B 1 154 ? -1.252 8.523 4.625 1 94.81 154 ARG B N 1
ATOM 2835 C CA . ARG B 1 154 ? -1.158 9.617 5.59 1 94.81 154 ARG B CA 1
ATOM 2836 C C . ARG B 1 154 ? -0.095 10.625 5.172 1 94.81 154 ARG B C 1
ATOM 2838 O O . ARG B 1 154 ? -0.299 11.836 5.289 1 94.81 154 ARG B O 1
ATOM 2845 N N . GLU B 1 155 ? 0.971 10.164 4.684 1 95.12 155 GLU B N 1
ATOM 2846 C CA . GLU B 1 155 ? 2.045 11.047 4.23 1 95.12 155 GLU B CA 1
ATOM 2847 C C . GLU B 1 155 ? 1.613 11.867 3.018 1 95.12 155 GLU B C 1
ATOM 2849 O O . GLU B 1 155 ? 1.915 13.055 2.926 1 95.12 155 GLU B O 1
ATOM 2854 N N . ARG B 1 156 ? 0.934 11.266 2.119 1 94.44 156 ARG B N 1
ATOM 2855 C CA . ARG B 1 156 ? 0.435 11.984 0.952 1 94.44 156 ARG B CA 1
ATOM 2856 C C . ARG B 1 156 ? -0.592 13.039 1.354 1 94.44 156 ARG B C 1
ATOM 2858 O O . ARG B 1 156 ? -0.6 14.148 0.811 1 94.44 156 ARG B O 1
ATOM 2865 N N . GLN B 1 157 ? -1.392 12.664 2.287 1 91 157 GLN B N 1
ATOM 2866 C CA . GLN B 1 157 ? -2.369 13.609 2.811 1 91 157 GLN B CA 1
ATOM 2867 C C . GLN B 1 157 ? -1.684 14.805 3.465 1 91 157 GLN B C 1
ATOM 2869 O O . GLN B 1 157 ? -2.104 15.945 3.275 1 91 157 GLN B O 1
ATOM 2874 N N . ARG B 1 158 ? -0.704 14.5 4.266 1 90.12 158 ARG B N 1
ATOM 2875 C CA . ARG B 1 158 ? 0.055 15.578 4.895 1 90.12 158 ARG B CA 1
ATOM 2876 C C . ARG B 1 158 ? 0.625 16.531 3.85 1 90.12 158 ARG B C 1
ATOM 2878 O O . ARG B 1 158 ? 0.537 17.75 4 1 90.12 158 ARG B O 1
ATOM 2885 N N . ARG B 1 159 ? 1.191 15.969 2.805 1 91.06 159 ARG B N 1
ATOM 2886 C CA . ARG B 1 159 ? 1.73 16.797 1.73 1 91.06 159 ARG B CA 1
ATOM 2887 C C . ARG B 1 159 ? 0.645 17.672 1.12 1 91.06 159 ARG B C 1
ATOM 2889 O O . ARG B 1 159 ? 0.849 18.875 0.923 1 91.06 159 ARG B O 1
ATOM 2896 N N . MET B 1 160 ? -0.458 17.125 0.841 1 86.31 160 MET B N 1
ATOM 2897 C CA . MET B 1 160 ? -1.569 17.859 0.234 1 86.31 160 MET B CA 1
ATOM 2898 C C . MET B 1 160 ? -2.035 18.984 1.14 1 86.31 160 MET B C 1
ATOM 2900 O O . MET B 1 160 ? -2.312 20.094 0.666 1 86.31 160 MET B O 1
ATOM 2904 N N . ASN B 1 161 ? -2.164 18.672 2.371 1 82.62 161 ASN B N 1
ATOM 2905 C CA . ASN B 1 161 ? -2.619 19.672 3.328 1 82.62 161 ASN B CA 1
ATOM 2906 C C . ASN B 1 161 ? -1.613 20.812 3.465 1 82.62 161 ASN B C 1
ATOM 2908 O O . ASN B 1 161 ? -1.998 21.969 3.672 1 82.62 161 ASN B O 1
ATOM 2912 N N . SER B 1 162 ? -0.439 20.531 3.441 1 80.31 162 SER B N 1
ATOM 2913 C CA . SER B 1 162 ? 0.607 21.531 3.596 1 80.31 162 SER B CA 1
ATOM 2914 C C . SER B 1 162 ? 0.674 22.453 2.381 1 80.31 162 SER B C 1
ATOM 2916 O O . SER B 1 162 ? 0.89 23.656 2.52 1 80.31 162 SER B O 1
ATOM 2918 N N . VAL B 1 163 ? 0.422 21.844 1.232 1 72 163 VAL B N 1
ATOM 2919 C CA . VAL B 1 163 ? 0.527 22.625 0.006 1 72 163 VAL B CA 1
ATOM 2920 C C . VAL B 1 163 ? -0.792 23.359 -0.263 1 72 163 VAL B C 1
ATOM 2922 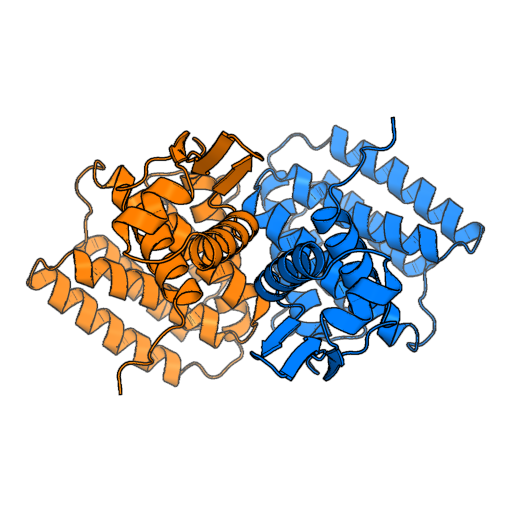O O . VAL B 1 163 ? -0.802 24.469 -0.772 1 72 163 VAL B O 1
ATOM 2925 N N . ALA B 1 164 ? -1.977 22.562 -0.051 1 58.47 164 ALA B N 1
ATOM 2926 C CA . ALA B 1 164 ? -3.307 23.141 -0.232 1 58.47 164 ALA B CA 1
ATOM 2927 C C . ALA B 1 164 ? -3.639 24.125 0.889 1 58.47 164 ALA B C 1
ATOM 2929 O O . ALA B 1 164 ? -4.652 24.828 0.829 1 58.47 164 ALA B O 1
ATOM 2930 N N . LEU B 1 165 ? -3.105 23.875 2.152 1 53.75 165 LEU B N 1
ATOM 2931 C CA . LEU B 1 165 ? -3.453 24.859 3.162 1 53.75 165 LEU B CA 1
ATOM 2932 C C . LEU B 1 165 ? -3.799 26.203 2.514 1 53.75 165 LEU B C 1
ATOM 2934 O O . LEU B 1 165 ? -4.266 27.125 3.188 1 53.75 165 LEU B O 1
ATOM 2938 N N . ARG B 1 166 ? -3.719 26.25 1.137 1 50.34 166 ARG B N 1
ATOM 2939 C CA . ARG B 1 166 ? -4.379 27.422 0.593 1 50.34 166 ARG B CA 1
ATOM 2940 C C . ARG B 1 166 ? -5.887 27.219 0.503 1 50.34 166 ARG B C 1
ATOM 2942 O O . ARG B 1 166 ? -6.605 28.062 -0.034 1 50.34 166 ARG B O 1
ATOM 2949 N N . HIS B 1 167 ? -6.223 26.031 1.057 1 51.97 167 HIS B N 1
ATOM 2950 C CA . HIS B 1 167 ? -7.66 25.844 0.87 1 51.97 167 HIS B CA 1
ATOM 2951 C C . HIS B 1 167 ? -8.445 26.625 1.924 1 51.97 167 HIS B C 1
ATOM 2953 O O . HIS B 1 167 ? -7.91 26.969 2.977 1 51.97 167 HIS B O 1
ATOM 2959 N N . GLY B 1 168 ? -9.727 26.906 1.656 1 56.84 168 GLY B N 1
ATOM 2960 C CA . GLY B 1 168 ? -10.703 27.719 2.35 1 56.84 168 GLY B CA 1
ATOM 2961 C C . GLY B 1 168 ? -10.938 27.297 3.785 1 56.84 168 GLY B C 1
ATOM 2962 O O . GLY B 1 168 ? -10.305 26.344 4.262 1 56.84 168 GLY B O 1
ATOM 2963 N N . PRO B 1 169 ? -11.727 27.859 4.598 1 64.06 169 PRO B N 1
ATOM 2964 C CA . PRO B 1 169 ? -12 27.641 6.02 1 64.06 169 PRO B CA 1
ATOM 2965 C C . PRO B 1 169 ? -12.461 26.219 6.332 1 64.06 169 PRO B C 1
ATOM 2967 O O . PRO B 1 169 ? -13.281 25.656 5.598 1 64.06 169 PRO B O 1
ATOM 2970 N N . ILE B 1 170 ? -11.688 25.516 7.117 1 74.56 170 ILE B N 1
ATOM 2971 C CA . ILE B 1 170 ? -12.047 24.188 7.621 1 74.56 170 ILE B CA 1
ATOM 2972 C C . ILE B 1 170 ? -12.945 24.328 8.844 1 74.56 170 ILE B C 1
ATOM 2974 O O . ILE B 1 170 ? -12.656 25.109 9.75 1 74.56 170 ILE B O 1
ATOM 2978 N N . ASP B 1 171 ? -14.188 23.734 8.766 1 87.94 171 ASP B N 1
ATOM 2979 C CA . ASP B 1 171 ? -15.094 23.688 9.914 1 87.94 171 ASP B CA 1
ATOM 2980 C C . ASP B 1 171 ? -14.68 22.578 10.891 1 87.94 171 ASP B C 1
ATOM 2982 O O . ASP B 1 171 ? -15.188 21.469 10.828 1 87.94 171 ASP B O 1
ATOM 2986 N N . ILE B 1 172 ? -13.828 22.922 11.836 1 91.94 172 ILE B N 1
ATOM 2987 C CA . ILE B 1 172 ? -13.203 21.984 12.75 1 91.94 172 ILE B CA 1
ATOM 2988 C C . ILE B 1 172 ? -14.266 21.344 13.648 1 91.94 172 ILE B C 1
ATOM 2990 O O . ILE B 1 172 ? -14.195 20.156 13.961 1 91.94 172 ILE B O 1
ATOM 2994 N N . ASP B 1 173 ? -15.234 22.141 14.031 1 93.88 173 ASP B N 1
ATOM 2995 C CA . ASP B 1 173 ? -16.297 21.625 14.883 1 93.88 173 ASP B CA 1
ATOM 2996 C C . ASP B 1 173 ? -17.094 20.531 14.164 1 93.88 173 ASP B C 1
ATOM 2998 O O . ASP B 1 173 ? -17.438 19.516 14.766 1 93.88 173 ASP B O 1
ATOM 3002 N N . ARG B 1 174 ? -17.344 20.781 12.977 1 94.69 174 ARG B N 1
ATOM 3003 C CA . ARG B 1 174 ? -18.047 19.781 12.188 1 94.69 174 ARG B CA 1
ATOM 3004 C C . ARG B 1 174 ? -17.219 18.5 12.062 1 94.69 174 ARG B C 1
ATOM 3006 O O . ARG B 1 174 ? -17.75 17.406 12.156 1 94.69 174 ARG B O 1
ATOM 3013 N N . ILE B 1 175 ? -16 18.641 11.875 1 95.56 175 ILE B N 1
ATOM 3014 C CA . ILE B 1 175 ? -15.109 17.5 11.742 1 95.56 175 ILE B CA 1
ATOM 3015 C C . ILE B 1 175 ? -15.125 16.672 13.039 1 95.56 175 ILE B C 1
ATOM 3017 O O . ILE B 1 175 ? -15.211 15.453 13 1 95.56 175 ILE B O 1
ATOM 3021 N N . ILE B 1 176 ? -15.039 17.359 14.148 1 97.56 176 ILE B N 1
ATOM 3022 C CA . ILE B 1 176 ? -15.039 16.688 15.438 1 97.56 176 ILE B CA 1
ATOM 3023 C C . ILE B 1 176 ? -16.359 15.938 15.633 1 97.56 176 ILE B C 1
ATOM 3025 O O . ILE B 1 176 ? -16.375 14.805 16.125 1 97.56 176 ILE B O 1
ATOM 3029 N N . GLU B 1 177 ? -17.453 16.547 15.234 1 97.62 177 GLU B N 1
ATOM 3030 C CA . GLU B 1 177 ? -18.75 15.898 15.312 1 97.62 177 GLU B CA 1
ATOM 3031 C C . GLU B 1 177 ? -18.797 14.648 14.438 1 97.62 177 GLU B C 1
ATOM 3033 O O . GLU B 1 177 ? -19.359 13.625 14.844 1 97.62 177 GLU B O 1
ATOM 3038 N N . GLN B 1 178 ? -18.297 14.773 13.32 1 97.75 178 GLN B N 1
ATOM 3039 C CA . GLN B 1 178 ? -18.234 13.625 12.422 1 97.75 178 GLN B CA 1
ATOM 3040 C C . GLN B 1 178 ? -17.359 12.516 13 1 97.75 178 GLN B C 1
ATOM 3042 O O . GLN B 1 178 ? -17.703 11.336 12.898 1 97.75 178 GLN B O 1
ATOM 3047 N N . HIS B 1 179 ? -16.203 12.859 13.578 1 98.44 179 HIS B N 1
ATOM 3048 C CA . HIS B 1 179 ? -15.375 11.859 14.234 1 98.44 179 HIS B CA 1
ATOM 3049 C C . HIS B 1 179 ? -16.125 11.164 15.367 1 98.44 179 HIS B C 1
ATOM 3051 O O . HIS B 1 179 ? -16.031 9.945 15.523 1 98.44 179 HIS B O 1
ATOM 3057 N N . ALA B 1 180 ? -16.812 11.977 16.125 1 98.5 180 ALA B N 1
ATOM 3058 C CA . ALA B 1 180 ? -17.609 11.406 17.203 1 98.5 180 ALA B CA 1
ATOM 3059 C C . ALA B 1 180 ? -18.656 10.422 16.672 1 98.5 180 ALA B C 1
ATOM 3061 O O . ALA B 1 180 ? -18.859 9.352 17.234 1 98.5 180 ALA B O 1
ATOM 3062 N N . HIS B 1 181 ? -19.328 10.797 15.617 1 98.56 181 HIS B N 1
ATOM 3063 C CA . HIS B 1 181 ? -20.297 9.922 14.969 1 98.56 181 HIS B CA 1
ATOM 3064 C C . HIS B 1 181 ? -19.656 8.633 14.484 1 98.56 181 HIS B C 1
ATOM 3066 O O . HIS B 1 181 ? -20.172 7.543 14.711 1 98.56 181 HIS B O 1
ATOM 3072 N N . LEU B 1 182 ? -18.516 8.703 13.828 1 98.56 182 LEU B N 1
ATOM 3073 C CA . LEU B 1 182 ? -17.781 7.547 13.344 1 98.56 182 LEU B CA 1
ATOM 3074 C C . LEU B 1 182 ? -17.375 6.633 14.5 1 98.56 182 LEU B C 1
ATOM 3076 O O . LEU B 1 182 ? -17.531 5.41 14.406 1 98.56 182 LEU B O 1
ATOM 3080 N N . ALA B 1 183 ? -16.859 7.254 15.586 1 98.44 183 ALA B N 1
ATOM 3081 C CA . ALA B 1 183 ? -16.484 6.48 16.766 1 98.44 183 ALA B CA 1
ATOM 3082 C C . ALA B 1 183 ? -17.656 5.68 17.297 1 98.44 183 ALA B C 1
ATOM 3084 O O . ALA B 1 183 ? -17.516 4.504 17.641 1 98.44 183 ALA B O 1
ATOM 3085 N N . GLY B 1 184 ? -18.797 6.336 17.375 1 98 184 GLY B N 1
ATOM 3086 C CA . GLY B 1 184 ? -20 5.656 17.828 1 98 184 GLY B CA 1
ATOM 3087 C C . GLY B 1 184 ? -20.375 4.48 16.953 1 98 184 GLY B C 1
ATOM 3088 O O . GLY B 1 184 ? -20.797 3.434 17.453 1 98 184 GLY B O 1
ATOM 3089 N N . LEU B 1 185 ? -20.25 4.617 15.648 1 98.06 185 LEU B N 1
ATOM 3090 C CA . LEU B 1 185 ? -20.578 3.553 14.703 1 98.06 185 LEU B CA 1
ATOM 3091 C C . LEU B 1 185 ? -19.625 2.379 14.852 1 98.06 185 LEU B C 1
ATOM 3093 O O . LEU B 1 185 ? -20.016 1.221 14.734 1 98.06 185 LEU B O 1
ATOM 3097 N N . ILE B 1 186 ? -18.344 2.645 15.078 1 97.88 186 ILE B N 1
ATOM 3098 C CA . ILE B 1 186 ? -17.375 1.586 15.312 1 97.88 186 ILE B CA 1
ATOM 3099 C C . ILE B 1 186 ? -17.719 0.836 16.594 1 97.88 186 ILE B C 1
ATOM 3101 O O . ILE B 1 186 ? -17.688 -0.397 16.625 1 97.88 186 ILE B O 1
ATOM 3105 N N . GLU B 1 187 ? -18.031 1.557 17.625 1 96.31 187 GLU B N 1
ATOM 3106 C CA . GLU B 1 187 ? -18.359 0.975 18.938 1 96.31 187 GLU B CA 1
ATOM 3107 C C . GLU B 1 187 ? -19.531 0.006 18.828 1 96.31 187 GLU B C 1
ATOM 3109 O O . GLU B 1 187 ? -19.516 -1.057 19.453 1 96.31 187 GLU B O 1
ATOM 3114 N N . THR B 1 188 ? -20.516 0.34 18.031 1 95 188 THR B N 1
ATOM 3115 C CA . THR B 1 188 ? -21.719 -0.472 17.953 1 95 188 THR B CA 1
ATOM 3116 C C . THR B 1 188 ? -21.594 -1.525 16.859 1 95 188 THR B C 1
ATOM 3118 O O . THR B 1 188 ? -22.5 -2.334 16.656 1 95 188 THR B O 1
ATOM 3121 N N . GLY B 1 189 ? -20.531 -1.461 16.125 1 94.12 189 GLY B N 1
ATOM 3122 C CA . GLY B 1 189 ? -20.297 -2.438 15.078 1 94.12 189 GLY B CA 1
ATOM 3123 C C . GLY B 1 189 ? -21.172 -2.221 13.859 1 94.12 189 GLY B C 1
ATOM 3124 O O . GLY B 1 189 ? -21.531 -3.174 13.164 1 94.12 189 GLY B O 1
ATOM 3125 N N . ALA B 1 190 ? -21.562 -1.019 13.578 1 96.5 190 ALA B N 1
ATOM 3126 C CA . ALA B 1 190 ? -22.406 -0.673 12.445 1 96.5 190 ALA B CA 1
ATOM 3127 C C . ALA B 1 190 ? -21.578 -0.425 11.188 1 96.5 190 ALA B C 1
ATOM 3129 O O . ALA B 1 190 ? -21.469 0.71 10.719 1 96.5 190 ALA B O 1
ATOM 3130 N N . VAL B 1 191 ? -21.203 -1.486 10.523 1 96.56 191 VAL B N 1
ATOM 3131 C CA . VAL B 1 191 ? -20.188 -1.478 9.484 1 96.56 191 VAL B CA 1
ATOM 3132 C C . VAL B 1 191 ? -20.688 -0.686 8.273 1 96.56 191 VAL B C 1
ATOM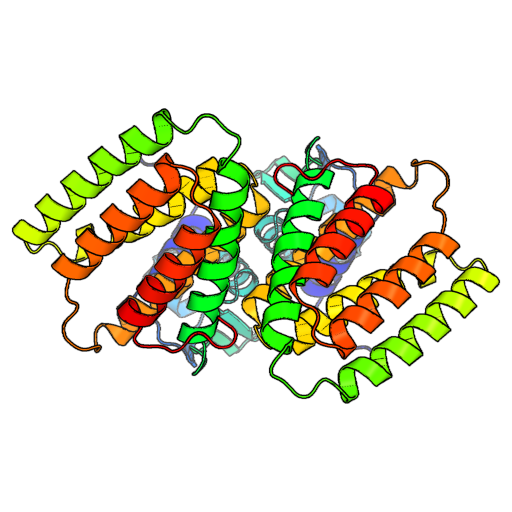 3134 O O . VAL B 1 191 ? -20 0.211 7.781 1 96.56 191 VAL B O 1
ATOM 3137 N N . ASP B 1 192 ? -21.875 -0.966 7.785 1 95.88 192 ASP B N 1
ATOM 3138 C CA . ASP B 1 192 ? -22.391 -0.317 6.586 1 95.88 192 ASP B CA 1
ATOM 3139 C C . ASP B 1 192 ? -22.641 1.17 6.828 1 95.88 192 ASP B C 1
ATOM 3141 O O . ASP B 1 192 ? -22.344 2.004 5.973 1 95.88 192 ASP B O 1
ATOM 3145 N N . ARG B 1 193 ? -23.219 1.483 7.953 1 97.88 193 ARG B N 1
ATOM 3146 C CA . ARG B 1 193 ? -23.438 2.885 8.297 1 97.88 193 ARG B CA 1
ATOM 3147 C C . ARG B 1 193 ? -22.125 3.631 8.453 1 97.88 193 ARG B C 1
ATOM 3149 O O . ARG B 1 193 ? -22.016 4.801 8.078 1 97.88 193 ARG B O 1
ATOM 3156 N N . PHE B 1 194 ? -21.156 2.984 9.047 1 98.31 194 PHE B N 1
ATOM 3157 C CA . PHE B 1 194 ? -19.828 3.584 9.148 1 98.31 194 PHE B CA 1
ATOM 3158 C C . PHE B 1 194 ? -19.281 3.943 7.773 1 98.31 194 PHE B C 1
ATOM 3160 O O . PHE B 1 194 ? -18.797 5.055 7.566 1 98.31 194 PHE B O 1
ATOM 3167 N N . ALA B 1 195 ? -19.328 2.986 6.82 1 97.25 195 ALA B N 1
ATOM 3168 C CA . ALA B 1 195 ? -18.797 3.211 5.477 1 97.25 195 ALA B CA 1
ATOM 3169 C C . ALA B 1 195 ? -19.453 4.434 4.828 1 97.25 195 ALA B C 1
ATOM 3171 O O . ALA B 1 195 ? -18.766 5.266 4.23 1 97.25 195 ALA B O 1
ATOM 3172 N N . SER B 1 196 ? -20.703 4.527 4.977 1 97.44 196 SER B N 1
ATOM 3173 C CA . SER B 1 196 ? -21.438 5.668 4.418 1 97.44 196 SER B CA 1
ATOM 3174 C C . SER B 1 196 ? -21.016 6.973 5.09 1 97.44 196 SER B C 1
ATOM 3176 O O . SER B 1 196 ? -20.781 7.977 4.418 1 97.44 196 SER B O 1
ATOM 3178 N N . ALA B 1 197 ? -20.922 6.957 6.395 1 98.12 197 ALA B N 1
ATOM 3179 C CA . ALA B 1 197 ? -20.531 8.141 7.152 1 98.12 197 ALA B CA 1
ATOM 3180 C C . ALA B 1 197 ? -19.094 8.555 6.816 1 98.12 197 ALA B C 1
ATOM 3182 O O . ALA B 1 197 ? -18.797 9.742 6.727 1 98.12 197 ALA B O 1
ATOM 3183 N N . LEU B 1 198 ? -18.219 7.586 6.664 1 97.94 198 LEU B N 1
ATOM 3184 C CA . LEU B 1 198 ? -16.828 7.859 6.316 1 97.94 198 LEU B CA 1
ATOM 3185 C C . LEU B 1 198 ? -16.734 8.508 4.938 1 97.94 198 LEU B C 1
ATOM 3187 O O . LEU B 1 198 ? -15.977 9.453 4.742 1 97.94 198 LEU B O 1
ATOM 3191 N N . ALA B 1 199 ? -17.484 7.973 3.982 1 96.38 199 ALA B N 1
ATOM 3192 C CA . ALA B 1 199 ? -17.516 8.562 2.646 1 96.38 199 ALA B CA 1
ATOM 3193 C C . ALA B 1 199 ? -17.906 10.039 2.703 1 96.38 199 ALA B C 1
ATOM 3195 O O . ALA B 1 199 ? -17.281 10.883 2.066 1 96.38 199 ALA B O 1
ATOM 3196 N N . GLU B 1 200 ? -18.938 10.305 3.457 1 95.25 200 GLU B N 1
ATOM 3197 C CA . GLU B 1 200 ? -19.391 11.68 3.625 1 95.25 200 GLU B CA 1
ATOM 3198 C C . GLU B 1 200 ? -18.312 12.547 4.285 1 95.25 200 GLU B C 1
ATOM 3200 O O . GLU B 1 200 ? -18.062 13.672 3.85 1 95.25 200 GLU B O 1
ATOM 3205 N N . HIS B 1 201 ? -17.703 12.047 5.336 1 95.75 201 HIS B N 1
ATOM 3206 C CA . HIS B 1 201 ? -16.656 12.758 6.066 1 95.75 201 HIS B CA 1
ATOM 3207 C C . HIS B 1 201 ? -15.477 13.102 5.156 1 95.75 201 HIS B C 1
ATOM 3209 O O . HIS B 1 201 ? -15.07 14.258 5.074 1 95.75 201 HIS B O 1
ATOM 3215 N N . LEU B 1 202 ? -14.969 12.102 4.398 1 94.25 202 LEU B N 1
ATOM 3216 C CA . LEU B 1 202 ? -13.805 12.289 3.541 1 94.25 202 LEU B CA 1
ATOM 3217 C C . LEU B 1 202 ? -14.133 13.211 2.371 1 94.25 202 LEU B C 1
ATOM 3219 O O . LEU B 1 202 ? -13.305 14.031 1.972 1 94.25 202 LEU B O 1
ATOM 3223 N N . SER B 1 203 ? -15.344 13.055 1.825 1 91.12 203 SER B N 1
ATOM 3224 C CA . SER B 1 203 ? -15.781 13.945 0.753 1 91.12 203 SER B CA 1
ATOM 3225 C C . SER B 1 203 ? -15.836 15.391 1.225 1 91.12 203 SER B C 1
ATOM 3227 O O . SER B 1 203 ? -15.43 16.297 0.498 1 91.12 203 SER B O 1
ATOM 3229 N N . GLY B 1 204 ? -16.359 15.602 2.361 1 85.19 204 GLY B N 1
ATOM 3230 C CA . GLY B 1 204 ? -16.5 16.938 2.918 1 85.19 204 GLY B CA 1
ATOM 3231 C C . GLY B 1 204 ? -15.164 17.594 3.23 1 85.19 204 GLY B C 1
ATOM 3232 O O . GLY B 1 204 ? -14.922 18.734 2.84 1 85.19 204 GLY B O 1
ATOM 3233 N N . VAL B 1 205 ? -14.297 16.891 3.92 1 83.69 205 VAL B N 1
ATOM 3234 C CA . VAL B 1 205 ? -13.023 17.422 4.383 1 83.69 205 VAL B CA 1
ATOM 3235 C C . VAL B 1 205 ? -12.148 17.781 3.184 1 83.69 205 VAL B C 1
ATOM 3237 O O . VAL B 1 205 ? -11.43 18.781 3.211 1 83.69 205 VAL B O 1
ATOM 3240 N N . HIS B 1 206 ? -12.273 17 2.141 1 79.75 206 HIS B N 1
ATOM 3241 C CA . HIS B 1 206 ? -11.406 17.219 0.989 1 79.75 206 HIS B CA 1
ATOM 3242 C C . HIS B 1 206 ? -12.148 17.953 -0.127 1 79.75 206 HIS B C 1
ATOM 3244 O O . HIS B 1 206 ? -11.562 18.25 -1.171 1 79.75 206 HIS B O 1
ATOM 3250 N N . GLN B 1 207 ? -13.422 18.203 0.135 1 78.56 207 GLN B N 1
ATOM 3251 C CA . GLN B 1 207 ? -14.258 18.906 -0.826 1 78.56 207 GLN B CA 1
ATOM 3252 C C . GLN B 1 207 ? -14.242 18.219 -2.188 1 78.56 207 GLN B C 1
ATOM 3254 O O . GLN B 1 207 ? -13.984 18.859 -3.209 1 78.56 207 GLN B O 1
ATOM 3259 N N . LEU B 1 208 ? -14.398 16.906 -2.129 1 82.69 208 LEU B N 1
ATOM 3260 C CA . LEU B 1 208 ? -14.367 16.078 -3.326 1 82.69 208 LEU B CA 1
ATOM 3261 C C . LEU B 1 208 ? -15.562 15.133 -3.367 1 82.69 208 LEU B C 1
ATOM 3263 O O . LEU B 1 208 ? -16.297 15.008 -2.381 1 82.69 208 LEU B O 1
ATOM 3267 N N . GLU B 1 209 ? -15.828 14.633 -4.609 1 76.75 209 GLU B N 1
ATOM 3268 C CA . GLU B 1 209 ? -16.781 13.547 -4.781 1 76.75 209 GLU B CA 1
ATOM 3269 C C . GLU B 1 209 ? -16.078 12.211 -4.961 1 76.75 209 GLU B C 1
ATOM 3271 O O . GLU B 1 209 ? -15.203 12.07 -5.824 1 76.75 209 GLU B O 1
ATOM 3276 N N . LEU B 1 210 ? -16.375 11.344 -4.074 1 83.69 210 LEU B N 1
ATOM 3277 C CA . LEU B 1 210 ? -15.836 9.992 -4.219 1 83.69 210 LEU B CA 1
ATOM 3278 C C . LEU B 1 210 ? -16.734 9.148 -5.105 1 83.69 210 LEU B C 1
ATOM 3280 O O . LEU B 1 210 ? -17.812 8.719 -4.676 1 83.69 210 LEU B O 1
ATOM 3284 N N . LYS B 1 211 ? -16.266 8.984 -6.281 1 75 211 LYS B N 1
ATOM 3285 C CA . LYS B 1 211 ? -17.062 8.297 -7.285 1 75 211 LYS B CA 1
ATOM 3286 C C . LYS B 1 211 ? -17.25 6.828 -6.918 1 75 211 LYS B C 1
ATOM 3288 O O . LYS B 1 211 ? -16.328 6.176 -6.441 1 75 211 LYS B O 1
ATOM 3293 N N . GLY B 1 212 ? -18.484 6.328 -7.168 1 70.56 212 GLY B N 1
ATOM 3294 C CA . GLY B 1 212 ? -18.828 4.934 -6.926 1 70.56 212 GLY B CA 1
ATOM 3295 C C . GLY B 1 212 ? -19.281 4.668 -5.504 1 70.56 212 GLY B C 1
ATOM 3296 O O . GLY B 1 212 ? -19.516 3.516 -5.125 1 70.56 212 GLY B O 1
ATOM 3297 N N . LEU B 1 213 ? -19.219 5.746 -4.699 1 80.88 213 LEU B N 1
ATOM 3298 C CA . LEU B 1 213 ? -19.641 5.57 -3.314 1 80.88 213 LEU B CA 1
ATOM 3299 C C . LEU B 1 213 ? -20.953 6.305 -3.049 1 80.88 213 LEU B C 1
ATOM 3301 O O . LEU B 1 213 ? -21.25 7.309 -3.697 1 80.88 213 LEU B O 1
#

Foldseek 3Di:
DPPPDDLLVVLLVVVLVCLLLCVPPAFDFDALVVSCVVSVHDSVSNVSSLVVCVVLPQWDADPPRGIGGHHQDPCNLLVLLLLLLVLLLVLLLLCLPDDCVVVLVVLVVLLVVLVVCVVVVVVVVNLVSLLVLSLSSSVVSPDVVSSVVNVSSSSSVSSCCSVVVVPDDDPSVVLSVLSVVLSVCSNNSVSVVNSVSSQVSSCVRSVHHNPPD/DPPPDDLLVVLLVVVLVCLLLCVPPAFDFDALVVSCVVSVHDSPSNVSSLVVCVVLPQWDADPPRGIGGHHQDPCNLLVLLLLLLVLLLVLLLLCLPDDCVVVLVVLVVLLVVLVVCVVVVVVVVNLVSLLVLSLSSSVVSPDVVSSVVNVSSSSSVSSCCSVVVVDDDDPSVVLSVLSVVLSVCSNNSVSVVNSVSSQVSSCVRSVHHNPPD

Nearest PDB structures (foldseek):
  7u5q-assembly2_B  TM=8.125E-01  e=1.593E-09  Brucella melitensis ATCC 23457
  7xp0-assembly1_A-2  TM=8.142E-01  e=5.299E-09  Pseudomonas aeruginosa PAO1
  4p9f-assembly1_A  TM=7.916E-01  e=8.168E-09  Escherichia coli UMEA 3718-1
  7xp1-assembly1_A-2  TM=8.233E-01  e=5.299E-09  Pseudomonas aeruginosa PAO1
  3ihu-assembly2_B  TM=7.829E-01  e=9.487E-08  Cupriavidus pinatubonensis JMP134

Radius of gyration: 23.01 Å; Cα contacts (8 Å, |Δi|>4): 492; chains: 2; bounding box: 54×58×53 Å

Solvent-accessible surface area (backbone atoms only — not comparable to full-atom values): 23029 Å² total; per-residue (Å²): 127,80,80,79,63,53,67,32,54,46,40,30,53,52,52,48,50,30,43,33,56,44,78,45,43,57,65,40,74,44,44,48,63,61,52,12,61,74,69,72,52,59,48,64,35,33,47,53,19,48,48,42,37,29,72,74,60,52,31,45,78,40,88,97,75,29,34,33,28,48,56,79,57,92,61,44,67,57,44,46,50,48,52,48,49,56,51,47,43,50,17,48,38,45,38,48,85,48,90,52,64,70,57,48,52,51,46,53,55,50,50,51,50,42,53,52,25,58,75,68,64,39,60,71,61,32,54,54,53,53,53,48,57,61,44,51,50,31,54,69,39,67,38,68,68,60,37,53,54,48,54,55,49,50,49,53,48,48,25,46,48,51,62,41,66,77,54,76,90,78,64,61,67,58,50,51,52,49,50,52,51,46,51,53,25,60,72,71,42,37,48,70,60,34,44,55,51,48,52,52,51,52,20,60,77,66,72,50,80,57,77,75,109,127,79,80,80,64,52,66,31,52,46,38,30,54,52,52,49,49,29,44,35,56,44,76,44,43,57,65,40,74,44,45,50,63,62,52,12,61,75,68,73,51,60,47,64,34,34,48,54,18,48,48,43,36,29,70,74,60,52,31,46,78,40,89,98,75,28,33,33,27,47,56,78,57,94,59,43,66,58,45,46,51,48,52,48,49,53,52,49,43,51,17,48,39,46,38,48,83,49,91,51,64,70,59,48,53,51,47,54,55,49,52,52,50,43,53,52,25,59,74,67,64,39,61,70,62,32,53,52,53,53,54,48,58,60,46,52,50,32,52,69,38,67,38,69,68,61,36,53,54,47,54,55,46,50,50,53,48,47,24,47,49,49,62,40,64,76,54,76,89,78,63,62,68,58,51,52,51,51,49,53,54,45,50,53,26,60,72,70,43,37,50,69,61,33,43,55,50,49,52,51,50,51,21,59,78,67,70,49,81,59,79,73,109

Secondary structure (DSSP, 8-state):
------HHHHHHHHHHHHHHHTSS-TT-EE-HHHHHHHHTS-HHHHHHHHHHHHHTTSEEEETTTEEEEPP--TTHHHHHHHHHHHHHHHHHHHHTTS--HHHHHHHHHHHHHHHHHHHHT-HHHHHHHHHHHHHHHHHHTT-HHHHHHHHHHHHHHHHHHHHHTTS----HHHHHHHHHHHHHHHHHT-HHHHHHHHHHHHHHHHT---TT-/------HHHHHHHHHHHHHHHTSS-TT-EE-HHHHHHHHTS-HHHHHHHHHHHHHTTSEEEETTTEEEEPPPPTTHHHHHHHHHHHHHHHHHHHHTTS--HHHHHHHHHHHHHHHHHHHHT-HHHHHHHHHHHHHHHHHHTT-HHHHHHHHHHHHHHHHHHHHHTTS----HHHHHHHHHHHHHHHHHT-HHHHHHHHHHHHHHHHT---TT-

pLDDT: mean 92.36, std 10.19, range [33.84, 98.62]